Protein AF-0000000084649892 (afdb_homodimer)

Organism: NCBI:txid1178482

pLDDT: mean 85.66, std 22.8, range [24.48, 98.69]

Sequence (462 aa):
MSEQHIADNTGRANTWDACPDTGIALESPLAWSYHNVGAPAPGPNSRVTLRELSDRDHLILRGGAIVLDEAVRQVLDVGLPARPQQLTLCEDGISSVQWLSPDEWLVILPFGTAFRIENELRSALGDASVAISEVSGGQTLLELEGNAQALQELLMKSVIYDVHPQHFTPGKGVTTVFAKTNVILRRPDEARWELVVRRSFADYVYRWLLDAGDEFAIGVVKGGEQRGAAAMSEQHIADNTGRANTWDACPDTGIALESPLAWSYHNVGAPAPGPNSRVTLRELSDRDHLILRGGAIVLDEAVRQVLDVGLPARPQQLTLCEDGISSVQWLSPDEWLVILPFGTAFRIENELRSALGDASVAISEVSGGQTLLELEGNAQALQELLMKSVIYDVHPQHFTPGKGVTTVFAKTNVILRRPDEARWELVVRRSFADYVYRWLLDAGDEFAIGVVKGGEQRGAAA

Solvent-accessible surface area (backbone atoms only — not comparable to full-atom values): 25754 Å² total; per-residue (Å²): 137,83,83,76,79,76,77,80,76,72,76,73,74,80,76,73,72,76,64,70,74,87,79,67,69,78,72,54,67,46,52,62,37,46,70,73,76,48,59,52,61,67,52,96,72,35,33,31,38,38,31,58,48,72,64,44,23,36,36,40,40,35,37,58,62,69,63,47,29,55,22,38,31,70,68,66,70,40,64,64,44,92,47,83,39,18,37,34,73,34,93,83,71,62,31,31,37,29,31,73,49,96,40,31,32,41,34,37,34,53,54,89,42,53,66,62,50,51,52,49,34,49,63,60,43,61,87,56,81,60,50,78,42,81,45,36,89,54,37,41,34,38,37,36,38,64,39,67,68,56,50,44,56,45,46,57,76,34,32,80,66,74,62,50,63,90,74,43,38,63,26,30,28,43,79,44,52,42,76,92,41,70,29,37,42,30,19,79,38,92,64,39,37,34,35,40,30,45,35,87,44,34,47,60,53,51,53,48,49,53,61,66,25,45,91,38,39,46,8,37,49,63,77,83,67,65,79,72,73,82,126,138,82,81,76,78,76,79,77,75,72,75,74,74,78,76,73,71,76,63,70,76,88,77,67,69,78,71,55,66,46,52,63,36,45,70,74,76,49,57,53,62,66,52,95,73,36,33,31,37,38,31,59,48,71,65,44,24,34,35,40,40,36,37,58,63,68,63,47,30,54,22,39,29,71,69,66,69,39,65,62,46,93,47,85,40,19,35,33,73,32,93,83,72,62,32,32,37,28,31,72,50,94,41,31,32,41,34,38,34,53,55,88,41,53,66,61,51,52,51,50,35,48,62,60,42,61,86,58,82,60,49,78,43,82,45,36,88,54,37,40,34,37,36,37,38,64,39,66,67,55,50,42,55,45,46,56,76,34,30,82,65,75,63,49,63,90,74,44,38,61,25,29,28,44,78,45,54,43,76,92,39,70,31,36,43,31,18,79,39,92,64,39,37,35,37,42,30,45,34,89,44,35,46,58,54,50,52,47,49,52,62,68,24,45,91,38,38,45,6,38,51,62,80,81,67,66,80,73,73,83,125

Radius of gyration: 24.18 Å; Cα contacts (8 Å, |Δi|>4): 816; chains: 2; bounding box: 67×82×62 Å

Secondary structure (DSSP, 8-state):
---------------------TTS----TTHHHHHHT--PPP-TT-SEEEEE--SEEEEEEES-HHHHHHHHHHHHS-PPPSSTTBEEE-TTSS-EEEEEETTEEEEEEETT-HHHHHHHHHHHHTT---EEEE-GGGEEEEEEEE-HHHHHHHHHTTBSS---TTTS-TTEEEEEEETTEEEEEEE-SSS-EEEEEEGGGHHHHHHHHHHHTGGGT-EEE-TTS------/---------------------TTS----TTHHHHHHT--PPP-TT-SEEEEE--SEEEEEEES-HHHHHHHHHHHHS-PPPSSTTBEEE-TTSS-EEEEEETTEEEEEEETT-HHHHHHHHHHHHTT---EEEE-GGGEEEEEEEE-HHHHHHHHHTTBSS---TTTS-TTEEEEEEETTEEEEEEE-SSS-EEEEEEGGGHHHHHHHHHHHTGGGT-EEE-TTS------

Nearest PDB structures (foldseek):
  3ad8-assembly1_C  TM=8.435E-01  e=3.049E-17  Corynebacterium sp. U-96
  2gah-assembly1_C  TM=8.737E-01  e=1.021E-16  Stenotrophomonas maltophilia
  4pab-assembly2_B  TM=8.652E-01  e=4.845E-14  Rattus norvegicus
  4paa-assembly2_B  TM=8.435E-01  e=1.438E-13  Rattus norvegicus
  5l46-assembly2_B  TM=8.397E-01  e=1.199E-13  Homo sapiens

Foldseek 3Di:
DDPPPPPPPQVPPPLPCVVPDDPPPLPALCNVVCVPVHFFADDPLFQKEKEWPLQKWKKKKFADQVLQQQLCCVLQVDGADPDAQFKDAGPVRFWIWHHADPGMIMIIGGHPCCSVSVVSSCVSSRPGPMDMDTCSSFKIKMKMFGHPVLVLQLVVVFWPDHCPCVVQDAGGWYWTHGNHRIWIWHHPHDTMIMTIGTSVCVSVNVSSSCVSSVVNVYGYDYPPPPPPPPD/DDPPPPPPPQVPPPLPPVVPDDPPPLPALCNVVCPPVHFFADDPLFQKEKEWPLQKWKKKKFADQVLQQQLCCVLQVDGADPDAQFKDAGPVRFWIWHHADNGMIMIIGGHPCCSVSVVSSCVSSRPGPMDMDTCSSFKIKMKMFGHPVLVLQLVVVFWPDHCPCVVQDAGGWYWTHGNHRIWIWHHPHDTMIMTIGTSVCVSVNVSSSCVSSVVNVYGYDYPPPPPPPPD

InterPro domains:
  IPR007375 Sarcosine oxidase, gamma subunit [PF04268] (70-214)
  IPR027266 Aminomethyltransferase superfamily [G3DSA:3.30.1360.120] (47-216)

Structure (mmCIF, N/CA/C/O backbone):
data_AF-0000000084649892-model_v1
#
loop_
_entity.id
_entity.type
_entity.pdbx_description
1 polymer 'Sarcosine oxidase subunit gamma'
#
loop_
_atom_site.group_PDB
_atom_site.id
_atom_site.type_symbol
_atom_site.label_atom_id
_atom_site.label_alt_id
_atom_site.label_comp_id
_atom_site.label_asym_id
_atom_site.label_entity_id
_atom_site.label_seq_id
_atom_site.pdbx_PDB_ins_code
_atom_site.Cartn_x
_atom_site.Cartn_y
_atom_site.Cartn_z
_atom_site.occupancy
_atom_site.B_iso_or_equiv
_atom_site.auth_seq_id
_atom_site.auth_comp_id
_atom_site.auth_asym_id
_atom_site.auth_atom_id
_atom_site.pdbx_PDB_model_num
ATOM 1 N N . MET A 1 1 ? -48.656 -4.473 30.859 1 28.75 1 MET A N 1
ATOM 2 C CA . MET A 1 1 ? -47.188 -4.648 30.844 1 28.75 1 MET A CA 1
ATOM 3 C C . MET A 1 1 ? -46.688 -4.809 29.422 1 28.75 1 MET A C 1
ATOM 5 O O . MET A 1 1 ? -46.875 -5.855 28.797 1 28.75 1 MET A O 1
ATOM 9 N N . SER A 1 2 ? -46.594 -3.691 28.578 1 29.75 2 SER A N 1
ATOM 10 C CA . SER A 1 2 ? -46.469 -3.535 27.125 1 29.75 2 SER A CA 1
ATOM 11 C C . SER A 1 2 ? -45.094 -3.928 26.641 1 29.75 2 SER A C 1
ATOM 13 O O . SER A 1 2 ? -44.094 -3.482 27.188 1 29.75 2 SER A O 1
ATOM 15 N N . GLU A 1 3 ? -44.875 -5.172 26.078 1 28.03 3 GLU A N 1
ATOM 16 C CA . GLU A 1 3 ? -43.719 -5.828 25.5 1 28.03 3 GLU A CA 1
ATOM 17 C C . GLU A 1 3 ? -43.094 -4.977 24.406 1 28.03 3 GLU A C 1
ATOM 19 O O . GLU A 1 3 ? -43.75 -4.688 23.391 1 28.03 3 GLU A O 1
ATOM 24 N N . GLN A 1 4 ? -42.281 -3.938 24.797 1 27.8 4 GLN A N 1
ATOM 25 C CA . GLN A 1 4 ? -41.531 -3.055 23.891 1 27.8 4 GLN A CA 1
ATOM 26 C C . GLN A 1 4 ? -40.625 -3.854 22.953 1 27.8 4 GLN A C 1
ATOM 28 O O . GLN A 1 4 ? -39.781 -4.621 23.406 1 27.8 4 GLN A O 1
ATOM 33 N N . HIS A 1 5 ? -41.094 -4.199 21.75 1 27.05 5 HIS A N 1
ATOM 34 C CA . HIS A 1 5 ? -40.406 -4.84 20.641 1 27.05 5 HIS A CA 1
ATOM 35 C C . HIS A 1 5 ? -39.094 -4.098 20.297 1 27.05 5 HIS A C 1
ATOM 37 O O . HIS A 1 5 ? -39.156 -2.92 19.938 1 27.05 5 HIS A O 1
ATOM 43 N N . ILE A 1 6 ? -38.062 -4.312 21.047 1 24.7 6 ILE A N 1
ATOM 44 C CA . ILE A 1 6 ? -36.719 -3.797 20.719 1 24.7 6 ILE A CA 1
ATOM 45 C C . ILE A 1 6 ? -36.344 -4.211 19.297 1 24.7 6 ILE A C 1
ATOM 47 O O . ILE A 1 6 ? -36.25 -5.402 19 1 24.7 6 ILE A O 1
ATOM 51 N N . ALA A 1 7 ? -36.688 -3.379 18.297 1 27.53 7 ALA A N 1
ATOM 52 C CA . ALA A 1 7 ? -36.281 -3.539 16.906 1 27.53 7 ALA A CA 1
ATOM 53 C C . ALA A 1 7 ? -34.781 -3.691 16.797 1 27.53 7 ALA A C 1
ATOM 55 O O . ALA A 1 7 ? -34.031 -2.889 17.344 1 27.53 7 ALA A O 1
ATOM 56 N N . ASP A 1 8 ? -34.219 -4.984 16.703 1 25.88 8 ASP A N 1
ATOM 57 C CA . ASP A 1 8 ? -32.875 -5.477 16.391 1 25.88 8 ASP A CA 1
ATOM 58 C C . ASP A 1 8 ? -32.312 -4.77 15.156 1 25.88 8 ASP A C 1
ATOM 60 O O . ASP A 1 8 ? -32.812 -4.957 14.039 1 25.88 8 ASP A O 1
ATOM 64 N N . ASN A 1 9 ? -32.031 -3.48 15.273 1 24.91 9 ASN A N 1
ATOM 65 C CA . ASN A 1 9 ? -31.391 -2.709 14.203 1 24.91 9 ASN A CA 1
ATOM 66 C C . ASN A 1 9 ? -30.078 -3.334 13.766 1 24.91 9 ASN A C 1
ATOM 68 O O . ASN A 1 9 ? -29.016 -3.029 14.328 1 24.91 9 ASN A O 1
ATOM 72 N N . THR A 1 10 ? -30.094 -4.715 13.562 1 27.72 10 THR A N 1
ATOM 73 C CA . THR A 1 10 ? -28.953 -5.391 12.961 1 27.72 10 THR A CA 1
ATOM 74 C C . THR A 1 10 ? -28.438 -4.625 11.75 1 27.72 10 THR A C 1
ATOM 76 O O . THR A 1 10 ? -29.188 -4.43 10.781 1 27.72 10 THR A O 1
ATOM 79 N N . GLY A 1 11 ? -27.656 -3.559 12.016 1 26.88 11 GLY A N 1
ATOM 80 C CA . GLY A 1 11 ? -26.969 -2.779 10.992 1 26.88 11 GLY A CA 1
ATOM 81 C C . GLY A 1 11 ? -26.422 -3.627 9.859 1 26.88 11 GLY A C 1
ATOM 82 O O . GLY A 1 11 ? -25.609 -4.52 10.094 1 26.88 11 GLY A O 1
ATOM 83 N N . ARG A 1 12 ? -27.219 -3.996 8.945 1 24.48 12 ARG A N 1
ATOM 84 C CA . ARG A 1 12 ? -26.922 -4.762 7.738 1 24.48 12 ARG A CA 1
ATOM 85 C C . ARG A 1 12 ? -25.703 -4.18 7.012 1 24.48 12 ARG A C 1
ATOM 87 O O . ARG A 1 12 ? -25.75 -3.049 6.523 1 24.48 12 ARG A O 1
ATOM 94 N N . ALA A 1 13 ? -24.484 -4.57 7.367 1 28.69 13 ALA A N 1
ATOM 95 C CA . ALA A 1 13 ? -23.297 -4.305 6.562 1 28.69 13 ALA A CA 1
ATOM 96 C C . ALA A 1 13 ? -23.516 -4.699 5.105 1 28.69 13 ALA A C 1
ATOM 98 O O . ALA A 1 13 ? -23.875 -5.84 4.816 1 28.69 13 ALA A O 1
ATOM 99 N N . ASN A 1 14 ? -23.953 -3.846 4.246 1 27.39 14 ASN A N 1
ATOM 100 C CA . ASN A 1 14 ? -24.172 -4.125 2.832 1 27.39 14 ASN A CA 1
ATOM 101 C C . ASN A 1 14 ? -22.969 -4.82 2.201 1 27.39 14 ASN A C 1
ATOM 103 O O . ASN A 1 14 ? -21.859 -4.297 2.244 1 27.39 14 ASN A O 1
ATOM 107 N N . THR A 1 15 ? -22.891 -6.133 2.242 1 27.05 15 THR A N 1
ATOM 108 C CA . THR A 1 15 ? -21.938 -6.973 1.52 1 27.05 15 THR A CA 1
ATOM 109 C C . THR A 1 15 ? -22.016 -6.707 0.018 1 27.05 15 THR A C 1
ATOM 111 O O . THR A 1 15 ? -23.078 -6.875 -0.592 1 27.05 15 THR A O 1
ATOM 114 N N . TRP A 1 16 ? -21.547 -5.586 -0.425 1 29.55 16 TRP A N 1
ATOM 115 C CA . TRP A 1 16 ? -21.516 -5.418 -1.874 1 29.55 16 TRP A CA 1
ATOM 116 C C . TRP A 1 16 ? -20.781 -6.57 -2.543 1 29.55 16 TRP A C 1
ATOM 118 O O . TRP A 1 16 ? -19.719 -6.988 -2.07 1 29.55 16 TRP A O 1
ATOM 128 N N . ASP A 1 17 ? -21.484 -7.426 -3.066 1 27.97 17 ASP A N 1
ATOM 129 C CA . ASP A 1 17 ? -20.938 -8.477 -3.912 1 27.97 17 ASP A CA 1
ATOM 130 C C . ASP A 1 17 ? -20.203 -7.887 -5.113 1 27.97 17 ASP A C 1
ATOM 132 O O . ASP A 1 17 ? -20.828 -7.395 -6.051 1 27.97 17 ASP A O 1
ATOM 136 N N . ALA A 1 18 ? -19.141 -7.215 -4.918 1 34.03 18 ALA A N 1
ATOM 137 C CA . ALA A 1 18 ? -18.344 -6.758 -6.047 1 34.03 18 ALA A CA 1
ATOM 138 C C . ALA A 1 18 ? -18.047 -7.902 -7.012 1 34.03 18 ALA A C 1
ATOM 140 O O . ALA A 1 18 ? -17.094 -7.832 -7.797 1 34.03 18 ALA A O 1
ATOM 141 N N . CYS A 1 19 ? -18.625 -9.008 -6.754 1 30.88 19 CYS A N 1
ATOM 142 C CA . CYS A 1 19 ? -18.328 -10.062 -7.719 1 30.88 19 CYS A CA 1
ATOM 143 C C . CYS A 1 19 ? -18.875 -9.727 -9.094 1 30.88 19 CYS A C 1
ATOM 145 O O . CYS A 1 19 ? -20.094 -9.625 -9.266 1 30.88 19 CYS A O 1
ATOM 147 N N . PRO A 1 20 ? -18.094 -9.031 -9.93 1 32.59 20 PRO A N 1
ATOM 148 C CA . PRO A 1 20 ? -18.688 -8.875 -11.266 1 32.59 20 PRO A CA 1
ATOM 149 C C . PRO A 1 20 ? -19.484 -10.102 -11.711 1 32.59 20 PRO A C 1
ATOM 151 O O . PRO A 1 20 ? -19.25 -11.203 -11.211 1 32.59 20 PRO A O 1
ATOM 154 N N . ASP A 1 21 ? -20.562 -9.969 -12.336 1 31.81 21 ASP A N 1
ATOM 155 C CA . ASP A 1 21 ? -21.281 -11.023 -13.047 1 31.81 21 ASP A CA 1
ATOM 156 C C . ASP A 1 21 ? -20.312 -12.039 -13.641 1 31.81 21 ASP A C 1
ATOM 158 O O . ASP A 1 21 ? -19.156 -11.727 -13.906 1 31.81 21 ASP A O 1
ATOM 162 N N . THR A 1 22 ? -20.734 -13.391 -13.836 1 36.47 22 THR A N 1
ATOM 163 C CA . THR A 1 22 ? -20.203 -14.703 -14.203 1 36.47 22 THR A CA 1
ATOM 164 C C . THR A 1 22 ? -19.25 -14.586 -15.383 1 36.47 22 THR A C 1
ATOM 166 O O . THR A 1 22 ? -18.203 -15.242 -15.414 1 36.47 22 THR A O 1
ATOM 169 N N . GLY A 1 23 ? -19.688 -14.156 -16.594 1 33.88 23 GLY A N 1
ATOM 170 C CA . GLY A 1 23 ? -19.156 -14.539 -17.891 1 33.88 23 GLY A CA 1
ATOM 171 C C . GLY A 1 23 ? -17.938 -13.742 -18.297 1 33.88 23 GLY A C 1
ATOM 172 O O . GLY A 1 23 ? -17.453 -13.867 -19.438 1 33.88 23 GLY A O 1
ATOM 173 N N . ILE A 1 24 ? -17.781 -12.539 -17.906 1 39.69 24 ILE A N 1
ATOM 174 C CA . ILE A 1 24 ? -16.594 -11.922 -18.5 1 39.69 24 ILE A CA 1
ATOM 175 C C . ILE A 1 24 ? -15.328 -12.531 -17.906 1 39.69 24 ILE A C 1
ATOM 177 O O . ILE A 1 24 ? -15.102 -12.422 -16.688 1 39.69 24 ILE A O 1
ATOM 181 N N . ALA A 1 25 ? -14.883 -13.602 -18.312 1 43.25 25 ALA A N 1
ATOM 182 C CA . ALA A 1 25 ? -13.602 -14.242 -18 1 43.25 25 ALA A CA 1
ATOM 183 C C . ALA A 1 25 ? -12.57 -13.203 -17.562 1 43.25 25 ALA A C 1
ATOM 185 O O . ALA A 1 25 ? -12.258 -12.273 -18.312 1 43.25 25 ALA A O 1
ATOM 186 N N . LEU A 1 26 ? -12.492 -12.68 -16.406 1 56.88 26 LEU A N 1
ATOM 187 C CA . LEU A 1 26 ? -11.43 -11.781 -15.961 1 56.88 26 LEU A CA 1
ATOM 188 C C . LEU A 1 26 ? -10.117 -12.102 -16.672 1 56.88 26 LEU A C 1
ATOM 190 O O . LEU A 1 26 ? -9.625 -13.234 -16.594 1 56.88 26 LEU A O 1
ATOM 194 N N . GLU A 1 27 ? -9.906 -11.516 -17.875 1 69.75 27 GLU A N 1
ATOM 195 C CA . GLU A 1 27 ? -8.656 -11.703 -18.594 1 69.75 27 GLU A CA 1
ATOM 196 C C . GLU A 1 27 ? -7.453 -11.562 -17.672 1 69.75 27 GLU A C 1
ATOM 198 O O . GLU A 1 27 ? -7.418 -10.68 -16.812 1 69.75 27 GLU A O 1
ATOM 203 N N . SER A 1 28 ? -6.652 -12.641 -17.719 1 81.62 28 SER A N 1
ATOM 204 C CA . SER A 1 28 ? -5.402 -12.625 -16.969 1 81.62 28 SER A CA 1
ATOM 205 C C . SER A 1 28 ? -4.66 -11.305 -17.156 1 81.62 28 SER A C 1
ATOM 207 O O . SER A 1 28 ? -4.605 -10.766 -18.25 1 81.62 28 SER A O 1
ATOM 209 N N . PRO A 1 29 ? -4.203 -10.773 -16.094 1 85.06 29 PRO A N 1
ATOM 210 C CA . PRO A 1 29 ? -3.359 -9.586 -16.219 1 85.06 29 PRO A CA 1
ATOM 211 C C . PRO A 1 29 ? -2.156 -9.812 -17.125 1 85.06 29 PRO A C 1
ATOM 213 O O . PRO A 1 29 ? -1.554 -8.852 -17.609 1 85.06 29 PRO A O 1
ATOM 216 N N . LEU A 1 30 ? -1.854 -11.047 -17.344 1 89.06 30 LEU A N 1
ATOM 217 C CA . LEU A 1 30 ? -0.666 -11.328 -18.156 1 89.06 30 LEU A CA 1
ATOM 218 C C . LEU A 1 30 ? -1.048 -11.742 -19.562 1 89.06 30 LEU A C 1
ATOM 220 O O . LEU A 1 30 ? -0.187 -12.141 -20.359 1 89.06 30 LEU A O 1
ATOM 224 N N . ALA A 1 31 ? -2.291 -11.672 -19.859 1 85.06 31 ALA A N 1
ATOM 225 C CA . ALA A 1 31 ? -2.729 -12.086 -21.188 1 85.06 31 ALA A CA 1
ATOM 226 C C . ALA A 1 31 ? -1.975 -11.32 -22.266 1 85.06 31 ALA A C 1
ATOM 228 O O . ALA A 1 31 ? -1.485 -11.922 -23.234 1 85.06 31 ALA A O 1
ATOM 229 N N . TRP A 1 32 ? -1.87 -10.102 -22.125 1 83.25 32 TRP A N 1
ATOM 230 C CA . TRP A 1 32 ? -1.163 -9.266 -23.094 1 83.25 32 TRP A CA 1
ATOM 231 C C . TRP A 1 32 ? 0.31 -9.648 -23.172 1 83.25 32 TRP A C 1
ATOM 233 O O . TRP A 1 32 ? 0.869 -9.773 -24.266 1 83.25 32 TRP A O 1
ATOM 243 N N . SER A 1 33 ? 0.929 -9.859 -22.047 1 87.25 33 SER A N 1
ATOM 244 C CA . SER A 1 33 ? 2.352 -10.18 -21.969 1 87.25 33 SER A CA 1
ATOM 245 C C . SER A 1 33 ? 2.646 -11.523 -22.625 1 87.25 33 SER A C 1
ATOM 247 O O . SER A 1 33 ? 3.66 -11.68 -23.312 1 87.25 33 SER A O 1
ATOM 249 N N . TYR A 1 34 ? 1.773 -12.484 -22.344 1 86.75 34 TYR A N 1
ATOM 250 C CA . TYR A 1 34 ? 1.944 -13.789 -22.969 1 86.75 34 TYR A CA 1
ATOM 251 C C . TYR A 1 34 ? 1.993 -13.672 -24.484 1 86.75 34 TYR A C 1
ATOM 253 O O . TYR A 1 34 ? 2.773 -14.367 -25.141 1 86.75 34 TYR A O 1
ATOM 261 N N . HIS A 1 35 ? 1.244 -12.797 -24.953 1 85.56 35 HIS A N 1
ATOM 262 C CA . HIS A 1 35 ? 1.123 -12.641 -26.391 1 85.56 35 HIS A CA 1
ATOM 263 C C . HIS A 1 35 ? 2.256 -11.789 -26.953 1 85.56 35 HIS A C 1
ATOM 265 O O . HIS A 1 35 ? 2.83 -12.117 -28 1 85.56 35 HIS A O 1
ATOM 271 N N . ASN A 1 36 ? 2.646 -10.766 -26.281 1 87.5 36 ASN A N 1
ATOM 272 C CA . ASN A 1 36 ? 3.549 -9.766 -26.844 1 87.5 36 ASN A CA 1
ATOM 273 C C . ASN A 1 36 ? 5 -10.047 -26.469 1 87.5 36 ASN A C 1
ATOM 275 O O . ASN A 1 36 ? 5.918 -9.703 -27.219 1 87.5 36 ASN A O 1
ATOM 279 N N . VAL A 1 37 ? 5.199 -10.539 -25.328 1 87.81 37 VAL A N 1
ATOM 280 C CA . VAL A 1 37 ? 6.551 -10.812 -24.859 1 87.81 37 VAL A CA 1
ATOM 281 C C . VAL A 1 37 ? 6.891 -12.289 -25.094 1 87.81 37 VAL A C 1
ATOM 283 O O . VAL A 1 37 ? 8.031 -12.625 -25.406 1 87.81 37 VAL A O 1
ATOM 286 N N . GLY A 1 38 ? 5.852 -13.078 -25 1 90.31 38 GLY A N 1
ATOM 287 C CA . GLY A 1 38 ? 6.031 -14.508 -25.141 1 90.31 38 GLY A CA 1
ATOM 288 C C . GLY A 1 38 ? 6.023 -15.242 -23.812 1 90.31 38 GLY A C 1
ATOM 289 O O . GLY A 1 38 ? 6.051 -14.617 -22.75 1 90.31 38 GLY A O 1
ATOM 290 N N . ALA A 1 39 ? 5.93 -16.5 -23.906 1 93.75 39 ALA A N 1
ATOM 291 C CA . ALA A 1 39 ? 5.922 -17.422 -22.781 1 93.75 39 ALA A CA 1
ATOM 292 C C . ALA A 1 39 ? 6.723 -18.688 -23.094 1 93.75 39 ALA A C 1
ATOM 294 O O . ALA A 1 39 ? 6.16 -19.703 -23.5 1 93.75 39 ALA A O 1
ATOM 295 N N . PRO A 1 40 ? 8.023 -18.516 -22.906 1 94.75 40 PRO A N 1
ATOM 296 C CA . PRO A 1 40 ? 8.82 -19.703 -23.219 1 94.75 40 PRO A CA 1
ATOM 297 C C . PRO A 1 40 ? 8.359 -20.938 -22.422 1 94.75 40 PRO A C 1
ATOM 299 O O . PRO A 1 40 ? 8.273 -20.891 -21.203 1 94.75 40 PRO A O 1
ATOM 302 N N . ALA A 1 41 ? 8.156 -22 -23.078 1 94.44 41 ALA A N 1
ATOM 303 C CA . ALA A 1 41 ? 7.699 -23.219 -22.422 1 94.44 41 ALA A CA 1
ATOM 304 C C . ALA A 1 41 ? 8.82 -23.859 -21.609 1 94.44 41 ALA A C 1
ATOM 306 O O . ALA A 1 41 ? 9.984 -23.828 -22.016 1 94.44 41 ALA A O 1
ATOM 307 N N . PRO A 1 42 ? 8.398 -24.469 -20.5 1 96 42 PRO A N 1
ATOM 308 C CA . PRO A 1 42 ? 9.43 -25.188 -19.766 1 96 42 PRO A CA 1
ATOM 309 C C . PRO A 1 42 ? 10.039 -26.344 -20.562 1 96 42 PRO A C 1
ATOM 311 O O . PRO A 1 42 ? 9.328 -27.016 -21.312 1 96 42 PRO A O 1
ATOM 314 N N . GLY A 1 43 ? 11.352 -26.484 -20.453 1 94.44 43 GLY A N 1
ATOM 315 C CA . GLY A 1 43 ? 12.094 -27.562 -21.078 1 94.44 43 GLY A CA 1
ATOM 316 C C . GLY A 1 43 ? 13.008 -28.297 -20.109 1 94.44 43 GLY A C 1
ATOM 317 O O . GLY A 1 43 ? 13.008 -28.016 -18.906 1 94.44 43 GLY A O 1
ATOM 318 N N . PRO A 1 44 ? 13.672 -29.281 -20.609 1 95 44 PRO A N 1
ATOM 319 C CA . PRO A 1 44 ? 14.539 -30.109 -19.766 1 95 44 PRO A CA 1
ATOM 320 C C . PRO A 1 44 ? 15.641 -29.297 -19.078 1 95 44 PRO A C 1
ATOM 322 O O . PRO A 1 44 ? 16.141 -29.688 -18.031 1 95 44 PRO A O 1
ATOM 325 N N . ASN A 1 45 ? 15.953 -28.156 -19.641 1 96.06 45 ASN A N 1
ATOM 326 C CA . ASN A 1 45 ? 17.047 -27.359 -19.094 1 96.06 45 ASN A CA 1
ATOM 327 C C . ASN A 1 45 ? 16.531 -26.25 -18.188 1 96.06 45 ASN A C 1
ATOM 329 O O . ASN A 1 45 ? 17.312 -25.5 -17.594 1 96.06 45 ASN A O 1
ATOM 333 N N . SER A 1 46 ? 15.25 -26.188 -18.078 1 97.94 46 SER A N 1
ATOM 334 C CA . SER A 1 46 ? 14.68 -25.125 -17.266 1 97.94 46 SER A CA 1
ATOM 335 C C . SER A 1 46 ? 14.961 -25.359 -15.781 1 97.94 46 SER A C 1
ATOM 337 O O . SER A 1 46 ? 14.57 -26.391 -15.227 1 97.94 46 SER A O 1
ATOM 339 N N . ARG A 1 47 ? 15.539 -24.391 -15.172 1 98.38 47 ARG A N 1
ATOM 340 C CA . ARG A 1 47 ? 15.859 -24.5 -13.75 1 98.38 47 ARG A CA 1
ATOM 341 C C . ARG A 1 47 ? 14.875 -23.688 -12.914 1 98.38 47 ARG A C 1
ATOM 343 O O . ARG A 1 47 ? 14.812 -23.859 -11.695 1 98.38 47 ARG A O 1
ATOM 350 N N . VAL A 1 48 ? 14.133 -22.812 -13.539 1 98.19 48 VAL A N 1
ATOM 351 C CA . VAL A 1 48 ? 13.086 -22.031 -12.898 1 98.19 48 VAL A CA 1
ATOM 352 C C . VAL A 1 48 ? 11.82 -22.062 -13.758 1 98.19 48 VAL A C 1
ATOM 354 O O . VAL A 1 48 ? 11.898 -21.938 -14.984 1 98.19 48 VAL A O 1
ATOM 357 N N . THR A 1 49 ? 10.727 -22.266 -13.148 1 98.25 49 THR A N 1
ATOM 358 C CA . THR A 1 49 ? 9.453 -22.109 -13.844 1 98.25 49 THR A CA 1
ATOM 359 C C . THR A 1 49 ? 8.617 -21 -13.211 1 98.25 49 THR A C 1
ATOM 361 O O . THR A 1 49 ? 8.711 -20.766 -12.008 1 98.25 49 THR A O 1
ATOM 364 N N . LEU A 1 50 ? 7.887 -20.344 -14.031 1 97.94 50 LEU A N 1
ATOM 365 C CA . LEU A 1 50 ? 6.988 -19.25 -13.648 1 97.94 50 LEU A CA 1
ATOM 366 C C . LEU A 1 50 ? 5.547 -19.578 -14.023 1 97.94 50 LEU A C 1
ATOM 368 O O . LEU A 1 50 ? 5.273 -20.016 -15.141 1 97.94 50 LEU A O 1
ATOM 372 N N . ARG A 1 51 ? 4.707 -19.422 -13.062 1 96.44 51 ARG A N 1
ATOM 373 C CA . ARG A 1 51 ? 3.279 -19.625 -13.289 1 96.44 51 ARG A CA 1
ATOM 374 C C . ARG A 1 51 ? 2.459 -18.516 -12.648 1 96.44 51 ARG A C 1
ATOM 376 O O . ARG A 1 51 ? 2.719 -18.109 -11.516 1 96.44 51 ARG A O 1
ATOM 383 N N . GLU A 1 52 ? 1.464 -18.016 -13.414 1 96.25 52 GLU A N 1
ATOM 384 C CA . GLU A 1 52 ? 0.497 -17.094 -12.812 1 96.25 52 GLU A CA 1
ATOM 385 C C . GLU A 1 52 ? -0.658 -17.859 -12.172 1 96.25 52 GLU A C 1
ATOM 387 O O . GLU A 1 52 ? -1.223 -18.781 -12.781 1 96.25 52 GLU A O 1
ATOM 392 N N . LEU A 1 53 ? -0.93 -17.547 -10.977 1 94.75 53 LEU A N 1
ATOM 393 C CA . LEU A 1 53 ? -2.115 -18.062 -10.297 1 94.75 53 LEU A CA 1
ATOM 394 C C . LEU A 1 53 ? -3.217 -17 -10.266 1 94.75 53 LEU A C 1
ATOM 396 O O . LEU A 1 53 ? -3.518 -16.453 -9.203 1 94.75 53 LEU A O 1
ATOM 400 N N . SER A 1 54 ? -3.844 -16.844 -11.422 1 90.94 54 SER A N 1
ATOM 401 C CA . SER A 1 54 ? -4.855 -15.812 -11.594 1 90.94 54 SER A CA 1
ATOM 402 C C . SER A 1 54 ? -6.203 -16.25 -11.031 1 90.94 54 SER A C 1
ATOM 404 O O . SER A 1 54 ? -7.141 -15.461 -10.945 1 90.94 54 SER A O 1
ATOM 406 N N . ASP A 1 55 ? -6.277 -17.516 -10.609 1 91.19 55 ASP A N 1
ATOM 407 C CA . ASP A 1 55 ? -7.508 -18.078 -10.078 1 91.19 55 ASP A CA 1
ATOM 408 C C . ASP A 1 55 ? -7.508 -18.062 -8.547 1 91.19 55 ASP A C 1
ATOM 410 O O . ASP A 1 55 ? -7.816 -19.062 -7.906 1 91.19 55 ASP A O 1
ATOM 414 N N . ARG A 1 56 ? -7.043 -17.062 -7.988 1 95.94 56 ARG A N 1
ATOM 415 C CA . ARG A 1 56 ? -7.062 -16.844 -6.547 1 95.94 56 ARG A CA 1
ATOM 416 C C . ARG A 1 56 ? -7.859 -15.578 -6.207 1 95.94 56 ARG A C 1
ATOM 418 O O . ARG A 1 56 ? -7.852 -14.609 -6.969 1 95.94 56 ARG A O 1
ATOM 425 N N . ASP A 1 57 ? -8.562 -15.648 -5.148 1 96.62 57 ASP A N 1
ATOM 426 C CA . ASP A 1 57 ? -9.188 -14.453 -4.59 1 96.62 57 ASP A CA 1
ATOM 427 C C . ASP A 1 57 ? -8.328 -13.859 -3.475 1 96.62 57 ASP A C 1
ATOM 429 O O . ASP A 1 57 ? -7.691 -14.586 -2.717 1 96.62 57 ASP A O 1
ATOM 433 N N . HIS A 1 58 ? -8.32 -12.516 -3.408 1 97.88 58 HIS A N 1
ATOM 434 C CA . HIS A 1 58 ? -7.512 -11.781 -2.441 1 97.88 58 HIS A CA 1
ATOM 435 C C . HIS A 1 58 ? -8.375 -10.859 -1.586 1 97.88 58 HIS A C 1
ATOM 437 O O . HIS A 1 58 ? -9.141 -10.055 -2.115 1 97.88 58 HIS A O 1
ATOM 443 N N . LEU A 1 59 ? -8.25 -11 -0.234 1 98.06 59 LEU A N 1
ATOM 444 C CA . LEU A 1 59 ? -8.883 -10.094 0.716 1 98.06 59 LEU A CA 1
ATOM 445 C C . LEU A 1 59 ? -7.84 -9.398 1.58 1 98.06 59 LEU A C 1
ATOM 447 O O . LEU A 1 59 ? -6.836 -10 1.962 1 98.06 59 LEU A O 1
ATOM 451 N N . ILE A 1 60 ? -8.102 -8.156 1.892 1 97.38 60 ILE A N 1
ATOM 452 C CA . ILE A 1 60 ? -7.359 -7.438 2.92 1 97.38 60 ILE A CA 1
ATOM 453 C C . ILE A 1 60 ? -8.242 -7.23 4.148 1 97.38 60 ILE A C 1
ATOM 455 O O . ILE A 1 60 ? -9.383 -6.766 4.031 1 97.38 60 ILE A O 1
ATOM 459 N N . LEU A 1 61 ? -7.75 -7.648 5.262 1 97.62 61 LEU A N 1
ATOM 460 C CA . LEU A 1 61 ? -8.398 -7.414 6.547 1 97.62 61 LEU A CA 1
ATOM 461 C C . LEU A 1 61 ? -7.66 -6.336 7.336 1 97.62 61 LEU A C 1
ATOM 463 O O . LEU A 1 61 ? -6.434 -6.379 7.461 1 97.62 61 LEU A O 1
ATOM 467 N N . ARG A 1 62 ? -8.438 -5.395 7.879 1 95 62 ARG A N 1
ATOM 468 C CA . ARG A 1 62 ? -7.852 -4.367 8.734 1 95 62 ARG A CA 1
ATOM 469 C C . ARG A 1 62 ? -8.641 -4.227 10.031 1 95 62 ARG A C 1
ATOM 471 O O . ARG A 1 62 ? -9.859 -4.082 10.016 1 95 62 ARG A O 1
ATOM 478 N N . GLY A 1 63 ? -7.965 -4.332 11.102 1 94.5 63 GLY A N 1
ATOM 479 C CA . GLY A 1 63 ? -8.594 -4.223 12.406 1 94.5 63 GLY A CA 1
ATOM 480 C C . GLY A 1 63 ? -7.746 -4.785 13.531 1 94.5 63 GLY A C 1
ATOM 481 O O . GLY A 1 63 ? -6.559 -5.062 13.336 1 94.5 63 GLY A O 1
ATOM 482 N N . GLY A 1 64 ? -8.352 -4.891 14.703 1 94.06 64 GLY A N 1
ATOM 483 C CA . GLY A 1 64 ? -7.637 -5.426 15.859 1 94.06 64 GLY A CA 1
ATOM 484 C C . GLY A 1 64 ? -7.312 -6.898 15.719 1 94.06 64 GLY A C 1
ATOM 485 O O . GLY A 1 64 ? -8.133 -7.684 15.242 1 94.06 64 GLY A O 1
ATOM 486 N N . ALA A 1 65 ? -6.164 -7.281 16.219 1 95.62 65 ALA A N 1
ATOM 487 C CA . ALA A 1 65 ? -5.66 -8.641 16.031 1 95.62 65 ALA A CA 1
ATOM 488 C C . ALA A 1 65 ? -6.531 -9.648 16.781 1 95.62 65 ALA A C 1
ATOM 490 O O . ALA A 1 65 ? -6.832 -10.719 16.266 1 95.62 65 ALA A O 1
ATOM 491 N N . ILE A 1 66 ? -6.938 -9.305 17.922 1 95.88 66 ILE A N 1
ATOM 492 C CA . ILE A 1 66 ? -7.641 -10.25 18.766 1 95.88 66 ILE A CA 1
ATOM 493 C C . ILE A 1 66 ? -8.961 -10.648 18.125 1 95.88 66 ILE A C 1
ATOM 495 O O . ILE A 1 66 ? -9.242 -11.836 17.953 1 95.88 66 ILE A O 1
ATOM 499 N N . VAL A 1 67 ? -9.727 -9.68 17.734 1 96.81 67 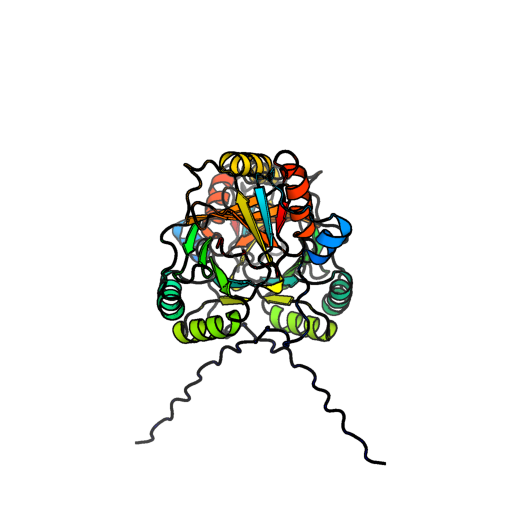VAL A N 1
ATOM 500 C CA . VAL A 1 67 ? -11.047 -9.961 17.188 1 96.81 67 VAL A CA 1
ATOM 501 C C . VAL A 1 67 ? -10.914 -10.625 15.828 1 96.81 67 VAL A C 1
ATOM 503 O O . VAL A 1 67 ? -11.688 -11.523 15.484 1 96.81 67 VAL A O 1
ATOM 506 N N . LEU A 1 68 ? -9.945 -10.219 15.055 1 97.62 68 LEU A N 1
ATOM 507 C CA . LEU A 1 68 ? -9.719 -10.805 13.734 1 97.62 68 LEU A CA 1
ATOM 508 C C . LEU A 1 68 ? -9.258 -12.258 13.859 1 97.62 68 LEU A C 1
ATOM 510 O O . LEU A 1 68 ? -9.664 -13.109 13.062 1 97.62 68 LEU A O 1
ATOM 514 N N . ASP A 1 69 ? -8.391 -12.531 14.836 1 98.06 69 ASP A N 1
ATOM 515 C CA . ASP A 1 69 ? -7.906 -13.891 15.031 1 98.06 69 ASP A CA 1
ATOM 516 C C . ASP A 1 69 ? -9.055 -14.844 15.336 1 98.06 69 ASP A C 1
ATOM 518 O O . ASP A 1 69 ? -9.117 -15.945 14.781 1 98.06 69 ASP A O 1
ATOM 522 N N . GLU A 1 70 ? -9.922 -14.391 16.141 1 97.88 70 GLU A N 1
ATOM 523 C CA . GLU A 1 70 ? -11.078 -15.219 16.5 1 97.88 70 GLU A CA 1
ATOM 524 C C . GLU A 1 70 ? -11.945 -15.508 15.273 1 97.88 70 GLU A C 1
ATOM 526 O O . GLU A 1 70 ? -12.328 -16.656 15.039 1 97.88 70 GLU A O 1
ATOM 531 N N . ALA A 1 71 ? -12.188 -14.484 14.5 1 98.38 71 ALA A N 1
ATOM 532 C CA . ALA A 1 71 ? -13.039 -14.641 13.32 1 98.38 71 ALA A CA 1
ATOM 533 C C . ALA A 1 71 ? -12.375 -15.531 12.281 1 98.38 71 ALA A C 1
ATOM 535 O O . ALA A 1 71 ? -13.016 -16.406 11.695 1 98.38 71 ALA A O 1
ATOM 536 N N . VAL A 1 72 ? -11.102 -15.367 12.047 1 98 72 VAL A N 1
ATOM 537 C CA . VAL A 1 72 ? -10.359 -16.109 11.039 1 98 72 VAL A CA 1
ATOM 538 C C . VAL A 1 72 ? -10.281 -17.578 11.445 1 98 72 VAL A C 1
ATOM 540 O O . VAL A 1 72 ? -10.43 -18.469 10.602 1 98 72 VAL A O 1
ATOM 543 N N . ARG A 1 73 ? -10.117 -17.875 12.695 1 97.5 73 ARG A N 1
ATOM 544 C CA . ARG A 1 73 ? -10.117 -19.25 13.188 1 97.5 73 ARG A CA 1
ATOM 545 C C . ARG A 1 73 ? -11.469 -19.922 12.945 1 97.5 73 ARG A C 1
ATOM 547 O O . ARG A 1 73 ? -11.531 -21.062 12.508 1 97.5 73 ARG A O 1
ATOM 554 N N . GLN A 1 74 ? -12.406 -19.141 13.203 1 97.56 74 GLN A N 1
ATOM 555 C CA . GLN A 1 74 ? -13.75 -19.688 13.047 1 97.56 74 GLN A CA 1
ATOM 556 C C . GLN A 1 74 ? -14.062 -20 11.586 1 97.56 74 GLN A C 1
ATOM 558 O O . GLN A 1 74 ? -14.703 -21 11.281 1 97.56 74 GLN A O 1
ATOM 563 N N . VAL A 1 75 ? -13.625 -19.141 10.711 1 97.75 75 VAL A N 1
ATOM 564 C CA . VAL A 1 75 ? -14.086 -19.188 9.328 1 97.75 75 VAL A CA 1
ATOM 565 C C . VAL A 1 75 ? -13.102 -20 8.484 1 97.75 75 VAL A C 1
ATOM 567 O O . VAL A 1 75 ? -13.508 -20.766 7.605 1 97.75 75 VAL A O 1
ATOM 570 N N . LEU A 1 76 ? -11.828 -19.875 8.758 1 97.06 76 LEU A N 1
ATOM 571 C CA . LEU A 1 76 ? -10.82 -20.484 7.895 1 97.06 76 LEU A CA 1
ATOM 572 C C . LEU A 1 76 ? -10.086 -21.609 8.617 1 97.06 76 LEU A C 1
ATOM 574 O O . LEU A 1 76 ? -9.242 -22.281 8.023 1 97.06 76 LEU A O 1
ATOM 578 N N . ASP A 1 77 ? -10.352 -21.75 9.867 1 96.12 77 ASP A N 1
ATOM 579 C CA . ASP A 1 77 ? -9.789 -22.812 10.688 1 96.12 77 ASP A CA 1
ATOM 580 C C . ASP A 1 77 ? -8.273 -22.688 10.797 1 96.12 77 ASP A C 1
ATOM 582 O O . ASP A 1 77 ? -7.551 -23.688 10.766 1 96.12 77 ASP A O 1
ATOM 586 N N . VAL A 1 78 ? -7.805 -21.5 10.703 1 95.81 78 VAL A N 1
ATOM 587 C CA . VAL A 1 78 ? -6.398 -21.188 10.922 1 95.81 78 VAL A CA 1
ATOM 588 C C . VAL A 1 78 ? -6.277 -19.906 11.75 1 95.81 78 VAL A C 1
ATOM 590 O O . VAL A 1 78 ? -7.172 -19.062 11.727 1 95.81 78 VAL A O 1
ATOM 593 N N . GLY A 1 79 ? -5.227 -19.812 12.539 1 94.69 79 GLY A N 1
ATOM 594 C CA . GLY A 1 79 ? -4.969 -18.578 13.266 1 94.69 79 GLY A CA 1
ATOM 595 C C . GLY A 1 79 ? -4.207 -17.547 12.445 1 94.69 79 GLY A C 1
ATOM 596 O O . GLY A 1 79 ? -3.604 -17.891 11.43 1 94.69 79 GLY A O 1
ATOM 597 N N . LEU A 1 80 ? -4.336 -16.312 12.906 1 97.06 80 LEU A N 1
ATOM 598 C CA . LEU A 1 80 ? -3.42 -15.312 12.359 1 97.06 80 LEU A CA 1
ATOM 599 C C . LEU A 1 80 ? -1.97 -15.688 12.648 1 97.06 80 LEU A C 1
ATOM 601 O O . LEU A 1 80 ? -1.684 -16.359 13.641 1 97.06 80 LEU A O 1
ATOM 605 N N . PRO A 1 81 ? -1.065 -15.289 11.727 1 97.38 81 PRO A N 1
ATOM 606 C CA . PRO A 1 81 ? 0.346 -15.531 12.039 1 97.38 81 PRO A CA 1
ATOM 607 C C . PRO A 1 81 ? 0.765 -14.93 13.383 1 97.38 81 PRO A C 1
ATOM 609 O O . PRO A 1 81 ? 0.3 -13.852 13.75 1 97.38 81 PRO A O 1
ATOM 612 N N . ALA A 1 82 ? 1.698 -15.547 14.055 1 92.06 82 ALA A N 1
ATOM 613 C CA . ALA A 1 82 ? 2.109 -15.172 15.406 1 92.06 82 ALA A CA 1
ATOM 614 C C . ALA A 1 82 ? 3.043 -13.961 15.375 1 92.06 82 ALA A C 1
ATOM 616 O O . ALA A 1 82 ? 3.162 -13.242 16.375 1 92.06 82 ALA A O 1
ATOM 617 N N . ARG A 1 83 ? 3.721 -13.812 14.328 1 94.38 83 ARG A N 1
ATOM 618 C CA . ARG A 1 83 ? 4.695 -12.734 14.211 1 94.38 83 ARG A CA 1
ATOM 619 C C . ARG A 1 83 ? 4.531 -11.984 12.891 1 94.38 83 ARG A C 1
ATOM 621 O O . ARG A 1 83 ? 4.043 -12.547 11.914 1 94.38 83 ARG A O 1
ATOM 628 N N . PRO A 1 84 ? 4.961 -10.703 12.898 1 93.5 84 PRO A N 1
ATOM 629 C CA . PRO A 1 84 ? 4.941 -9.961 11.641 1 93.5 84 PRO A CA 1
ATOM 630 C C . PRO A 1 84 ? 5.738 -10.641 10.531 1 93.5 84 PRO A C 1
ATOM 632 O O . PRO A 1 84 ? 6.703 -11.359 10.812 1 93.5 84 PRO A O 1
ATOM 635 N N . GLN A 1 85 ? 5.34 -10.477 9.289 1 94.25 85 GLN A N 1
ATOM 636 C CA . GLN A 1 85 ? 6.023 -10.961 8.094 1 94.25 85 GLN A CA 1
ATOM 637 C C . GLN A 1 85 ? 5.992 -12.484 8.016 1 94.25 85 GLN A C 1
ATOM 639 O O . GLN A 1 85 ? 6.957 -13.109 7.57 1 94.25 85 GLN A O 1
ATOM 644 N N . GLN A 1 86 ? 4.969 -13.039 8.57 1 97.25 86 GLN A N 1
ATOM 645 C CA . GLN A 1 86 ? 4.719 -14.469 8.445 1 97.25 86 GLN A CA 1
ATOM 646 C C . GLN A 1 86 ? 3.387 -14.742 7.754 1 97.25 86 GLN A C 1
ATOM 648 O O . GLN A 1 86 ? 2.52 -13.867 7.707 1 97.25 86 GLN A O 1
ATOM 653 N N . LEU A 1 87 ? 3.365 -15.891 7.16 1 97.25 87 LEU A N 1
ATOM 654 C CA . LEU A 1 87 ? 2.098 -16.359 6.602 1 97.25 87 LEU A CA 1
ATOM 655 C C . LEU A 1 87 ? 1.77 -17.766 7.082 1 97.25 87 LEU A C 1
ATOM 657 O O . LEU A 1 87 ? 2.672 -18.547 7.398 1 97.25 87 LEU A O 1
ATOM 661 N N . THR A 1 88 ? 0.519 -17.984 7.266 1 95.69 88 THR A N 1
ATOM 662 C CA . THR A 1 88 ? -0.014 -19.297 7.609 1 95.69 88 THR A CA 1
ATOM 663 C C . THR A 1 88 ? -0.783 -19.906 6.434 1 95.69 88 THR A C 1
ATOM 665 O O . THR A 1 88 ? -1.682 -19.266 5.883 1 95.69 88 THR A O 1
ATOM 668 N N . LEU A 1 89 ? -0.343 -21.078 6.062 1 94.06 89 LEU A N 1
ATOM 669 C CA . LEU A 1 89 ? -1.027 -21.812 5.004 1 94.06 89 LEU A CA 1
ATOM 670 C C . LEU A 1 89 ? -2.104 -22.734 5.582 1 94.06 89 LEU A C 1
ATOM 672 O O . LEU A 1 89 ? -1.86 -23.438 6.566 1 94.06 89 LEU A O 1
ATOM 676 N N . CYS A 1 90 ? -3.25 -22.656 4.98 1 93.5 90 CYS A N 1
ATOM 677 C CA . CYS A 1 90 ? -4.34 -23.516 5.426 1 93.5 90 CYS A CA 1
ATOM 678 C C . CYS A 1 90 ? -4.141 -24.953 4.934 1 93.5 90 CYS A C 1
ATOM 680 O O . CYS A 1 90 ? -3.287 -25.203 4.086 1 93.5 90 CYS A O 1
ATOM 682 N N . GLU A 1 91 ? -4.996 -25.828 5.492 1 91.75 91 GLU A N 1
ATOM 683 C CA . GLU A 1 91 ? -4.875 -27.266 5.199 1 91.75 91 GLU A CA 1
ATOM 684 C C . GLU A 1 91 ? -5.148 -27.547 3.727 1 91.75 91 GLU A C 1
ATOM 686 O O . GLU A 1 91 ? -4.605 -28.5 3.162 1 91.75 91 GLU A O 1
ATOM 691 N N . ASP A 1 92 ? -5.945 -26.719 3.092 1 91.38 92 ASP A N 1
ATOM 692 C CA . ASP A 1 92 ? -6.285 -26.953 1.692 1 91.38 92 ASP A CA 1
ATOM 693 C C . ASP A 1 92 ? -5.098 -26.656 0.779 1 91.38 92 ASP A C 1
ATOM 695 O O . ASP A 1 92 ? -5.145 -26.953 -0.419 1 91.38 92 ASP A O 1
ATOM 699 N N . GLY A 1 93 ? -4.059 -26.078 1.282 1 91 93 GLY A N 1
ATOM 700 C CA . GLY A 1 93 ? -2.84 -25.812 0.532 1 91 93 GLY A CA 1
ATOM 701 C C . GLY A 1 93 ? -2.949 -24.609 -0.384 1 91 93 GLY A C 1
ATOM 702 O O . GLY A 1 93 ? -1.985 -24.25 -1.061 1 91 93 GLY A O 1
ATOM 703 N N . ILE A 1 94 ? -4.07 -23.953 -0.436 1 93.44 94 ILE A N 1
ATOM 704 C CA . ILE A 1 94 ? -4.332 -22.828 -1.319 1 93.44 94 ILE A CA 1
ATOM 705 C C . ILE A 1 94 ? -4.562 -21.562 -0.49 1 93.44 94 ILE A C 1
ATOM 707 O O . ILE A 1 94 ? -3.889 -20.547 -0.689 1 93.44 94 ILE A O 1
ATOM 711 N N . SER A 1 95 ? -5.422 -21.688 0.518 1 97.12 95 SER A N 1
ATOM 712 C CA . SER A 1 95 ? -5.754 -20.531 1.345 1 97.12 95 SER A CA 1
ATOM 713 C C . SER A 1 95 ? -4.613 -20.188 2.293 1 97.12 95 SER A C 1
ATOM 715 O O . SER A 1 95 ? -3.949 -21.078 2.828 1 97.12 95 SER A O 1
ATOM 717 N N . SER A 1 96 ? -4.406 -18.906 2.469 1 97.94 96 SER A N 1
ATOM 718 C CA . SER A 1 96 ? -3.352 -18.453 3.373 1 97.94 96 SER A CA 1
ATOM 719 C C . SER A 1 96 ? -3.686 -17.094 3.99 1 97.94 96 SER A C 1
ATOM 721 O O . SER A 1 96 ? -4.496 -16.344 3.447 1 97.94 96 SER A O 1
ATOM 723 N N . VAL A 1 97 ? -3.18 -16.859 5.152 1 98.5 97 VAL A N 1
ATOM 724 C CA . VAL A 1 97 ? -3.254 -15.578 5.84 1 98.5 97 VAL A CA 1
ATOM 725 C C . VAL A 1 97 ? -1.846 -15.047 6.098 1 98.5 97 VAL A C 1
ATOM 727 O O . VAL A 1 97 ? -1.019 -15.734 6.707 1 98.5 97 VAL A O 1
ATOM 730 N N . GLN A 1 98 ? -1.621 -13.844 5.613 1 98.62 98 GLN A N 1
ATOM 731 C CA . GLN A 1 98 ? -0.311 -13.219 5.789 1 98.62 98 GLN A CA 1
ATOM 732 C C . GLN A 1 98 ? -0.423 -11.898 6.543 1 98.62 98 GLN A C 1
ATOM 734 O O . GLN A 1 98 ? -1.289 -11.078 6.242 1 98.62 98 GLN A O 1
ATOM 739 N N . TRP A 1 99 ? 0.436 -11.742 7.57 1 98.31 99 TRP A N 1
ATOM 740 C CA . TRP A 1 99 ? 0.512 -10.484 8.312 1 98.31 99 TRP A CA 1
ATOM 741 C C . TRP A 1 99 ? 1.302 -9.438 7.535 1 98.31 99 TRP A C 1
ATOM 743 O O . TRP A 1 99 ? 2.492 -9.617 7.27 1 98.31 99 TRP A O 1
ATOM 753 N N . LEU A 1 100 ? 0.623 -8.375 7.176 1 95.62 100 LEU A N 1
ATOM 754 C CA . LEU A 1 100 ? 1.242 -7.355 6.332 1 95.62 100 LEU A CA 1
ATOM 755 C C . LEU A 1 100 ? 1.75 -6.191 7.172 1 95.62 100 LEU A C 1
ATOM 757 O O . LEU A 1 100 ? 2.877 -5.727 6.984 1 95.62 100 LEU A O 1
ATOM 761 N N . SER A 1 101 ? 1.007 -5.664 8.078 1 93.38 101 SER A N 1
ATOM 762 C CA . SER A 1 101 ? 1.271 -4.496 8.922 1 93.38 101 SER A CA 1
ATOM 763 C C . SER A 1 101 ? 0.56 -4.613 10.266 1 93.38 101 SER A C 1
ATOM 765 O O . SER A 1 101 ? -0.224 -5.539 10.484 1 93.38 101 SER A O 1
ATOM 767 N N . PRO A 1 102 ? 0.778 -3.725 11.203 1 92.19 102 PRO A N 1
ATOM 768 C CA . PRO A 1 102 ? 0.309 -3.955 12.57 1 92.19 102 PRO A CA 1
ATOM 769 C C . PRO A 1 102 ? -1.169 -4.336 12.633 1 92.19 102 PRO A C 1
ATOM 771 O O . PRO A 1 102 ? -1.557 -5.195 13.43 1 92.19 102 PRO A O 1
ATOM 774 N N . ASP A 1 103 ? -2.002 -3.834 11.797 1 93.62 103 ASP A N 1
ATOM 775 C CA . ASP A 1 103 ? -3.434 -4.105 11.844 1 93.62 103 ASP A CA 1
ATOM 776 C C . ASP A 1 103 ? -3.959 -4.547 10.484 1 93.62 103 ASP A C 1
ATOM 778 O O . ASP A 1 103 ? -5.109 -4.27 10.133 1 93.62 103 ASP A O 1
ATOM 782 N N . GLU A 1 104 ? -3.113 -5.195 9.734 1 96.12 104 GLU A N 1
ATOM 783 C CA . GLU A 1 104 ? -3.479 -5.508 8.352 1 96.12 104 GLU A CA 1
ATOM 784 C C . GLU A 1 104 ? -3.002 -6.906 7.961 1 96.12 104 GLU A C 1
ATOM 786 O O . GLU A 1 104 ? -1.843 -7.258 8.188 1 96.12 104 GLU A O 1
ATOM 791 N N . TRP A 1 105 ? -3.904 -7.672 7.273 1 98.12 105 TRP A N 1
ATOM 792 C CA . TRP A 1 105 ? -3.594 -9.023 6.832 1 98.12 105 TRP A CA 1
ATOM 793 C C . TRP A 1 105 ? -4.074 -9.258 5.402 1 98.12 105 TRP A C 1
ATOM 795 O O . TRP A 1 105 ? -5.145 -8.773 5.016 1 98.12 105 TRP A O 1
ATOM 805 N N . LEU A 1 106 ? -3.322 -9.992 4.664 1 98.5 106 LEU A N 1
ATOM 806 C CA . LEU A 1 106 ? -3.721 -10.492 3.352 1 98.5 106 LEU A CA 1
ATOM 807 C C . LEU A 1 106 ? -4.246 -11.922 3.449 1 98.5 106 LEU A C 1
ATOM 809 O O . LEU A 1 106 ? -3.6 -12.781 4.047 1 98.5 106 LEU A O 1
ATOM 813 N N . VAL A 1 107 ? -5.402 -12.133 2.896 1 98.69 107 VAL A N 1
ATOM 814 C CA . VAL A 1 107 ? -5.973 -13.469 2.787 1 98.69 107 VAL A CA 1
ATOM 815 C C . VAL A 1 107 ? -6.07 -13.875 1.318 1 98.69 107 VAL A C 1
ATOM 817 O O . VAL A 1 107 ? -6.668 -13.156 0.511 1 98.69 107 VAL A O 1
ATOM 820 N N . ILE A 1 108 ? -5.449 -14.938 0.947 1 98.31 108 ILE A N 1
ATOM 821 C CA . ILE A 1 108 ? -5.574 -15.508 -0.391 1 98.31 108 ILE A CA 1
ATOM 822 C C . ILE A 1 108 ? -6.441 -16.766 -0.339 1 98.31 108 ILE A C 1
ATOM 824 O O . ILE A 1 108 ? -6.266 -17.609 0.542 1 98.31 108 ILE A O 1
ATOM 828 N N . LEU A 1 109 ? -7.332 -16.875 -1.271 1 98.06 109 LEU A N 1
ATOM 829 C CA . LEU A 1 109 ? -8.359 -17.906 -1.266 1 98.06 109 LEU A CA 1
ATOM 830 C C . LEU A 1 109 ? -8.5 -18.531 -2.648 1 98.06 109 LEU A C 1
ATOM 832 O O . LEU A 1 109 ? -8.078 -17.953 -3.646 1 98.06 109 LEU A O 1
ATOM 836 N N . PRO A 1 110 ? -9.117 -19.766 -2.65 1 96.38 110 PRO A N 1
ATOM 837 C CA . PRO A 1 110 ? -9.508 -20.281 -3.963 1 96.38 110 PRO A CA 1
ATOM 838 C C . PRO A 1 110 ? -10.461 -19.359 -4.703 1 96.38 110 PRO A C 1
ATOM 840 O O . PRO A 1 110 ? -11.289 -18.688 -4.078 1 96.38 110 PRO A O 1
ATOM 843 N N . PHE A 1 111 ? -10.383 -19.469 -5.969 1 94 111 PHE A N 1
ATOM 844 C CA . PHE A 1 111 ? -11.188 -18.609 -6.824 1 94 111 PHE A CA 1
ATOM 845 C C . PHE A 1 111 ? -12.672 -18.812 -6.547 1 94 111 PHE A C 1
ATOM 847 O O . PHE A 1 111 ? -13.133 -19.938 -6.383 1 94 111 PHE A O 1
ATOM 854 N N . GLY A 1 112 ? -13.375 -17.75 -6.461 1 93.88 112 GLY A N 1
ATOM 855 C CA . GLY A 1 112 ? -14.828 -17.797 -6.352 1 93.88 112 GLY A CA 1
ATOM 856 C C . GLY A 1 112 ? -15.312 -17.922 -4.922 1 93.88 112 GLY A C 1
ATOM 857 O O . GLY A 1 112 ? -16.516 -18.031 -4.676 1 93.88 112 GLY A O 1
ATOM 858 N N . THR A 1 113 ? -14.438 -17.844 -3.959 1 96.5 113 THR A N 1
ATOM 859 C CA . THR A 1 113 ? -14.867 -18.094 -2.588 1 96.5 113 THR A CA 1
ATOM 860 C C . THR A 1 113 ? -14.836 -16.812 -1.768 1 96.5 113 THR A C 1
ATOM 862 O O . THR A 1 113 ? -15.344 -16.766 -0.646 1 96.5 113 THR A O 1
ATOM 865 N N . ALA A 1 114 ? -14.367 -15.727 -2.311 1 95.81 114 ALA A N 1
ATOM 866 C CA . ALA A 1 114 ? -14.148 -14.5 -1.549 1 95.81 114 ALA A CA 1
ATOM 867 C C . ALA A 1 114 ? -15.453 -13.969 -0.961 1 95.81 114 ALA A C 1
ATOM 869 O O . ALA A 1 114 ? -15.5 -13.578 0.207 1 95.81 114 ALA A O 1
ATOM 870 N N . PHE A 1 115 ? -16.516 -13.977 -1.721 1 95.31 115 PHE A N 1
ATOM 871 C CA . PHE A 1 115 ? -17.797 -13.438 -1.285 1 95.31 115 PHE A CA 1
ATOM 872 C C . PHE A 1 115 ? -18.328 -14.211 -0.088 1 95.31 115 PHE A C 1
ATOM 874 O O . PHE A 1 115 ? -18.719 -13.617 0.919 1 95.31 115 PHE A O 1
ATOM 881 N N . ARG A 1 116 ? -18.344 -15.445 -0.272 1 97.38 116 ARG A N 1
ATOM 882 C CA . ARG A 1 116 ? -18.828 -16.297 0.813 1 97.38 116 ARG A CA 1
ATOM 883 C C . ARG A 1 116 ? -17.969 -16.109 2.068 1 97.38 116 ARG A C 1
ATOM 885 O O . ARG A 1 116 ? -18.516 -15.914 3.162 1 97.38 116 ARG A O 1
ATOM 892 N N . ILE A 1 117 ? -16.672 -16.156 1.948 1 97.94 117 ILE A N 1
ATOM 893 C CA . ILE A 1 117 ? -15.75 -16.078 3.08 1 97.94 117 ILE A CA 1
ATOM 894 C C . ILE A 1 117 ? -15.867 -14.711 3.746 1 97.94 117 ILE A C 1
ATOM 896 O O . ILE A 1 117 ? -15.891 -14.609 4.977 1 97.94 117 ILE A O 1
ATOM 900 N N . GLU A 1 118 ? -15.914 -13.664 2.93 1 97.69 118 GLU A N 1
ATOM 901 C CA . GLU A 1 118 ? -16.094 -12.328 3.488 1 97.69 118 GLU A CA 1
ATOM 902 C C . GLU A 1 118 ? -17.359 -12.25 4.34 1 97.69 118 GLU A C 1
ATOM 904 O O . GLU A 1 118 ? -17.344 -11.703 5.441 1 97.69 118 GLU A O 1
ATOM 909 N N . ASN A 1 119 ? -18.484 -12.797 3.861 1 97.69 119 ASN A N 1
ATOM 910 C CA . ASN A 1 119 ? -19.734 -12.773 4.598 1 97.69 119 ASN A CA 1
ATOM 911 C C . ASN A 1 119 ? -19.641 -13.562 5.898 1 97.69 119 ASN A C 1
ATOM 913 O O . ASN A 1 119 ? -20.172 -13.133 6.93 1 97.69 119 ASN A O 1
ATOM 917 N N . GLU A 1 120 ? -18.984 -14.656 5.801 1 98.44 120 GLU A N 1
ATOM 918 C CA . GLU A 1 120 ? -18.781 -15.453 7.008 1 98.44 120 GLU A CA 1
ATOM 919 C C . GLU A 1 120 ? -17.922 -14.703 8.023 1 98.44 120 GLU A C 1
ATOM 921 O O . GLU A 1 120 ? -18.203 -14.742 9.227 1 98.44 120 GLU A O 1
ATOM 926 N N . LEU A 1 121 ? -16.938 -14.047 7.559 1 98.25 121 LEU A N 1
ATOM 927 C CA . LEU A 1 121 ? -16.094 -13.258 8.445 1 98.25 121 LEU A CA 1
ATOM 928 C C . LEU A 1 121 ? -16.891 -12.133 9.094 1 98.25 121 LEU A C 1
ATOM 930 O O . LEU A 1 121 ? -16.781 -11.906 10.305 1 98.25 121 LEU A O 1
ATOM 934 N N . ARG A 1 122 ? -17.656 -11.477 8.32 1 97.06 122 ARG A N 1
ATOM 935 C CA . ARG A 1 122 ? -18.453 -10.383 8.852 1 97.06 122 ARG A CA 1
ATOM 936 C C . ARG A 1 122 ? -19.438 -10.883 9.906 1 97.06 122 ARG A C 1
ATOM 938 O O . ARG A 1 122 ? -19.656 -10.211 10.922 1 97.06 122 ARG A O 1
ATOM 945 N N . SER A 1 123 ? -20.047 -11.969 9.625 1 97.88 123 SER A N 1
ATOM 946 C CA . SER A 1 123 ? -20.953 -12.562 10.602 1 97.88 123 SER A CA 1
ATOM 947 C C . SER A 1 123 ? -20.219 -12.883 11.906 1 97.88 123 SER A C 1
ATOM 949 O O . SER A 1 123 ? -20.734 -12.609 12.992 1 97.88 123 SER A O 1
ATOM 951 N N . ALA A 1 124 ? -19.062 -13.406 11.797 1 98.12 124 ALA A N 1
ATOM 952 C CA . ALA A 1 124 ? -18.266 -13.773 12.961 1 98.12 124 ALA A CA 1
ATOM 953 C C . ALA A 1 124 ? -17.812 -12.539 13.727 1 98.12 124 ALA A C 1
ATOM 955 O O . ALA A 1 124 ? -17.688 -12.562 14.953 1 98.12 124 ALA A O 1
ATOM 956 N N . LEU A 1 125 ? -17.562 -11.477 13.062 1 97.25 125 LEU A N 1
ATOM 957 C CA . LEU A 1 125 ? -17.016 -10.25 13.641 1 97.25 125 LEU A CA 1
ATOM 958 C C . LEU A 1 125 ? -18.109 -9.461 14.359 1 97.25 125 LEU A C 1
ATOM 960 O O . LEU A 1 125 ? -17.812 -8.688 15.281 1 97.25 125 LEU A O 1
ATOM 964 N N . GLY A 1 126 ? -19.328 -9.641 13.93 1 94.94 126 GLY A N 1
ATOM 965 C CA . GLY A 1 126 ? -20.422 -8.898 14.547 1 94.94 126 GLY A CA 1
ATOM 966 C C . GLY A 1 126 ? -20.25 -7.398 14.453 1 94.94 126 GLY A C 1
ATOM 967 O O . GLY A 1 126 ? -20.062 -6.855 13.359 1 94.94 126 GLY A O 1
ATOM 968 N N . ASP A 1 127 ? -20.125 -6.703 15.633 1 92.75 127 ASP A N 1
ATOM 969 C CA . ASP A 1 127 ? -20.094 -5.246 15.672 1 92.75 127 ASP A CA 1
ATOM 970 C C . ASP A 1 127 ? -18.656 -4.727 15.766 1 92.75 127 ASP A C 1
ATOM 972 O O . ASP A 1 127 ? -18.438 -3.527 15.938 1 92.75 127 ASP A O 1
ATOM 976 N N . ALA A 1 128 ? -17.766 -5.66 15.586 1 92.75 128 ALA A N 1
ATOM 977 C CA . ALA A 1 128 ? -16.375 -5.227 15.688 1 92.75 128 ALA A CA 1
ATOM 978 C C . ALA A 1 128 ? -16.031 -4.25 14.57 1 92.75 128 ALA A C 1
ATOM 980 O O . ALA A 1 128 ? -16.531 -4.375 13.445 1 92.75 128 ALA A O 1
ATOM 981 N N . SER A 1 129 ? -15.227 -3.271 14.812 1 90.12 129 SER A N 1
ATOM 982 C CA . SER A 1 129 ? -14.766 -2.293 13.828 1 90.12 129 SER A CA 1
ATOM 983 C C . SER A 1 129 ? -13.641 -2.855 12.969 1 90.12 129 SER A C 1
ATOM 985 O O . SER A 1 129 ? -12.461 -2.672 13.281 1 90.12 129 SER A O 1
ATOM 987 N N . VAL A 1 130 ? -13.984 -3.58 11.93 1 93.62 130 VAL A N 1
ATOM 988 C CA . VAL A 1 130 ? -13.047 -4.211 11.016 1 93.62 130 VAL A CA 1
ATOM 989 C C . VAL A 1 130 ? -13.43 -3.879 9.57 1 93.62 130 VAL A C 1
ATOM 991 O O . VAL A 1 130 ? -14.609 -3.854 9.227 1 93.62 130 VAL A O 1
ATOM 994 N N . ALA A 1 131 ? -12.422 -3.559 8.844 1 93 131 ALA A N 1
ATOM 995 C CA . ALA A 1 131 ? -12.625 -3.352 7.414 1 93 131 ALA A CA 1
ATOM 996 C C . ALA A 1 131 ? -12.172 -4.57 6.617 1 93 131 ALA A C 1
ATOM 998 O O . ALA A 1 131 ? -11.094 -5.113 6.859 1 93 131 ALA A O 1
ATOM 999 N N . ILE A 1 132 ? -13 -5.047 5.703 1 95.62 132 ILE A N 1
ATOM 1000 C CA . ILE A 1 132 ? -12.664 -6.117 4.77 1 95.62 132 ILE A CA 1
ATOM 1001 C C . ILE A 1 132 ? -12.789 -5.605 3.334 1 95.62 132 ILE A C 1
ATOM 1003 O O . ILE A 1 132 ? -13.82 -5.051 2.953 1 95.62 132 ILE A O 1
ATOM 1007 N N . SER A 1 133 ? -11.75 -5.766 2.568 1 94 133 SER A N 1
ATOM 1008 C CA . SER A 1 133 ? -11.758 -5.332 1.174 1 94 133 SER A CA 1
ATOM 1009 C C . SER A 1 133 ? -11.383 -6.477 0.238 1 94 133 SER A C 1
ATOM 1011 O O . SER A 1 133 ? -10.375 -7.156 0.449 1 94 133 SER A O 1
ATOM 1013 N N . GLU A 1 134 ? -12.219 -6.68 -0.73 1 93.25 134 GLU A N 1
ATOM 1014 C CA . GLU A 1 134 ? -11.875 -7.598 -1.811 1 93.25 134 GLU A CA 1
ATOM 1015 C C . GLU A 1 134 ? -10.992 -6.918 -2.852 1 93.25 134 GLU A C 1
ATOM 1017 O O . GLU A 1 134 ? -11.391 -5.922 -3.457 1 93.25 134 GLU A O 1
ATOM 1022 N N . VAL A 1 135 ? -9.758 -7.477 -3.084 1 93.88 135 VAL A N 1
ATOM 1023 C CA . VAL A 1 135 ? -8.812 -6.746 -3.916 1 93.88 135 VAL A CA 1
ATOM 1024 C C . VAL A 1 135 ? -8.336 -7.637 -5.062 1 93.88 135 VAL A C 1
ATOM 1026 O O . VAL A 1 135 ? -7.336 -7.332 -5.719 1 93.88 135 VAL A O 1
ATOM 1029 N N . SER A 1 136 ? -9.023 -8.633 -5.379 1 93.25 136 SER A N 1
ATOM 1030 C CA . SER A 1 136 ? -8.633 -9.609 -6.391 1 93.25 136 SER A CA 1
ATOM 1031 C C . SER A 1 136 ? -8.398 -8.945 -7.742 1 93.25 136 SER A C 1
ATOM 1033 O O . SER A 1 136 ? -7.473 -9.32 -8.469 1 93.25 136 SER A O 1
ATOM 1035 N N . GLY A 1 137 ? -9.227 -8.086 -8.07 1 89.06 137 GLY A N 1
ATOM 1036 C CA . GLY A 1 137 ? -9.125 -7.441 -9.375 1 89.06 137 GLY A CA 1
ATOM 1037 C C . GLY A 1 137 ? -7.898 -6.562 -9.508 1 89.06 137 GLY A C 1
ATOM 1038 O O . GLY A 1 137 ? -7.48 -6.23 -10.617 1 89.06 137 GLY A O 1
ATOM 1039 N N . GLY A 1 138 ? -7.309 -6.184 -8.352 1 91.25 138 GLY A N 1
ATOM 1040 C CA . GLY A 1 138 ? -6.207 -5.234 -8.375 1 91.25 138 GLY A CA 1
ATOM 1041 C C . GLY A 1 138 ? -4.844 -5.898 -8.273 1 91.25 138 GLY A C 1
ATOM 1042 O O . GLY A 1 138 ? -3.812 -5.23 -8.375 1 91.25 138 GLY A O 1
ATOM 1043 N N . GLN A 1 139 ? -4.844 -7.188 -8.109 1 94.12 139 GLN A N 1
ATOM 1044 C CA . GLN A 1 139 ? -3.576 -7.887 -7.93 1 94.12 139 GLN A CA 1
ATOM 1045 C C . GLN A 1 139 ? -3.605 -9.258 -8.586 1 94.12 139 GLN A C 1
ATOM 1047 O O . GLN A 1 139 ? -4.676 -9.773 -8.922 1 94.12 139 GLN A O 1
ATOM 1052 N N . THR A 1 140 ? -2.436 -9.812 -8.844 1 94.94 140 THR A N 1
ATOM 1053 C CA . THR A 1 140 ? -2.27 -11.188 -9.305 1 94.94 140 THR A CA 1
ATOM 1054 C C . THR A 1 140 ? -1.139 -11.875 -8.547 1 94.94 140 THR A C 1
ATOM 1056 O O . THR A 1 140 ? -0.403 -11.234 -7.797 1 94.94 140 THR A O 1
ATOM 1059 N N . LEU A 1 141 ? -1.106 -13.195 -8.648 1 97.56 141 LEU A N 1
ATOM 1060 C CA . LEU A 1 141 ? -0.131 -14.023 -7.957 1 97.56 141 LEU A CA 1
ATOM 1061 C C . LEU A 1 141 ? 0.754 -14.773 -8.953 1 97.56 141 LEU A C 1
ATOM 1063 O O . LEU A 1 141 ? 0.251 -15.469 -9.836 1 97.56 141 LEU A O 1
ATOM 1067 N N . LEU A 1 142 ? 2.062 -14.555 -8.859 1 97.81 142 LEU A N 1
ATOM 1068 C CA . LEU A 1 142 ? 3.049 -15.297 -9.633 1 97.81 142 LEU A CA 1
ATOM 1069 C C . LEU A 1 142 ? 3.785 -16.297 -8.758 1 97.81 142 LEU A C 1
ATOM 1071 O O . LEU A 1 142 ? 4.227 -15.961 -7.656 1 97.81 142 LEU A O 1
ATOM 1075 N N . GLU A 1 143 ? 3.9 -17.469 -9.211 1 98.06 143 GLU A N 1
ATOM 1076 C CA . GLU A 1 143 ? 4.602 -18.531 -8.492 1 98.06 143 GLU A CA 1
ATOM 1077 C C . GLU A 1 143 ? 5.879 -18.938 -9.219 1 98.06 143 GLU A C 1
ATOM 1079 O O . GLU A 1 143 ? 5.887 -19.078 -10.445 1 98.06 143 GLU A O 1
ATOM 1084 N N . LEU A 1 144 ? 6.922 -19.047 -8.5 1 98.25 144 LEU A N 1
ATOM 1085 C CA . LEU A 1 144 ? 8.203 -19.547 -8.984 1 98.25 144 LEU A CA 1
ATOM 1086 C C . LEU A 1 144 ? 8.57 -20.859 -8.312 1 98.25 144 LEU A C 1
ATOM 1088 O O . LEU A 1 144 ? 8.422 -21.016 -7.102 1 98.25 144 LEU A O 1
ATOM 1092 N N . GLU A 1 145 ? 9 -21.766 -9.094 1 97.69 145 GLU A N 1
ATOM 1093 C CA . GLU A 1 145 ? 9.484 -23.047 -8.609 1 97.69 145 GLU A CA 1
ATOM 1094 C C . GLU A 1 145 ? 10.711 -23.516 -9.391 1 97.69 145 GLU A C 1
ATOM 1096 O O . GLU A 1 145 ? 10.969 -23.016 -10.5 1 97.69 145 GLU A O 1
ATOM 1101 N N . GLY A 1 146 ? 11.484 -24.453 -8.812 1 97.38 146 GLY A N 1
ATOM 1102 C CA . GLY A 1 146 ? 12.625 -25.031 -9.508 1 97.38 146 GLY A CA 1
ATOM 1103 C C . GLY A 1 146 ? 13.836 -25.219 -8.617 1 97.38 146 GLY A C 1
ATOM 1104 O O . GLY A 1 146 ? 13.703 -25.547 -7.438 1 97.38 146 GLY A O 1
ATOM 1105 N N . ASN A 1 147 ? 14.992 -25.078 -9.281 1 97.12 147 ASN A N 1
ATOM 1106 C CA . ASN A 1 147 ? 16.25 -25.25 -8.578 1 97.12 147 ASN A CA 1
ATOM 1107 C C . ASN A 1 147 ? 16.453 -24.188 -7.5 1 97.12 147 ASN A C 1
ATOM 1109 O O . ASN A 1 147 ? 16.344 -23 -7.773 1 97.12 147 ASN A O 1
ATOM 1113 N N . ALA A 1 148 ? 16.812 -24.672 -6.324 1 95.88 148 ALA A N 1
ATOM 1114 C CA . ALA A 1 148 ? 16.906 -23.781 -5.168 1 95.88 148 ALA A CA 1
ATOM 1115 C C . ALA A 1 148 ? 17.953 -22.703 -5.383 1 95.88 148 ALA A C 1
ATOM 1117 O O . ALA A 1 148 ? 17.719 -21.531 -5.066 1 95.88 148 ALA A O 1
ATOM 1118 N N . GLN A 1 149 ? 19.031 -23.094 -5.883 1 96.25 149 GLN A N 1
ATOM 1119 C CA . GLN A 1 149 ? 20.109 -22.141 -6.105 1 96.25 149 GLN A CA 1
ATOM 1120 C C . GLN A 1 149 ? 19.734 -21.125 -7.184 1 96.25 149 GLN A C 1
ATOM 1122 O O . GLN A 1 149 ? 20.016 -19.938 -7.043 1 96.25 149 GLN A O 1
ATOM 1127 N N . ALA A 1 150 ? 19.141 -21.578 -8.219 1 97.75 150 ALA A N 1
ATOM 1128 C CA . ALA A 1 150 ? 18.734 -20.703 -9.305 1 97.75 150 ALA A CA 1
ATOM 1129 C C . ALA A 1 150 ? 17.688 -19.703 -8.82 1 97.75 150 ALA A C 1
ATOM 1131 O O . ALA A 1 150 ? 17.75 -18.516 -9.164 1 97.75 150 ALA A O 1
ATOM 1132 N N . LEU A 1 151 ? 16.75 -20.219 -8.047 1 97.81 151 LEU A N 1
ATOM 1133 C CA . LEU A 1 151 ? 15.711 -19.344 -7.5 1 97.81 151 LEU A CA 1
ATOM 1134 C C . LEU A 1 151 ? 16.312 -18.281 -6.598 1 97.81 151 LEU A C 1
ATOM 1136 O O . LEU A 1 151 ? 15.945 -17.109 -6.684 1 97.81 151 LEU A O 1
ATOM 1140 N N . GLN A 1 152 ? 17.219 -18.672 -5.785 1 96.69 152 GLN A N 1
ATOM 1141 C CA . GLN A 1 152 ? 17.875 -17.719 -4.902 1 96.69 152 GLN A CA 1
ATOM 1142 C C . GLN A 1 152 ? 18.609 -16.641 -5.703 1 96.69 152 GLN A C 1
ATOM 1144 O O . GLN A 1 152 ? 18.5 -15.453 -5.398 1 96.69 152 GLN A O 1
ATOM 1149 N N . GLU A 1 153 ? 19.344 -17.047 -6.691 1 97.31 153 GLU A N 1
ATOM 1150 C CA . GLU A 1 153 ? 20.094 -16.109 -7.512 1 97.31 153 GLU A CA 1
ATOM 1151 C C . GLU A 1 153 ? 19.172 -15.156 -8.258 1 97.31 153 GLU A C 1
ATOM 1153 O O . GLU A 1 153 ? 19.438 -13.953 -8.336 1 97.31 153 GLU A O 1
ATOM 1158 N N . LEU A 1 154 ? 18.078 -15.727 -8.797 1 98.12 154 LEU A N 1
ATOM 1159 C CA . LEU A 1 154 ? 17.094 -14.906 -9.484 1 98.12 154 LEU A CA 1
ATOM 1160 C C . LEU A 1 154 ? 16.531 -13.836 -8.555 1 98.12 154 LEU A C 1
ATOM 1162 O O . LEU A 1 154 ? 16.469 -12.664 -8.93 1 98.12 154 LEU A O 1
ATOM 1166 N N . LEU A 1 155 ? 16.219 -14.188 -7.352 1 98.06 155 LEU A N 1
ATOM 1167 C CA . LEU A 1 155 ? 15.594 -13.273 -6.395 1 98.06 155 LEU A CA 1
ATOM 1168 C C . LEU A 1 155 ? 16.609 -12.266 -5.871 1 98.06 155 LEU A C 1
ATOM 1170 O O . LEU A 1 155 ? 16.281 -11.102 -5.633 1 98.06 155 LEU A O 1
ATOM 1174 N N . MET A 1 156 ? 17.844 -12.625 -5.727 1 96.88 156 MET A N 1
ATOM 1175 C CA . MET A 1 156 ? 18.906 -11.742 -5.234 1 96.88 156 MET A CA 1
ATOM 1176 C C . MET A 1 156 ? 19.125 -10.57 -6.188 1 96.88 156 MET A C 1
ATOM 1178 O O . MET A 1 156 ? 19.438 -9.461 -5.754 1 96.88 156 MET A O 1
ATOM 1182 N N . LYS A 1 157 ? 18.938 -10.766 -7.34 1 95.69 157 LYS A N 1
ATOM 1183 C CA . LYS A 1 157 ? 19.141 -9.68 -8.289 1 95.69 157 LYS A CA 1
ATOM 1184 C C . LYS A 1 157 ? 17.859 -8.859 -8.469 1 95.69 157 LYS A C 1
ATOM 1186 O O . LYS A 1 157 ? 17.875 -7.82 -9.141 1 95.69 157 LYS A O 1
ATOM 1191 N N . SER A 1 158 ? 16.828 -9.375 -7.906 1 97.69 158 SER A N 1
ATOM 1192 C CA . SER A 1 158 ? 15.531 -8.773 -8.188 1 97.69 158 SER A CA 1
ATOM 1193 C C . SER A 1 158 ? 15.016 -7.977 -6.992 1 97.69 158 SER A C 1
ATOM 1195 O O . SER A 1 158 ? 14.188 -7.078 -7.148 1 97.69 158 SER A O 1
ATOM 1197 N N . VAL A 1 159 ? 15.461 -8.367 -5.766 1 96.44 159 VAL A N 1
ATOM 1198 C CA . VAL A 1 159 ? 14.93 -7.723 -4.566 1 96.44 159 VAL A CA 1
ATOM 1199 C C . VAL A 1 159 ? 16.078 -7.273 -3.668 1 96.44 159 VAL A C 1
ATOM 1201 O O . VAL A 1 159 ? 17.172 -7.852 -3.701 1 96.44 159 VAL A O 1
ATOM 1204 N N . ILE A 1 160 ? 15.805 -6.23 -2.873 1 89.69 160 ILE A N 1
ATOM 1205 C CA . ILE A 1 160 ? 16.797 -5.715 -1.938 1 89.69 160 ILE A CA 1
ATOM 1206 C C . ILE A 1 160 ? 16.734 -6.504 -0.634 1 89.69 160 ILE A C 1
ATOM 1208 O O . ILE A 1 160 ? 17.719 -6.555 0.114 1 89.69 160 ILE A O 1
ATOM 1212 N N . TYR A 1 161 ? 15.641 -7.098 -0.366 1 93.56 161 TYR A N 1
ATOM 1213 C CA . TYR A 1 161 ? 15.453 -7.875 0.853 1 93.56 161 TYR A CA 1
ATOM 1214 C C . TYR A 1 161 ? 16.312 -9.133 0.832 1 93.56 161 TYR A C 1
ATOM 1216 O O . TYR A 1 161 ? 16.516 -9.742 -0.224 1 93.56 161 TYR A O 1
ATOM 1224 N N . ASP A 1 162 ? 16.766 -9.57 1.958 1 95.69 162 ASP A N 1
ATOM 1225 C CA . ASP A 1 162 ? 17.594 -10.766 2.078 1 95.69 162 ASP A CA 1
ATOM 1226 C C . ASP A 1 162 ? 16.781 -12.031 1.823 1 95.69 162 ASP A C 1
ATOM 1228 O O . ASP A 1 162 ? 15.953 -12.422 2.648 1 95.69 162 ASP A O 1
ATOM 1232 N N . VAL A 1 163 ? 17.141 -12.828 0.752 1 96.56 163 VAL A N 1
ATOM 1233 C CA . VAL A 1 163 ? 16.344 -13.984 0.366 1 96.56 163 VAL A CA 1
ATOM 1234 C C . VAL A 1 163 ? 17.125 -15.266 0.63 1 96.56 163 VAL A C 1
ATOM 1236 O O . VAL A 1 163 ? 16.781 -16.328 0.122 1 96.56 163 VAL A O 1
ATOM 1239 N N . HIS A 1 164 ? 18.156 -15.086 1.338 1 95.31 164 HIS A N 1
ATOM 1240 C CA . HIS A 1 164 ? 18.859 -16.312 1.733 1 95.31 164 HIS A CA 1
ATOM 1241 C C . HIS A 1 164 ? 17.938 -17.25 2.496 1 95.31 164 HIS A C 1
ATOM 1243 O O . HIS A 1 164 ? 17.188 -16.812 3.369 1 95.31 164 HIS A O 1
ATOM 1249 N N . PRO A 1 165 ? 18.016 -18.531 2.225 1 91.25 165 PRO A N 1
ATOM 1250 C CA . PRO A 1 165 ? 17.078 -19.484 2.822 1 91.25 165 PRO A CA 1
ATOM 1251 C C . PRO A 1 165 ? 17.109 -19.484 4.348 1 91.25 165 PRO A C 1
ATOM 1253 O O . PRO A 1 165 ? 16.109 -19.812 4.996 1 91.25 165 PRO A O 1
ATOM 1256 N N . GLN A 1 166 ? 18.172 -19.094 4.93 1 93.19 166 GLN A N 1
ATOM 1257 C CA . GLN A 1 166 ? 18.281 -19.031 6.383 1 93.19 166 GLN A CA 1
ATOM 1258 C C . GLN A 1 166 ? 17.5 -17.859 6.949 1 93.19 166 GLN A C 1
ATOM 1260 O O . GLN A 1 166 ? 17.062 -17.891 8.102 1 93.19 166 GLN A O 1
ATOM 1265 N N . HIS A 1 167 ? 17.312 -16.875 6.18 1 94.94 167 HIS A N 1
ATOM 1266 C CA . HIS A 1 167 ? 16.641 -15.656 6.645 1 94.94 167 HIS A CA 1
ATOM 1267 C C . HIS A 1 167 ? 15.227 -15.555 6.09 1 94.94 167 HIS A C 1
ATOM 1269 O O . HIS A 1 167 ? 14.359 -14.93 6.707 1 94.94 167 HIS A O 1
ATOM 1275 N N . PHE A 1 168 ? 15.078 -16.188 4.957 1 97.44 168 PHE A N 1
ATOM 1276 C CA . PHE A 1 168 ? 13.758 -16.203 4.34 1 97.44 168 PHE A CA 1
ATOM 1277 C C . PHE A 1 168 ? 13.203 -17.625 4.301 1 97.44 168 PHE A C 1
ATOM 1279 O O . PHE A 1 168 ? 13.164 -18.25 3.242 1 97.44 168 PHE A O 1
ATOM 1286 N N . THR A 1 169 ? 12.688 -18.047 5.422 1 96.62 169 THR A N 1
ATOM 1287 C CA . THR A 1 169 ? 12.266 -19.422 5.617 1 96.62 169 THR A CA 1
ATOM 1288 C C . THR A 1 169 ? 10.844 -19.625 5.117 1 96.62 169 THR A C 1
ATOM 1290 O O . THR A 1 169 ? 10.102 -18.672 4.93 1 96.62 169 THR A O 1
ATOM 1293 N N . PRO A 1 170 ? 10.477 -20.953 4.801 1 96.56 170 PRO A N 1
ATOM 1294 C CA . PRO A 1 170 ? 9.07 -21.219 4.5 1 96.56 170 PRO A CA 1
ATOM 1295 C C . PRO A 1 170 ? 8.125 -20.625 5.543 1 96.56 170 PRO A C 1
ATOM 1297 O O . PRO A 1 170 ? 8.383 -20.719 6.746 1 96.56 170 PRO A O 1
ATOM 1300 N N . GLY A 1 171 ? 7.109 -19.953 5.098 1 96.94 171 GLY A N 1
ATOM 1301 C CA . GLY A 1 171 ? 6.18 -19.281 5.996 1 96.94 171 GLY A CA 1
ATOM 1302 C C . GLY A 1 171 ? 6.445 -17.797 6.145 1 96.94 171 GLY A C 1
ATOM 1303 O O . GLY A 1 171 ? 5.691 -17.094 6.82 1 96.94 171 GLY A O 1
ATOM 1304 N N . LYS A 1 172 ? 7.41 -17.344 5.504 1 97.88 172 LYS A N 1
ATOM 1305 C CA . LYS A 1 172 ? 7.727 -15.914 5.543 1 97.88 172 LYS A CA 1
ATOM 1306 C C . LYS A 1 172 ? 7.109 -15.18 4.355 1 97.88 172 LYS A C 1
ATOM 1308 O O . LYS A 1 172 ? 6.961 -15.758 3.275 1 97.88 172 LYS A O 1
ATOM 1313 N N . GLY A 1 173 ? 6.672 -13.961 4.535 1 97.94 173 GLY A N 1
ATOM 1314 C CA . GLY A 1 173 ? 6.195 -13.039 3.514 1 97.94 173 GLY A CA 1
ATOM 1315 C C . GLY A 1 173 ? 6.461 -11.586 3.85 1 97.94 173 GLY A C 1
ATOM 1316 O O . GLY A 1 173 ? 6.227 -11.148 4.98 1 97.94 173 GLY A O 1
ATOM 1317 N N . VAL A 1 174 ? 6.988 -10.859 2.906 1 96.44 174 VAL A N 1
ATOM 1318 C CA . VAL A 1 174 ? 7.355 -9.469 3.168 1 96.44 174 VAL A CA 1
ATOM 1319 C C . VAL A 1 174 ? 6.941 -8.594 1.986 1 96.44 174 VAL A C 1
ATOM 1321 O O . VAL A 1 174 ? 6.969 -9.039 0.836 1 96.44 174 VAL A O 1
ATOM 1324 N N . THR A 1 175 ? 6.504 -7.434 2.35 1 94.69 175 THR A N 1
ATOM 1325 C CA . THR A 1 175 ? 6.406 -6.41 1.313 1 94.69 175 THR A CA 1
ATOM 1326 C C . THR A 1 175 ? 7.773 -5.797 1.031 1 94.69 175 THR A C 1
ATOM 1328 O O . THR A 1 175 ? 8.469 -5.367 1.954 1 94.69 175 THR A O 1
ATOM 1331 N N . THR A 1 176 ? 8.219 -5.746 -0.244 1 93.56 176 THR A N 1
ATOM 1332 C CA . THR A 1 176 ? 9.547 -5.262 -0.587 1 93.56 176 THR A CA 1
ATOM 1333 C C . THR A 1 176 ? 9.57 -4.684 -2 1 93.56 176 THR A C 1
ATOM 1335 O O . THR A 1 176 ? 8.57 -4.758 -2.719 1 93.56 176 THR A O 1
ATOM 1338 N N . VAL A 1 177 ? 10.641 -4.07 -2.25 1 91.69 177 VAL A N 1
ATOM 1339 C CA . VAL A 1 177 ? 10.836 -3.541 -3.596 1 91.69 177 VAL A CA 1
ATOM 1340 C C . VAL A 1 177 ? 11.406 -4.633 -4.5 1 91.69 177 VAL A C 1
ATOM 1342 O O . VAL A 1 177 ? 12.391 -5.289 -4.148 1 91.69 177 VAL A O 1
ATOM 1345 N N . PHE A 1 178 ? 10.758 -4.895 -5.566 1 95.94 178 PHE A N 1
ATOM 1346 C CA . PHE A 1 178 ? 11.172 -5.785 -6.648 1 95.94 178 PHE A CA 1
ATOM 1347 C C . PHE A 1 178 ? 11.453 -4.996 -7.922 1 95.94 178 PHE A C 1
ATOM 1349 O O . PHE A 1 178 ? 10.531 -4.465 -8.547 1 95.94 178 PHE A O 1
ATOM 1356 N N . ALA A 1 179 ? 12.727 -4.953 -8.289 1 93.31 179 ALA A N 1
ATOM 1357 C CA . ALA A 1 179 ? 13.148 -4.078 -9.383 1 93.31 179 ALA A CA 1
ATOM 1358 C C . ALA A 1 179 ? 12.672 -2.645 -9.141 1 93.31 179 ALA A C 1
ATOM 1360 O O . ALA A 1 179 ? 13.172 -1.96 -8.25 1 93.31 179 ALA A O 1
ATOM 1361 N N . LYS A 1 180 ? 11.641 -2.186 -9.766 1 87.38 180 LYS A N 1
ATOM 1362 C CA . LYS A 1 180 ? 11.242 -0.789 -9.617 1 87.38 180 LYS A CA 1
ATOM 1363 C C . LYS A 1 180 ? 9.82 -0.682 -9.078 1 87.38 180 LYS A C 1
ATOM 1365 O O . LYS A 1 180 ? 9.188 0.374 -9.172 1 87.38 180 LYS A O 1
ATOM 1370 N N . THR A 1 181 ? 9.375 -1.815 -8.594 1 91 181 THR A N 1
ATOM 1371 C CA . THR A 1 181 ? 8.016 -1.793 -8.047 1 91 181 THR A CA 1
ATOM 1372 C C . THR A 1 181 ? 7.953 -2.559 -6.727 1 91 181 THR A C 1
ATOM 1374 O O . THR A 1 181 ? 8.891 -3.27 -6.371 1 91 181 THR A O 1
ATOM 1377 N N . ASN A 1 182 ? 6.871 -2.309 -5.996 1 92.12 182 ASN A N 1
ATOM 1378 C CA . ASN A 1 182 ? 6.645 -3.053 -4.762 1 92.12 182 ASN A CA 1
ATOM 1379 C C . ASN A 1 182 ? 5.902 -4.359 -5.027 1 92.12 182 ASN A C 1
ATOM 1381 O O . ASN A 1 182 ? 4.996 -4.41 -5.863 1 92.12 182 ASN A O 1
ATOM 1385 N N . VAL A 1 183 ? 6.258 -5.422 -4.352 1 97.19 183 VAL A N 1
ATOM 1386 C CA . VAL A 1 183 ? 5.531 -6.688 -4.348 1 97.19 183 VAL A CA 1
ATOM 1387 C C . VAL A 1 183 ? 5.461 -7.238 -2.926 1 97.19 183 VAL A C 1
ATOM 1389 O O . VAL A 1 183 ? 6.168 -6.766 -2.033 1 97.19 183 VAL A O 1
ATOM 1392 N N . ILE A 1 184 ? 4.527 -8.141 -2.705 1 98.06 184 ILE A N 1
ATOM 1393 C CA . ILE A 1 184 ? 4.621 -9.023 -1.548 1 98.06 184 ILE A CA 1
ATOM 1394 C C . ILE A 1 184 ? 5.328 -10.32 -1.941 1 98.06 184 ILE A C 1
ATOM 1396 O O . ILE A 1 184 ? 4.805 -11.102 -2.738 1 98.06 184 ILE A O 1
ATOM 1400 N N . LEU A 1 185 ? 6.539 -10.477 -1.476 1 98.44 185 LEU A N 1
ATOM 1401 C CA . LEU A 1 185 ? 7.309 -11.703 -1.684 1 98.44 185 LEU A CA 1
ATOM 1402 C C . LEU A 1 185 ? 7.035 -12.711 -0.574 1 98.44 185 LEU A C 1
ATOM 1404 O O . LEU A 1 185 ? 7.148 -12.383 0.61 1 98.44 185 LEU A O 1
ATOM 1408 N N . ARG A 1 186 ? 6.641 -13.898 -0.975 1 98.31 186 ARG A N 1
ATOM 1409 C CA . ARG A 1 186 ? 6.285 -14.875 0.051 1 98.31 186 ARG A CA 1
ATOM 1410 C C . ARG A 1 186 ? 6.82 -16.266 -0.298 1 98.31 186 ARG A C 1
ATOM 1412 O O . ARG A 1 186 ? 7.051 -16.562 -1.471 1 98.31 186 ARG A O 1
ATOM 1419 N N . ARG A 1 187 ? 7.07 -17.031 0.71 1 97.88 187 ARG A N 1
ATOM 1420 C CA . ARG A 1 187 ? 7.527 -18.422 0.596 1 97.88 187 ARG A CA 1
ATOM 1421 C C . ARG A 1 187 ? 6.602 -19.359 1.354 1 97.88 187 ARG A C 1
ATOM 1423 O O . ARG A 1 187 ? 6.906 -19.766 2.475 1 97.88 187 ARG A O 1
ATOM 1430 N N . PRO A 1 188 ? 5.512 -19.812 0.697 1 96.31 188 PRO A N 1
ATOM 1431 C CA . PRO A 1 188 ? 4.516 -20.609 1.405 1 96.31 188 PRO A CA 1
ATOM 1432 C C . PRO A 1 188 ? 5.066 -21.953 1.881 1 96.31 188 PRO A C 1
ATOM 1434 O O . PRO A 1 188 ? 4.617 -22.484 2.9 1 96.31 188 PRO A O 1
ATOM 1437 N N . ASP A 1 189 ? 5.957 -22.5 1.145 1 94.44 189 ASP A N 1
ATOM 1438 C CA . ASP A 1 189 ? 6.57 -23.75 1.54 1 94.44 189 ASP A CA 1
ATOM 1439 C C . ASP A 1 189 ? 7.988 -23.875 0.981 1 94.44 189 ASP A C 1
ATOM 1441 O O . ASP A 1 189 ? 8.555 -22.906 0.494 1 94.44 189 ASP A O 1
ATOM 1445 N N . GLU A 1 190 ? 8.625 -25.031 1.11 1 93.31 190 GLU A N 1
ATOM 1446 C CA . GLU A 1 190 ? 10.031 -25.234 0.787 1 93.31 190 GLU A CA 1
ATOM 1447 C C . GLU A 1 190 ? 10.281 -25.094 -0.713 1 93.31 190 GLU A C 1
ATOM 1449 O O . GLU A 1 190 ? 11.359 -24.672 -1.133 1 93.31 190 GLU A O 1
ATOM 1454 N N . ALA A 1 191 ? 9.305 -25.359 -1.476 1 90.75 191 ALA A N 1
ATOM 1455 C CA . ALA A 1 191 ? 9.508 -25.484 -2.916 1 90.75 191 ALA A CA 1
ATOM 1456 C C . ALA A 1 191 ? 9.094 -24.203 -3.646 1 90.75 191 ALA A C 1
ATOM 1458 O O . ALA A 1 191 ? 9.594 -23.922 -4.734 1 90.75 191 ALA A O 1
ATOM 1459 N N . ARG A 1 192 ? 8.273 -23.391 -3.078 1 93.75 192 ARG A N 1
ATOM 1460 C CA . ARG A 1 192 ? 7.602 -22.344 -3.854 1 93.75 192 ARG A CA 1
ATOM 1461 C C . ARG A 1 192 ? 7.969 -20.969 -3.338 1 93.75 192 ARG A C 1
ATOM 1463 O O . ARG A 1 192 ? 8.086 -20.75 -2.129 1 93.75 192 ARG A O 1
ATOM 1470 N N . TRP A 1 193 ? 8.188 -20.109 -4.285 1 98 193 TRP A N 1
ATOM 1471 C CA . TRP A 1 193 ? 8.188 -18.672 -4.062 1 98 193 TRP A CA 1
ATOM 1472 C C . TRP A 1 193 ? 7.004 -18 -4.77 1 98 193 TRP A C 1
ATOM 1474 O O . TRP A 1 193 ? 6.602 -18.438 -5.852 1 98 193 TRP A O 1
ATOM 1484 N N . GLU A 1 194 ? 6.496 -17 -4.109 1 98.44 194 GLU A N 1
ATOM 1485 C CA . GLU A 1 194 ? 5.363 -16.297 -4.711 1 98.44 194 GLU A CA 1
ATOM 1486 C C . GLU A 1 194 ? 5.562 -14.781 -4.66 1 98.44 194 GLU A C 1
ATOM 1488 O O . GLU A 1 194 ? 6.156 -14.258 -3.715 1 98.44 194 GLU A O 1
ATOM 1493 N N . LEU A 1 195 ? 5.066 -14.141 -5.684 1 98.69 195 LEU A N 1
ATOM 1494 C CA . LEU A 1 195 ? 4.973 -12.688 -5.75 1 98.69 195 LEU A CA 1
ATOM 1495 C C . LEU A 1 195 ? 3.521 -12.242 -5.902 1 98.69 195 LEU A C 1
ATOM 1497 O O . LEU A 1 195 ? 2.865 -12.578 -6.891 1 98.69 195 LEU A O 1
ATOM 1501 N N . VAL A 1 196 ? 3.012 -11.555 -4.902 1 98.44 196 VAL A N 1
ATOM 1502 C CA . VAL A 1 196 ? 1.769 -10.82 -5.113 1 98.44 196 VAL A CA 1
ATOM 1503 C C . VAL A 1 196 ? 2.068 -9.477 -5.773 1 98.44 196 VAL A C 1
ATOM 1505 O O . VAL A 1 196 ? 2.795 -8.648 -5.215 1 98.44 196 VAL A O 1
ATOM 1508 N N . VAL A 1 197 ? 1.491 -9.297 -6.934 1 97.06 197 VAL A N 1
ATOM 1509 C CA . VAL A 1 197 ? 1.833 -8.156 -7.773 1 97.06 197 VAL A CA 1
ATOM 1510 C C . VAL A 1 197 ? 0.57 -7.367 -8.117 1 97.06 197 VAL A C 1
ATOM 1512 O O . VAL A 1 197 ? -0.46 -7.953 -8.461 1 97.06 197 VAL A O 1
ATOM 1515 N N . ARG A 1 198 ? 0.694 -6.035 -7.961 1 95.38 198 ARG A N 1
ATOM 1516 C CA . ARG A 1 198 ? -0.392 -5.223 -8.5 1 95.38 198 ARG A CA 1
ATOM 1517 C C . ARG A 1 198 ? -0.594 -5.496 -9.984 1 95.38 198 ARG A C 1
ATOM 1519 O O . ARG A 1 198 ? 0.375 -5.609 -10.742 1 95.38 198 ARG A O 1
ATOM 1526 N N . ARG A 1 199 ? -1.841 -5.559 -10.375 1 92.56 199 ARG A N 1
ATOM 1527 C CA . ARG A 1 199 ? -2.215 -5.887 -11.742 1 92.56 199 ARG A CA 1
ATOM 1528 C C . ARG A 1 199 ? -1.56 -4.93 -12.734 1 92.56 199 ARG A C 1
ATOM 1530 O O . ARG A 1 199 ? -1.107 -5.344 -13.805 1 92.56 199 ARG A O 1
ATOM 1537 N N . SER A 1 200 ? -1.501 -3.689 -12.461 1 90.62 200 SER A N 1
ATOM 1538 C CA . SER A 1 200 ? -0.981 -2.641 -13.328 1 90.62 200 SER A CA 1
ATOM 1539 C C . SER A 1 200 ? 0.517 -2.809 -13.562 1 90.62 200 SER A C 1
ATOM 1541 O O . SER A 1 200 ? 1.072 -2.234 -14.5 1 90.62 200 SER A O 1
ATOM 1543 N N . PHE A 1 201 ? 1.147 -3.619 -12.742 1 93.56 201 PHE A N 1
ATOM 1544 C CA . PHE A 1 201 ? 2.586 -3.822 -12.867 1 93.56 201 PHE A CA 1
ATOM 1545 C C . PHE A 1 201 ? 2.898 -5.25 -13.289 1 93.56 201 PHE A C 1
ATOM 1547 O O . PHE A 1 201 ? 4.066 -5.621 -13.43 1 93.56 201 PHE A O 1
ATOM 1554 N N . ALA A 1 202 ? 1.854 -6.023 -13.516 1 95.06 202 ALA A N 1
ATOM 1555 C CA . ALA A 1 202 ? 2.043 -7.441 -13.812 1 95.06 202 ALA A CA 1
ATOM 1556 C C . ALA A 1 202 ? 2.9 -7.629 -15.055 1 95.06 202 ALA A C 1
ATOM 1558 O O . ALA A 1 202 ? 3.809 -8.461 -15.07 1 95.06 202 ALA A O 1
ATOM 1559 N N . ASP A 1 203 ? 2.646 -6.895 -16.094 1 94.06 203 ASP A N 1
ATOM 1560 C CA . ASP A 1 203 ? 3.428 -6.992 -17.328 1 94.06 203 ASP A CA 1
ATOM 1561 C C . ASP A 1 203 ? 4.895 -6.652 -17.078 1 94.06 203 ASP A C 1
ATOM 1563 O O . ASP A 1 203 ? 5.789 -7.352 -17.547 1 94.06 203 ASP A O 1
ATOM 1567 N N . TYR A 1 204 ? 5.113 -5.629 -16.328 1 95.06 204 TYR A N 1
ATOM 1568 C CA . TYR A 1 204 ? 6.473 -5.207 -16.016 1 95.06 204 TYR A CA 1
ATOM 1569 C C . TYR A 1 204 ? 7.219 -6.305 -15.258 1 95.06 204 TYR A C 1
ATOM 1571 O O . TYR A 1 204 ? 8.352 -6.652 -15.617 1 95.06 204 TYR A O 1
ATOM 1579 N N . VAL A 1 205 ? 6.617 -6.844 -14.211 1 97.19 205 VAL A N 1
ATOM 1580 C CA . VAL A 1 205 ? 7.242 -7.871 -13.383 1 97.19 205 VAL A CA 1
ATOM 1581 C C . VAL A 1 205 ? 7.488 -9.125 -14.219 1 97.19 205 VAL A C 1
ATOM 1583 O O . VAL A 1 205 ? 8.539 -9.758 -14.102 1 97.19 205 VAL A O 1
ATOM 1586 N N . TYR A 1 206 ? 6.543 -9.445 -15.062 1 97.31 206 TYR A N 1
ATOM 1587 C CA . TYR A 1 206 ? 6.668 -10.609 -15.945 1 97.31 206 TYR A CA 1
ATOM 1588 C C . TYR A 1 206 ? 7.879 -10.477 -16.859 1 97.31 206 TYR A C 1
ATOM 1590 O O . TYR A 1 206 ? 8.719 -11.375 -16.922 1 97.31 206 TYR A O 1
ATOM 1598 N N . ARG A 1 207 ? 8.008 -9.352 -17.5 1 96.88 207 ARG A N 1
ATOM 1599 C CA . ARG A 1 207 ? 9.125 -9.109 -18.406 1 96.88 207 ARG A CA 1
ATOM 1600 C C . ARG A 1 207 ? 10.453 -9.125 -17.672 1 96.88 207 ARG A C 1
ATOM 1602 O O . ARG A 1 207 ? 11.445 -9.664 -18.172 1 96.88 207 ARG A O 1
ATOM 1609 N N . TRP A 1 208 ? 10.438 -8.555 -16.484 1 97.75 208 TRP A N 1
ATOM 1610 C CA . TRP A 1 208 ? 11.648 -8.547 -15.672 1 97.75 208 TRP A CA 1
ATOM 1611 C C . TRP A 1 208 ? 12.086 -9.969 -15.336 1 97.75 208 TRP A C 1
ATOM 1613 O O . TRP A 1 208 ? 13.266 -10.312 -15.477 1 97.75 208 TRP A O 1
ATOM 1623 N N . LEU A 1 209 ? 11.172 -10.805 -14.93 1 98.06 209 LEU A N 1
ATOM 1624 C CA . LEU A 1 209 ? 11.477 -12.172 -14.531 1 98.06 209 LEU A CA 1
ATOM 1625 C C . LEU A 1 209 ? 12.016 -12.977 -15.711 1 98.06 209 LEU A C 1
ATOM 1627 O O . LEU A 1 209 ? 12.945 -13.766 -15.562 1 98.06 209 LEU A O 1
ATOM 1631 N N . LEU A 1 210 ? 11.367 -12.781 -16.859 1 97.44 210 LEU A N 1
ATOM 1632 C CA . LEU A 1 210 ? 11.844 -13.5 -18.047 1 97.44 210 LEU A CA 1
ATOM 1633 C C . LEU A 1 210 ? 13.273 -13.078 -18.391 1 97.44 210 LEU A C 1
ATOM 1635 O O . LEU A 1 210 ? 14.117 -13.93 -18.688 1 97.44 210 LEU A O 1
ATOM 1639 N N . ASP A 1 211 ? 13.508 -11.797 -18.328 1 97.31 211 ASP A N 1
ATOM 1640 C CA . ASP A 1 211 ? 14.844 -11.305 -18.625 1 97.31 211 ASP A CA 1
ATOM 1641 C C . ASP A 1 211 ? 15.852 -11.789 -17.578 1 97.31 211 ASP A C 1
ATOM 1643 O O . ASP A 1 211 ? 16.891 -12.367 -17.938 1 97.31 211 ASP A O 1
ATOM 1647 N N . ALA A 1 212 ? 15.602 -11.625 -16.328 1 97.69 212 ALA A N 1
ATOM 1648 C CA . ALA A 1 212 ? 16.5 -11.984 -15.234 1 97.69 212 ALA A CA 1
ATOM 1649 C C . ALA A 1 212 ? 16.641 -13.5 -15.125 1 97.69 212 ALA A C 1
ATOM 1651 O O . ALA A 1 212 ? 17.656 -14 -14.641 1 97.69 212 ALA A O 1
ATOM 1652 N N . GLY A 1 213 ? 15.641 -14.25 -15.562 1 97.81 213 GLY A N 1
ATOM 1653 C CA . GLY A 1 213 ? 15.625 -15.695 -15.438 1 97.81 213 GLY A CA 1
ATOM 1654 C C . GLY A 1 213 ? 16.141 -16.406 -16.672 1 97.81 213 GLY A C 1
ATOM 1655 O O . GLY A 1 213 ? 16.219 -17.641 -16.703 1 97.81 213 GLY A O 1
ATOM 1656 N N . ASP A 1 214 ? 16.516 -15.609 -17.672 1 97.44 214 ASP A N 1
ATOM 1657 C CA . ASP A 1 214 ? 16.953 -16.188 -18.938 1 97.44 214 ASP A CA 1
ATOM 1658 C C . ASP A 1 214 ? 18.109 -17.156 -18.734 1 97.44 214 ASP A C 1
ATOM 1660 O O . ASP A 1 214 ? 18.125 -18.25 -19.297 1 97.44 214 ASP A O 1
ATOM 1664 N N . GLU A 1 215 ? 19.062 -16.812 -17.953 1 97.56 215 GLU A N 1
ATOM 1665 C CA . GLU A 1 215 ? 20.25 -17.625 -17.719 1 97.56 215 GLU A CA 1
ATOM 1666 C C . GLU A 1 215 ? 19.891 -18.953 -17.047 1 97.56 215 GLU A C 1
ATOM 1668 O O . GLU A 1 215 ? 20.703 -19.891 -17.047 1 97.56 215 GLU A O 1
ATOM 1673 N N . PHE A 1 216 ? 18.688 -19.078 -16.516 1 98.31 216 PHE A N 1
ATOM 1674 C CA . PHE A 1 216 ? 18.234 -20.297 -15.867 1 98.31 216 PHE A CA 1
ATOM 1675 C C . PHE A 1 216 ? 17.234 -21.031 -16.734 1 98.31 216 PHE A C 1
ATOM 1677 O O . PHE A 1 216 ? 16.5 -21.906 -16.266 1 98.31 216 PHE A O 1
ATOM 1684 N N . ALA A 1 217 ? 17.141 -20.547 -17.969 1 98 217 ALA A N 1
ATOM 1685 C CA . ALA A 1 217 ? 16.172 -21.125 -18.891 1 98 217 ALA A CA 1
ATOM 1686 C C . ALA A 1 217 ? 14.766 -21.125 -18.297 1 98 217 ALA A C 1
ATOM 1688 O O . ALA A 1 217 ? 14.094 -22.156 -18.266 1 98 217 ALA A O 1
ATOM 1689 N N . ILE A 1 218 ? 14.336 -19.984 -17.844 1 98.12 218 ILE A N 1
ATOM 1690 C CA . ILE A 1 218 ? 13.039 -19.844 -17.188 1 98.12 218 ILE A CA 1
ATOM 1691 C C . ILE A 1 218 ? 11.93 -20.266 -18.141 1 98.12 218 ILE A C 1
ATOM 1693 O O . ILE A 1 218 ? 11.93 -19.875 -19.312 1 98.12 218 ILE A O 1
ATOM 1697 N N . GLY A 1 219 ? 11.078 -21.156 -17.656 1 97.94 219 GLY A N 1
ATOM 1698 C CA . GLY A 1 219 ? 9.914 -21.578 -18.406 1 97.94 219 GLY A CA 1
ATOM 1699 C C . GLY A 1 219 ? 8.602 -21.078 -17.828 1 97.94 219 GLY A C 1
ATOM 1700 O O . GLY A 1 219 ? 8.445 -21.016 -16.609 1 97.94 219 GLY A O 1
ATOM 1701 N N . VAL A 1 220 ? 7.664 -20.734 -18.688 1 96.94 220 VAL A N 1
ATOM 1702 C CA . VAL A 1 220 ? 6.363 -20.234 -18.266 1 96.94 220 VAL A CA 1
ATOM 1703 C C . VAL A 1 220 ? 5.316 -21.344 -18.391 1 96.94 220 VAL A C 1
ATOM 1705 O O . VAL A 1 220 ? 5.156 -21.922 -19.469 1 96.94 220 VAL A O 1
ATOM 1708 N N . VAL A 1 221 ? 4.668 -21.625 -17.25 1 93.75 221 VAL A N 1
ATOM 1709 C CA . VAL A 1 221 ? 3.576 -22.594 -17.234 1 93.75 221 VAL A CA 1
ATOM 1710 C C . VAL A 1 221 ? 2.238 -21.859 -17.328 1 93.75 221 VAL A C 1
ATOM 1712 O O . VAL A 1 221 ? 1.857 -21.125 -16.422 1 93.75 221 VAL A O 1
ATOM 1715 N N . LYS A 1 222 ? 1.585 -21.812 -18.406 1 79.06 222 LYS A N 1
ATOM 1716 C CA . LYS A 1 222 ? 0.331 -21.094 -18.594 1 79.06 222 LYS A CA 1
ATOM 1717 C C . LYS A 1 222 ? -0.836 -21.828 -17.953 1 79.06 222 LYS A C 1
ATOM 1719 O O . LYS A 1 222 ? -0.85 -23.062 -17.906 1 79.06 222 LYS A O 1
ATOM 1724 N N . GLY A 1 223 ? -1.591 -21.266 -17.156 1 60.81 223 GLY A N 1
ATOM 1725 C CA . GLY A 1 223 ? -2.795 -21.703 -16.469 1 60.81 223 GLY A CA 1
ATOM 1726 C C . GLY A 1 223 ? -3.799 -22.359 -17.406 1 60.81 223 GLY A C 1
ATOM 1727 O O . GLY A 1 223 ? -3.803 -22.109 -18.609 1 60.81 223 GLY A O 1
ATOM 1728 N N . GLY A 1 224 ? -4.316 -23.5 -17.297 1 51.44 224 GLY A N 1
ATOM 1729 C CA . GLY A 1 224 ? -5.102 -24.578 -17.875 1 51.44 224 GLY A CA 1
ATOM 1730 C C . GLY A 1 224 ? -4.328 -25.875 -18 1 51.44 224 GLY A C 1
ATOM 1731 O O . GLY A 1 224 ? -4.906 -26.922 -18.281 1 51.44 224 GLY A O 1
ATOM 1732 N N . GLU A 1 225 ? -3.064 -25.797 -18.234 1 40.5 225 GLU A N 1
ATOM 1733 C CA . GLU A 1 225 ? -2.348 -27.062 -18.328 1 40.5 225 GLU A CA 1
ATOM 1734 C C . GLU A 1 225 ? -2.09 -27.656 -16.938 1 40.5 225 GLU A C 1
ATOM 1736 O O . GLU A 1 225 ? -1.515 -26.984 -16.078 1 40.5 225 GLU A O 1
ATOM 1741 N N . GLN A 1 226 ? -3.059 -28.25 -16.297 1 37.53 226 GLN A N 1
ATOM 1742 C CA . GLN A 1 226 ? -2.996 -28.984 -15.039 1 37.53 226 GLN A CA 1
ATOM 1743 C C . GLN A 1 226 ? -1.638 -29.656 -14.859 1 37.53 226 GLN A C 1
ATOM 1745 O O . GLN A 1 226 ? -0.985 -30.016 -15.844 1 37.53 226 GLN A O 1
ATOM 1750 N N . ARG A 1 227 ? -0.84 -29.484 -13.758 1 39.53 227 ARG A N 1
ATOM 1751 C CA . ARG A 1 227 ? 0.28 -30.359 -13.422 1 39.53 227 ARG A CA 1
ATOM 1752 C C . ARG A 1 227 ? -0.004 -31.797 -13.852 1 39.53 227 ARG A C 1
ATOM 1754 O O . ARG A 1 227 ? -1.019 -32.375 -13.461 1 39.53 227 ARG A O 1
ATOM 1761 N N . GLY A 1 228 ? 0.222 -32.25 -15.016 1 29.77 228 GLY A N 1
ATOM 1762 C CA . GLY A 1 228 ? 0.204 -33.719 -15.188 1 29.77 228 GLY A CA 1
ATOM 1763 C C . GLY A 1 228 ? 0.731 -34.469 -13.977 1 29.77 228 GLY A C 1
ATOM 1764 O O . GLY A 1 228 ? 1.774 -34.094 -13.422 1 29.77 228 GLY A O 1
ATOM 1765 N N . ALA A 1 229 ? -0.233 -34.938 -13.008 1 33.5 229 ALA A N 1
ATOM 1766 C CA . ALA A 1 229 ? 0.16 -36 -12.078 1 33.5 229 ALA A CA 1
ATOM 1767 C C . ALA A 1 229 ? 1.232 -36.875 -12.68 1 33.5 229 ALA A C 1
ATOM 1769 O O . ALA A 1 229 ? 1.043 -37.438 -13.766 1 33.5 229 ALA A O 1
ATOM 1770 N N . ALA A 1 230 ? 2.506 -36.719 -12.477 1 32.03 230 ALA A N 1
ATOM 1771 C CA . ALA A 1 230 ? 3.402 -37.844 -12.695 1 32.03 230 ALA A CA 1
ATOM 1772 C C . ALA A 1 230 ? 2.689 -39.156 -12.43 1 32.03 230 ALA A C 1
ATOM 1774 O O . ALA A 1 230 ? 2.174 -39.406 -11.328 1 32.03 230 ALA A O 1
ATOM 1775 N N . ALA A 1 231 ? 2.209 -39.969 -13.484 1 26.47 231 ALA A N 1
ATOM 1776 C CA . ALA A 1 231 ? 1.97 -41.406 -13.383 1 26.47 231 ALA A CA 1
ATOM 1777 C C . ALA A 1 231 ? 3.162 -42.125 -12.758 1 26.47 231 ALA A C 1
ATOM 1779 O O . ALA A 1 231 ? 4.316 -41.781 -13.039 1 26.47 231 ALA A O 1
ATOM 1780 N N . MET B 1 1 ? -48.062 -3.508 -31.766 1 27.86 1 MET B N 1
ATOM 1781 C CA . MET B 1 1 ? -46.75 -2.863 -31.703 1 27.86 1 MET B CA 1
ATOM 1782 C C . MET B 1 1 ? -46.281 -2.686 -30.25 1 27.86 1 MET B C 1
ATOM 1784 O O . MET B 1 1 ? -46.781 -1.797 -29.547 1 27.86 1 MET B O 1
ATOM 1788 N N . SER B 1 2 ? -46.062 -3.785 -29.469 1 29.53 2 SER B N 1
ATOM 1789 C CA . SER B 1 2 ? -45.906 -3.977 -28.031 1 29.53 2 SER B CA 1
ATOM 1790 C C . SER B 1 2 ? -44.594 -3.365 -27.516 1 29.53 2 SER B C 1
ATOM 1792 O O . SER B 1 2 ? -43.531 -3.629 -28.062 1 29.53 2 SER B O 1
ATOM 1794 N N . GLU B 1 3 ? -44.625 -2.104 -26.969 1 28.36 3 GLU B N 1
ATOM 1795 C CA . GLU B 1 3 ? -43.594 -1.284 -26.359 1 28.36 3 GLU B CA 1
ATOM 1796 C C . GLU B 1 3 ? -42.844 -2.045 -25.25 1 28.36 3 GLU B C 1
ATOM 1798 O O . GLU B 1 3 ? -43.469 -2.441 -24.266 1 28.36 3 GLU B O 1
ATOM 1803 N N . GLN B 1 4 ? -41.844 -2.91 -25.609 1 26.11 4 GLN B N 1
ATOM 1804 C CA . GLN B 1 4 ? -40.969 -3.66 -24.703 1 26.11 4 GLN B CA 1
ATOM 1805 C C . GLN B 1 4 ? -40.25 -2.729 -23.734 1 26.11 4 GLN B C 1
ATOM 1807 O O . GLN B 1 4 ? -39.531 -1.823 -24.172 1 26.11 4 GLN B O 1
ATOM 1812 N N . HIS B 1 5 ? -40.781 -2.486 -22.547 1 26.33 5 HIS B N 1
ATOM 1813 C CA . HIS B 1 5 ? -40.219 -1.746 -21.422 1 26.33 5 HIS B CA 1
ATOM 1814 C C . HIS B 1 5 ? -38.844 -2.273 -21.078 1 26.33 5 HIS B C 1
ATOM 1816 O O . HIS B 1 5 ? -38.656 -3.459 -20.781 1 26.33 5 HIS B O 1
ATOM 1822 N N . ILE B 1 6 ? -37.812 -1.769 -21.75 1 28.28 6 ILE B N 1
ATOM 1823 C CA . ILE B 1 6 ? -36.406 -2.035 -21.453 1 28.28 6 ILE B CA 1
ATOM 1824 C C . ILE B 1 6 ? -36.125 -1.761 -19.984 1 28.28 6 ILE B C 1
ATOM 1826 O O . ILE B 1 6 ? -36.312 -0.639 -19.5 1 28.28 6 ILE B O 1
ATOM 1830 N N . ALA B 1 7 ? -36.281 -2.785 -19.141 1 27.11 7 ALA B N 1
ATOM 1831 C CA . ALA B 1 7 ? -35.938 -2.736 -17.719 1 27.11 7 ALA B CA 1
ATOM 1832 C C . ALA B 1 7 ? -34.531 -2.199 -17.531 1 27.11 7 ALA B C 1
ATOM 1834 O O . ALA B 1 7 ? -33.562 -2.701 -18.125 1 27.11 7 ALA B O 1
ATOM 1835 N N . ASP B 1 8 ? -34.344 -0.843 -17.328 1 24.98 8 ASP B N 1
ATOM 1836 C CA . ASP B 1 8 ? -33.156 -0.057 -16.922 1 24.98 8 ASP B CA 1
ATOM 1837 C C . ASP B 1 8 ? -32.5 -0.658 -15.695 1 24.98 8 ASP B C 1
ATOM 1839 O O . ASP B 1 8 ? -33.031 -0.573 -14.586 1 24.98 8 ASP B O 1
ATOM 1843 N N . ASN B 1 9 ? -31.969 -1.87 -15.773 1 24.58 9 ASN B N 1
ATOM 1844 C CA . ASN B 1 9 ? -31.234 -2.492 -14.68 1 24.58 9 ASN B CA 1
ATOM 1845 C C . ASN B 1 9 ? -30.047 -1.633 -14.25 1 24.58 9 ASN B C 1
ATOM 1847 O O . ASN B 1 9 ? -28.953 -1.767 -14.789 1 24.58 9 ASN B O 1
ATOM 1851 N N . THR B 1 10 ? -30.312 -0.283 -14.047 1 27.64 10 THR B N 1
ATOM 1852 C CA . THR B 1 10 ? -29.312 0.579 -13.43 1 27.64 10 THR B CA 1
ATOM 1853 C C . THR B 1 10 ? -28.703 -0.092 -12.195 1 27.64 10 THR B C 1
ATOM 1855 O O . THR B 1 10 ? -29.422 -0.374 -11.227 1 27.64 10 THR B O 1
ATOM 1858 N N . GLY B 1 11 ? -27.797 -1.05 -12.438 1 26.75 11 GLY B N 1
ATOM 1859 C CA . GLY B 1 11 ? -27.016 -1.7 -11.383 1 26.75 11 GLY B CA 1
ATOM 1860 C C . GLY B 1 11 ? -26.578 -0.748 -10.289 1 26.75 11 GLY B C 1
ATOM 1861 O O . GLY B 1 11 ? -25.875 0.227 -10.555 1 26.75 11 GLY B O 1
ATOM 1862 N N . ARG B 1 12 ? -27.406 -0.429 -9.383 1 24.55 12 ARG B N 1
ATOM 1863 C CA . ARG B 1 12 ? -27.219 0.4 -8.203 1 24.55 12 ARG B CA 1
ATOM 1864 C C . ARG B 1 12 ? -25.938 0.006 -7.469 1 24.55 12 ARG B C 1
ATOM 1866 O O . ARG B 1 12 ? -25.812 -1.119 -6.977 1 24.55 12 ARG B O 1
ATOM 1873 N N . ALA B 1 13 ? -24.797 0.558 -7.812 1 28.69 13 ALA B N 1
ATOM 1874 C CA . ALA B 1 13 ? -23.578 0.488 -7.02 1 28.69 13 ALA B CA 1
ATOM 1875 C C . ALA B 1 13 ? -23.844 0.856 -5.562 1 28.69 13 ALA B C 1
ATOM 1877 O O . ALA B 1 13 ? -24.375 1.929 -5.277 1 28.69 13 ALA B O 1
ATOM 1878 N N . ASN B 1 14 ? -24.141 -0.051 -4.688 1 27.61 14 ASN B N 1
ATOM 1879 C CA . ASN B 1 14 ? -24.391 0.199 -3.273 1 27.61 14 ASN B CA 1
ATOM 1880 C C . ASN B 1 14 ? -23.312 1.079 -2.658 1 27.61 14 ASN B C 1
ATOM 1882 O O . ASN B 1 14 ? -22.125 0.744 -2.713 1 27.61 14 ASN B O 1
ATOM 1886 N N . THR B 1 15 ? -23.422 2.389 -2.703 1 27.39 15 THR B N 1
ATOM 1887 C CA . THR B 1 15 ? -22.609 3.371 -1.989 1 27.39 15 THR B CA 1
ATOM 1888 C C . THR B 1 15 ? -22.641 3.105 -0.486 1 27.39 15 THR B C 1
ATOM 1890 O O . THR B 1 15 ? -23.703 3.088 0.125 1 27.39 15 THR B O 1
ATOM 1893 N N . TRP B 1 16 ? -22 2.072 -0.032 1 29.72 16 TRP B N 1
ATOM 1894 C CA . TRP B 1 16 ? -21.953 1.924 1.418 1 29.72 16 TRP B CA 1
ATOM 1895 C C . TRP B 1 16 ? -21.359 3.17 2.072 1 29.72 16 TRP B C 1
ATOM 1897 O O . TRP B 1 16 ? -20.375 3.727 1.589 1 29.72 16 TRP B O 1
ATOM 1907 N N . ASP B 1 17 ? -22.203 3.906 2.605 1 28.02 17 ASP B N 1
ATOM 1908 C CA . ASP B 1 17 ? -21.781 5.031 3.436 1 28.02 17 ASP B CA 1
ATOM 1909 C C . ASP B 1 17 ? -20.938 4.559 4.617 1 28.02 17 ASP B C 1
ATOM 191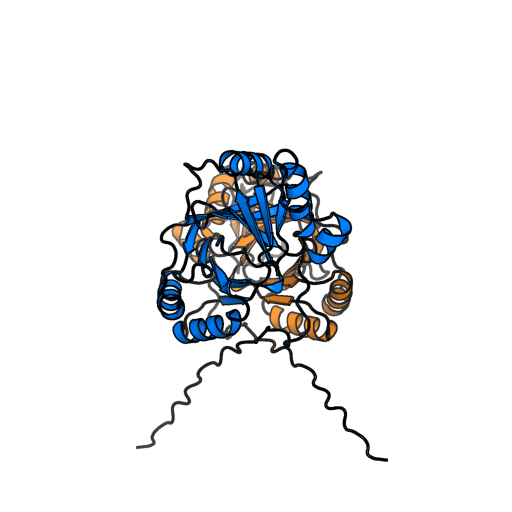1 O O . ASP B 1 17 ? -21.469 3.971 5.566 1 28.02 17 ASP B O 1
ATOM 1915 N N . ALA B 1 18 ? -19.812 4.055 4.418 1 34.09 18 ALA B N 1
ATOM 1916 C CA . ALA B 1 18 ? -18.922 3.715 5.527 1 34.09 18 ALA B CA 1
ATOM 1917 C C . ALA B 1 18 ? -18.781 4.887 6.492 1 34.09 18 ALA B C 1
ATOM 1919 O O . ALA B 1 18 ? -17.828 4.945 7.27 1 34.09 18 ALA B O 1
ATOM 1920 N N . CYS B 1 19 ? -19.5 5.91 6.23 1 30.98 19 CYS B N 1
ATOM 1921 C CA . CYS B 1 19 ? -19.328 6.988 7.199 1 30.98 19 CYS B CA 1
ATOM 1922 C C . CYS B 1 19 ? -19.875 6.582 8.562 1 30.98 19 CYS B C 1
ATOM 1924 O O . CYS B 1 19 ? -21.078 6.348 8.711 1 30.98 19 CYS B O 1
ATOM 1926 N N . PRO B 1 20 ? -19.047 5.992 9.406 1 32.5 20 PRO B N 1
ATOM 1927 C CA . PRO B 1 20 ? -19.625 5.758 10.734 1 32.5 20 PRO B CA 1
ATOM 1928 C C . PRO B 1 20 ? -20.562 6.883 11.172 1 32.5 20 PRO B C 1
ATOM 1930 O O . PRO B 1 20 ? -20.453 8.008 10.68 1 32.5 20 PRO B O 1
ATOM 1933 N N . ASP B 1 21 ? -21.625 6.621 11.805 1 31.92 21 ASP B N 1
ATOM 1934 C CA . ASP B 1 21 ? -22.484 7.57 12.508 1 31.92 21 ASP B CA 1
ATOM 1935 C C . ASP B 1 21 ? -21.656 8.711 13.1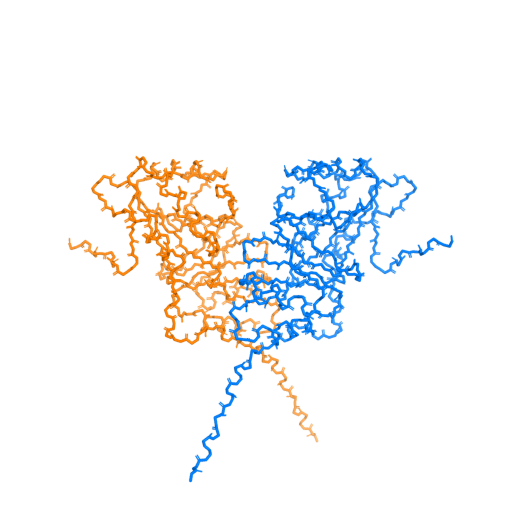09 1 31.92 21 ASP B C 1
ATOM 1937 O O . ASP B 1 21 ? -20.469 8.547 13.383 1 31.92 21 ASP B O 1
ATOM 1941 N N . THR B 1 22 ? -22.266 9.984 13.32 1 36.56 22 THR B N 1
ATOM 1942 C CA . THR B 1 22 ? -21.938 11.359 13.688 1 36.56 22 THR B CA 1
ATOM 1943 C C . THR B 1 22 ? -20.969 11.383 14.867 1 36.56 22 THR B C 1
ATOM 1945 O O . THR B 1 22 ? -20.031 12.195 14.891 1 36.56 22 THR B O 1
ATOM 1948 N N . GLY B 1 23 ? -21.312 10.891 16.078 1 33.56 23 GLY B N 1
ATOM 1949 C CA . GLY B 1 23 ? -20.859 11.336 17.375 1 33.56 23 GLY B CA 1
ATOM 1950 C C . GLY B 1 23 ? -19.531 10.727 17.781 1 33.56 23 GLY B C 1
ATOM 1951 O O . GLY B 1 23 ? -19.078 10.922 18.922 1 33.56 23 GLY B O 1
ATOM 1952 N N . ILE B 1 24 ? -19.188 9.578 17.391 1 39.44 24 ILE B N 1
ATOM 1953 C CA . ILE B 1 24 ? -17.938 9.141 17.984 1 39.44 24 ILE B CA 1
ATOM 1954 C C . ILE B 1 24 ? -16.781 9.914 17.375 1 39.44 24 ILE B C 1
ATOM 1956 O O . ILE B 1 24 ? -16.531 9.836 16.172 1 39.44 24 ILE B O 1
ATOM 1960 N N . ALA B 1 25 ? -16.5 11.047 17.781 1 43.25 25 ALA B N 1
ATOM 1961 C CA . ALA B 1 25 ? -15.312 11.844 17.469 1 43.25 25 ALA B CA 1
ATOM 1962 C C . ALA B 1 25 ? -14.141 10.945 17.062 1 43.25 25 ALA B C 1
ATOM 1964 O O . ALA B 1 25 ? -13.719 10.086 17.828 1 43.25 25 ALA B O 1
ATOM 1965 N N . LEU B 1 26 ? -13.977 10.438 15.898 1 56.56 26 LEU B N 1
ATOM 1966 C CA . LEU B 1 26 ? -12.805 9.68 15.484 1 56.56 26 LEU B CA 1
ATOM 1967 C C . LEU B 1 26 ? -11.547 10.188 16.188 1 56.56 26 LEU B C 1
ATOM 1969 O O . LEU B 1 26 ? -11.211 11.367 16.078 1 56.56 26 LEU B O 1
ATOM 1973 N N . GLU B 1 27 ? -11.273 9.664 17.406 1 69.38 27 GLU B N 1
ATOM 1974 C CA . GLU B 1 27 ? -10.055 10.016 18.125 1 69.38 27 GLU B CA 1
ATOM 1975 C C . GLU B 1 27 ? -8.844 10.039 17.203 1 69.38 27 GLU B C 1
ATOM 1977 O O . GLU B 1 27 ? -8.695 9.156 16.344 1 69.38 27 GLU B O 1
ATOM 1982 N N . SER B 1 28 ? -8.188 11.211 17.25 1 81.38 28 SER B N 1
ATOM 1983 C CA . SER B 1 28 ? -6.949 11.359 16.5 1 81.38 28 SER B CA 1
ATOM 1984 C C . SER B 1 28 ? -6.043 10.148 16.688 1 81.38 28 SER B C 1
ATOM 1986 O O . SER B 1 28 ? -5.914 9.625 17.797 1 81.38 28 SER B O 1
ATOM 1988 N N . PRO B 1 29 ? -5.523 9.672 15.625 1 84.69 29 PRO B N 1
ATOM 1989 C CA . PRO B 1 29 ? -4.527 8.602 15.758 1 84.69 29 PRO B CA 1
ATOM 1990 C C . PRO B 1 29 ? -3.363 8.992 16.672 1 84.69 29 PRO B C 1
ATOM 1992 O O . PRO B 1 29 ? -2.643 8.117 17.156 1 84.69 29 PRO B O 1
ATOM 1995 N N . LEU B 1 30 ? -3.225 10.266 16.875 1 89 30 LEU B N 1
ATOM 1996 C CA . LEU B 1 30 ? -2.08 10.703 17.672 1 89 30 LEU B CA 1
ATOM 1997 C C . LEU B 1 30 ? -2.508 11.07 19.094 1 89 30 LEU B C 1
ATOM 1999 O O . LEU B 1 30 ? -1.705 11.586 19.875 1 89 30 LEU B O 1
ATOM 2003 N N . ALA B 1 31 ? -3.73 10.82 19.375 1 84.94 31 ALA B N 1
ATOM 2004 C CA . ALA B 1 31 ? -4.215 11.172 20.703 1 84.94 31 ALA B CA 1
ATOM 2005 C C . ALA B 1 31 ? -3.357 10.516 21.797 1 84.94 31 ALA B C 1
ATOM 2007 O O . ALA B 1 31 ? -2.957 11.18 22.75 1 84.94 31 ALA B O 1
ATOM 2008 N N . TRP B 1 32 ? -3.082 9.32 21.641 1 82.88 32 TRP B N 1
ATOM 2009 C CA . TRP B 1 32 ? -2.262 8.594 22.609 1 82.88 32 TRP B CA 1
ATOM 2010 C C . TRP B 1 32 ? -0.857 9.18 22.688 1 82.88 32 TRP B C 1
ATOM 2012 O O . TRP B 1 32 ? -0.326 9.391 23.781 1 82.88 32 TRP B O 1
ATOM 2022 N N . SER B 1 33 ? -0.277 9.469 21.547 1 87.12 33 SER B N 1
ATOM 2023 C CA . SER B 1 33 ? 1.086 9.992 21.484 1 87.12 33 SER B CA 1
ATOM 2024 C C . SER B 1 33 ? 1.185 11.367 22.125 1 87.12 33 SER B C 1
ATOM 2026 O O . SER B 1 33 ? 2.166 11.672 22.812 1 87.12 33 SER B O 1
ATOM 2028 N N . TYR B 1 34 ? 0.19 12.195 21.859 1 86.69 34 TYR B N 1
ATOM 2029 C CA . TYR B 1 34 ? 0.172 13.516 22.469 1 86.69 34 TYR B CA 1
ATOM 2030 C C . TYR B 1 34 ? 0.241 13.406 23.984 1 86.69 34 TYR B C 1
ATOM 2032 O O . TYR B 1 34 ? 0.912 14.211 24.641 1 86.69 34 TYR B O 1
ATOM 2040 N N . HIS B 1 35 ? -0.375 12.422 24.453 1 85.5 35 HIS B N 1
ATOM 2041 C CA . HIS B 1 35 ? -0.469 12.25 25.906 1 85.5 35 HIS B CA 1
ATOM 2042 C C . HIS B 1 35 ? 0.773 11.562 26.453 1 85.5 35 HIS B C 1
ATOM 2044 O O . HIS B 1 35 ? 1.298 11.969 27.5 1 85.5 35 HIS B O 1
ATOM 2050 N N . ASN B 1 36 ? 1.3 10.609 25.781 1 87.31 36 ASN B N 1
ATOM 2051 C CA . ASN B 1 36 ? 2.33 9.742 26.359 1 87.31 36 ASN B CA 1
ATOM 2052 C C . ASN B 1 36 ? 3.73 10.211 25.969 1 87.31 36 ASN B C 1
ATOM 2054 O O . ASN B 1 36 ? 4.691 9.992 26.703 1 87.31 36 ASN B O 1
ATOM 2058 N N . VAL B 1 37 ? 3.859 10.719 24.828 1 87.56 37 VAL B N 1
ATOM 2059 C CA . VAL B 1 37 ? 5.156 11.18 24.344 1 87.56 37 VAL B CA 1
ATOM 2060 C C . VAL B 1 37 ? 5.293 12.68 24.578 1 87.56 37 VAL B C 1
ATOM 2062 O O . VAL B 1 37 ? 6.379 13.164 24.891 1 87.56 37 VAL B O 1
ATOM 2065 N N . GLY B 1 38 ? 4.16 13.328 24.453 1 90.19 38 GLY B N 1
ATOM 2066 C CA . GLY B 1 38 ? 4.141 14.773 24.594 1 90.19 38 GLY B CA 1
ATOM 2067 C C . GLY B 1 38 ? 4.02 15.5 23.266 1 90.19 38 GLY B C 1
ATOM 2068 O O . GLY B 1 38 ? 4.133 14.883 22.203 1 90.19 38 GLY B O 1
ATOM 2069 N N . ALA B 1 39 ? 3.742 16.719 23.375 1 93.81 39 ALA B N 1
ATOM 2070 C CA . ALA B 1 39 ? 3.598 17.641 22.25 1 93.81 39 ALA B CA 1
ATOM 2071 C C . ALA B 1 39 ? 4.219 19 22.562 1 93.81 39 ALA B C 1
ATOM 2073 O O . ALA B 1 39 ? 3.521 19.922 22.969 1 93.81 39 ALA B O 1
ATOM 2074 N N . PRO B 1 40 ? 5.535 19.016 22.375 1 94.69 40 PRO B N 1
ATOM 2075 C CA . PRO B 1 40 ? 6.16 20.312 22.672 1 94.69 40 PRO B CA 1
ATOM 2076 C C . PRO B 1 40 ? 5.535 21.469 21.891 1 94.69 40 PRO B C 1
ATOM 2078 O O . PRO B 1 40 ? 5.441 21.406 20.656 1 94.69 40 PRO B O 1
ATOM 2081 N N . ALA B 1 41 ? 5.188 22.484 22.531 1 94.38 41 ALA B N 1
ATOM 2082 C CA . ALA B 1 41 ? 4.562 23.641 21.891 1 94.38 41 ALA B CA 1
ATOM 2083 C C . ALA B 1 41 ? 5.582 24.422 21.062 1 94.38 41 ALA B C 1
ATOM 2085 O O . ALA B 1 41 ? 6.742 24.547 21.469 1 94.38 41 ALA B O 1
ATOM 2086 N N . PRO B 1 42 ? 5.07 24.953 19.969 1 96 42 PRO B N 1
ATOM 2087 C CA . PRO B 1 42 ? 5.984 25.828 19.219 1 96 42 PRO B CA 1
ATOM 2088 C C . PRO B 1 42 ? 6.43 27.047 20.016 1 96 42 PRO B C 1
ATOM 2090 O O . PRO B 1 42 ? 5.645 27.609 20.781 1 96 42 PRO B O 1
ATOM 2093 N N . GLY B 1 43 ? 7.707 27.359 19.891 1 94.44 43 GLY B N 1
ATOM 2094 C CA . GLY B 1 43 ? 8.297 28.531 20.516 1 94.44 43 GLY B CA 1
ATOM 2095 C C . GLY B 1 43 ? 9.094 29.391 19.562 1 94.44 43 GLY B C 1
ATOM 2096 O O . GLY B 1 43 ? 9.125 29.125 18.359 1 94.44 43 GLY B O 1
ATOM 2097 N N . PRO B 1 44 ? 9.641 30.453 20.047 1 95 44 PRO B N 1
ATOM 2098 C CA . PRO B 1 44 ? 10.383 31.391 19.203 1 95 44 PRO B CA 1
ATOM 2099 C C . PRO B 1 44 ? 11.578 30.734 18.516 1 95 44 PRO B C 1
ATOM 2101 O O . PRO B 1 44 ? 12.016 31.188 17.453 1 95 44 PRO B O 1
ATOM 2104 N N . ASN B 1 45 ? 12.047 29.656 19.078 1 96.06 45 ASN B N 1
ATOM 2105 C CA . ASN B 1 45 ? 13.234 29.016 18.516 1 96.06 45 ASN B CA 1
ATOM 2106 C C . ASN B 1 45 ? 12.867 27.859 17.609 1 96.06 45 ASN B C 1
ATOM 2108 O O . ASN B 1 45 ? 13.742 27.219 17.016 1 96.06 45 ASN B O 1
ATOM 2112 N N . SER B 1 46 ? 11.617 27.625 17.5 1 97.94 46 SER B N 1
ATOM 2113 C CA . SER B 1 46 ? 11.195 26.484 16.688 1 97.94 46 SER B CA 1
ATOM 2114 C C . SER B 1 46 ? 11.422 26.75 15.203 1 97.94 46 SER B C 1
ATOM 2116 O O . SER B 1 46 ? 10.891 27.719 14.656 1 97.94 46 SER B O 1
ATOM 2118 N N . ARG B 1 47 ? 12.125 25.875 14.602 1 98.38 47 ARG B N 1
ATOM 2119 C CA . ARG B 1 47 ? 12.406 26.031 13.18 1 98.38 47 ARG B CA 1
ATOM 2120 C C . ARG B 1 47 ? 11.539 25.094 12.344 1 98.38 47 ARG B C 1
ATOM 2122 O O . ARG B 1 47 ? 11.445 25.25 11.117 1 98.38 47 ARG B O 1
ATOM 2129 N N . VAL B 1 48 ? 10.945 24.125 12.969 1 98.12 48 VAL B N 1
ATOM 2130 C CA . VAL B 1 48 ? 10.008 23.203 12.336 1 98.12 48 VAL B CA 1
ATOM 2131 C C . VAL B 1 48 ? 8.758 23.062 13.203 1 98.12 48 VAL B C 1
ATOM 2133 O O . VAL B 1 48 ? 8.859 22.953 14.43 1 98.12 48 VAL B O 1
ATOM 2136 N N . THR B 1 49 ? 7.641 23.109 12.594 1 98.25 49 THR B N 1
ATOM 2137 C CA . THR B 1 49 ? 6.402 22.797 13.289 1 98.25 49 THR B CA 1
ATOM 2138 C C . THR B 1 49 ? 5.73 21.578 12.664 1 98.25 49 THR B C 1
ATOM 2140 O O . THR B 1 49 ? 5.848 21.344 11.461 1 98.25 49 THR B O 1
ATOM 2143 N N . LEU B 1 50 ? 5.109 20.797 13.492 1 97.88 50 LEU B N 1
ATOM 2144 C CA . LEU B 1 50 ? 4.367 19.609 13.117 1 97.88 50 LEU B CA 1
ATOM 2145 C C . LEU B 1 50 ? 2.895 19.734 13.5 1 97.88 50 LEU B C 1
ATOM 2147 O O . LEU B 1 50 ? 2.57 20.125 14.617 1 97.88 50 LEU B O 1
ATOM 2151 N N . ARG B 1 51 ? 2.09 19.469 12.547 1 96.38 51 ARG B N 1
ATOM 2152 C CA . ARG B 1 51 ? 0.649 19.469 12.781 1 96.38 51 ARG B CA 1
ATOM 2153 C C . ARG B 1 51 ? -0.015 18.25 12.148 1 96.38 51 ARG B C 1
ATOM 2155 O O . ARG B 1 51 ? 0.286 17.891 11.008 1 96.38 51 ARG B O 1
ATOM 2162 N N . GLU B 1 52 ? -0.927 17.609 12.914 1 96.19 52 GLU B N 1
ATOM 2163 C CA . GLU B 1 52 ? -1.766 16.562 12.32 1 96.19 52 GLU B CA 1
ATOM 2164 C C . GLU B 1 52 ? -3.018 17.172 11.688 1 96.19 52 GLU B C 1
ATOM 2166 O O . GLU B 1 52 ? -3.697 18 12.297 1 96.19 52 GLU B O 1
ATOM 2171 N N . LEU B 1 53 ? -3.238 16.828 10.492 1 94.69 53 LEU B N 1
ATOM 2172 C CA . LEU B 1 53 ? -4.488 17.172 9.82 1 94.69 53 LEU B CA 1
ATOM 2173 C C . LEU B 1 53 ? -5.434 15.969 9.797 1 94.69 53 LEU B C 1
ATOM 2175 O O . LEU B 1 53 ? -5.656 15.367 8.742 1 94.69 53 LEU B O 1
ATOM 2179 N N . SER B 1 54 ? -6.035 15.727 10.961 1 90.75 54 SER B N 1
ATOM 2180 C CA . SER B 1 54 ? -6.895 14.562 11.141 1 90.75 54 SER B CA 1
ATOM 2181 C C . SER B 1 54 ? -8.297 14.82 10.586 1 90.75 54 SER B C 1
ATOM 2183 O O . SER B 1 54 ? -9.117 13.898 10.508 1 90.75 54 SER B O 1
ATOM 2185 N N . ASP B 1 55 ? -8.531 16.062 10.156 1 91.25 55 ASP B N 1
ATOM 2186 C CA . ASP B 1 55 ? -9.836 16.453 9.625 1 91.25 55 ASP B CA 1
ATOM 2187 C C . ASP B 1 55 ? -9.836 16.422 8.094 1 91.25 55 ASP B C 1
ATOM 2189 O O . ASP B 1 55 ? -10.273 17.391 7.453 1 91.25 55 ASP B O 1
ATOM 2193 N N . ARG B 1 56 ? -9.258 15.516 7.531 1 95.81 56 ARG B N 1
ATOM 2194 C CA . ARG B 1 56 ? -9.25 15.281 6.094 1 95.81 56 ARG B CA 1
ATOM 2195 C C . ARG B 1 56 ? -9.867 13.93 5.754 1 95.81 56 ARG B C 1
ATOM 2197 O O . ARG B 1 56 ? -9.727 12.969 6.516 1 95.81 56 ARG B O 1
ATOM 2204 N N . ASP B 1 57 ? -10.578 13.906 4.707 1 96.62 57 ASP B N 1
ATOM 2205 C CA . ASP B 1 57 ? -11.039 12.641 4.152 1 96.62 57 ASP B CA 1
ATOM 2206 C C . ASP B 1 57 ? -10.117 12.164 3.033 1 96.62 57 ASP B C 1
ATOM 2208 O O . ASP B 1 57 ? -9.586 12.977 2.271 1 96.62 57 ASP B O 1
ATOM 2212 N N . HIS B 1 58 ? -9.914 10.828 2.961 1 97.88 58 HIS B N 1
ATOM 2213 C CA . HIS B 1 58 ? -9.016 10.211 1.991 1 97.88 58 HIS B CA 1
ATOM 2214 C C . HIS B 1 58 ? -9.758 9.188 1.14 1 97.88 58 HIS B C 1
ATOM 2216 O O . HIS B 1 58 ? -10.398 8.281 1.673 1 97.88 58 HIS B O 1
ATOM 2222 N N . LEU B 1 59 ? -9.656 9.344 -0.213 1 98.06 59 LEU B N 1
ATOM 2223 C CA . LEU B 1 59 ? -10.172 8.359 -1.159 1 98.06 59 LEU B CA 1
ATOM 2224 C C . LEU B 1 59 ? -9.047 7.805 -2.031 1 98.06 59 LEU B C 1
ATOM 2226 O O . LEU B 1 59 ? -8.133 8.547 -2.42 1 98.06 59 LEU B O 1
ATOM 2230 N N . ILE B 1 60 ? -9.141 6.527 -2.342 1 97.38 60 ILE B N 1
ATOM 2231 C CA . ILE B 1 60 ? -8.305 5.914 -3.373 1 97.38 60 ILE B CA 1
ATOM 2232 C C . ILE B 1 60 ? -9.164 5.59 -4.598 1 97.38 60 ILE B C 1
ATOM 2234 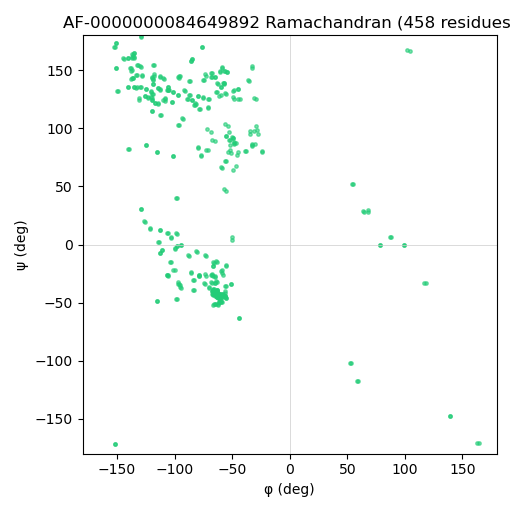O O . ILE B 1 60 ? -10.227 4.973 -4.473 1 97.38 60 ILE B O 1
ATOM 2238 N N . LEU B 1 61 ? -8.734 6.082 -5.707 1 97.62 61 LEU B N 1
ATOM 2239 C CA . LEU B 1 61 ? -9.344 5.758 -6.992 1 97.62 61 LEU B CA 1
ATOM 2240 C C . LEU B 1 61 ? -8.477 4.789 -7.781 1 97.62 61 LEU B C 1
ATOM 2242 O O . LEU B 1 61 ? -7.266 4.996 -7.91 1 97.62 61 LEU B O 1
ATOM 2246 N N . ARG B 1 62 ? -9.117 3.738 -8.328 1 94.94 62 ARG B N 1
ATOM 2247 C CA . ARG B 1 62 ? -8.398 2.799 -9.188 1 94.94 62 ARG B CA 1
ATOM 2248 C C . ARG B 1 62 ? -9.164 2.547 -10.484 1 94.94 62 ARG B C 1
ATOM 2250 O O . ARG B 1 62 ? -10.359 2.227 -10.453 1 94.94 62 ARG B O 1
ATOM 2257 N N . GLY B 1 63 ? -8.523 2.768 -11.555 1 94.5 63 GLY B N 1
ATOM 2258 C CA . GLY B 1 63 ? -9.148 2.58 -12.852 1 94.5 63 GLY B CA 1
ATOM 2259 C C . GLY B 1 63 ? -8.383 3.248 -13.984 1 94.5 63 GLY B C 1
ATOM 2260 O O . GLY B 1 63 ? -7.238 3.68 -13.797 1 94.5 63 GLY B O 1
ATOM 2261 N N . GLY B 1 64 ? -9.016 3.273 -15.156 1 94 64 GLY B N 1
ATOM 2262 C CA . GLY B 1 64 ? -8.383 3.896 -16.297 1 94 64 GLY B CA 1
ATOM 2263 C C . GLY B 1 64 ? -8.258 5.402 -16.172 1 94 64 GLY B C 1
ATOM 2264 O O . GLY B 1 64 ? -9.18 6.066 -15.695 1 94 64 GLY B O 1
ATOM 2265 N N . ALA B 1 65 ? -7.168 5.938 -16.672 1 95.56 65 ALA B N 1
ATOM 2266 C CA . ALA B 1 65 ? -6.852 7.355 -16.516 1 95.56 65 ALA B CA 1
ATOM 2267 C C . ALA B 1 65 ? -7.859 8.227 -17.25 1 95.56 65 ALA B C 1
ATOM 2269 O O . ALA B 1 65 ? -8.305 9.258 -16.734 1 95.56 65 ALA B O 1
ATOM 2270 N N . ILE B 1 66 ? -8.227 7.828 -18.375 1 95.88 66 ILE B N 1
ATOM 2271 C CA . ILE B 1 66 ? -9.055 8.672 -19.234 1 95.88 66 ILE B CA 1
ATOM 2272 C C . ILE B 1 66 ? -10.422 8.883 -18.578 1 95.88 66 ILE B C 1
ATOM 2274 O O . ILE B 1 66 ? -10.859 10.016 -18.406 1 95.88 66 ILE B O 1
ATOM 2278 N N . VAL B 1 67 ? -11.039 7.824 -18.188 1 96.81 67 VAL B N 1
ATOM 2279 C CA . VAL B 1 67 ? -12.383 7.926 -17.641 1 96.81 67 VAL B CA 1
ATOM 2280 C C . VAL B 1 67 ? -12.328 8.609 -16.266 1 96.81 67 VAL B C 1
ATOM 2282 O O . VAL B 1 67 ? -13.219 9.383 -15.922 1 96.81 67 VAL B O 1
ATOM 2285 N N . LEU B 1 68 ? -11.312 8.32 -15.5 1 97.56 68 LEU B N 1
ATOM 2286 C CA . LEU B 1 68 ? -11.172 8.938 -14.188 1 97.56 68 LEU B CA 1
ATOM 2287 C C . LEU B 1 68 ? -10.914 10.438 -14.312 1 97.56 68 LEU B C 1
ATOM 2289 O O 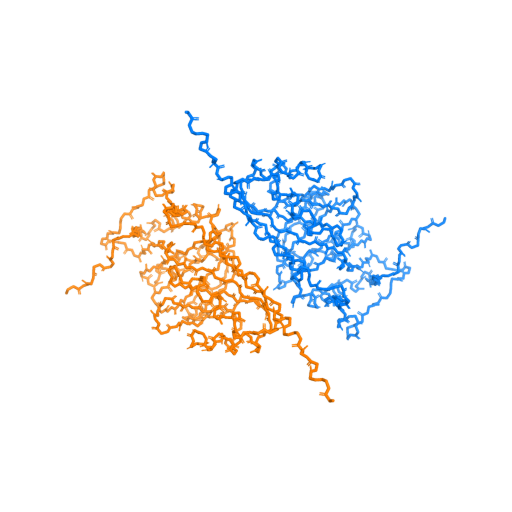. LEU B 1 68 ? -11.422 11.227 -13.516 1 97.56 68 LEU B O 1
ATOM 2293 N N . ASP B 1 69 ? -10.094 10.82 -15.297 1 98 69 ASP B N 1
ATOM 2294 C CA . ASP B 1 69 ? -9.797 12.234 -15.5 1 98 69 ASP B CA 1
ATOM 2295 C C . ASP B 1 69 ? -11.07 13.031 -15.797 1 98 69 ASP B C 1
ATOM 2297 O O . ASP B 1 69 ? -11.273 14.109 -15.242 1 98 69 ASP B O 1
ATOM 2301 N N . GLU B 1 70 ? -11.875 12.469 -16.594 1 97.88 70 GLU B N 1
ATOM 2302 C CA . GLU B 1 70 ? -13.133 13.125 -16.938 1 97.88 70 GLU B CA 1
ATOM 2303 C C . GLU B 1 70 ? -14.023 13.297 -15.703 1 97.88 70 GLU B C 1
ATOM 2305 O O . GLU B 1 70 ? -14.562 14.383 -15.469 1 97.88 70 GLU B O 1
ATOM 2310 N N . ALA B 1 71 ? -14.117 12.258 -14.93 1 98.38 71 ALA B N 1
ATOM 2311 C CA . ALA B 1 71 ? -14.969 12.289 -13.75 1 98.38 71 ALA B CA 1
ATOM 2312 C C . ALA B 1 71 ? -14.422 13.266 -12.711 1 98.38 71 ALA B C 1
ATOM 2314 O O . ALA B 1 71 ? -15.18 14.047 -12.117 1 98.38 71 ALA B O 1
ATOM 2315 N N . VAL B 1 72 ? -13.148 13.258 -12.484 1 98.06 72 VAL B N 1
ATOM 2316 C CA . VAL B 1 72 ? -12.5 14.102 -11.484 1 98.06 72 VAL B CA 1
ATOM 2317 C C . VAL B 1 72 ? -12.625 15.57 -11.891 1 98.06 72 VAL B C 1
ATOM 2319 O O . VAL B 1 72 ? -12.883 16.438 -11.047 1 98.06 72 VAL B O 1
ATOM 2322 N N . ARG B 1 73 ? -12.508 15.883 -13.141 1 97.5 73 ARG B N 1
ATOM 2323 C CA . ARG B 1 73 ? -12.695 17.25 -13.625 1 97.5 73 ARG B CA 1
ATOM 2324 C C . ARG B 1 73 ? -14.117 17.719 -13.383 1 97.5 73 ARG B C 1
ATOM 2326 O O . ARG B 1 73 ? -14.336 18.859 -12.945 1 97.5 73 ARG B O 1
ATOM 2333 N N . GLN B 1 74 ? -14.953 16.828 -13.625 1 97.62 74 GLN B N 1
ATOM 2334 C CA . GLN B 1 74 ? -16.359 17.188 -13.461 1 97.62 74 GLN B CA 1
ATOM 2335 C C . GLN B 1 74 ? -16.703 17.453 -12 1 97.62 74 GLN B C 1
ATOM 2337 O O . GLN B 1 74 ? -17.469 18.359 -11.688 1 97.62 74 GLN B O 1
ATOM 2342 N N . VAL B 1 75 ? -16.141 16.656 -11.125 1 97.81 75 VAL B N 1
ATOM 2343 C CA . VAL B 1 75 ? -16.594 16.656 -9.742 1 97.81 75 VAL B CA 1
ATOM 2344 C C . VAL B 1 75 ? -15.727 17.578 -8.898 1 97.81 75 VAL B C 1
ATOM 2346 O O . VAL B 1 75 ? -16.234 18.281 -8.016 1 97.81 75 VAL B O 1
ATOM 2349 N N . LEU B 1 76 ? -14.453 17.625 -9.188 1 97.12 76 LEU B N 1
ATOM 2350 C CA . LEU B 1 76 ? -13.531 18.359 -8.328 1 97.12 76 LEU B CA 1
ATOM 2351 C C . LEU B 1 76 ? -12.961 19.578 -9.047 1 97.12 76 LEU B C 1
ATOM 2353 O O . LEU B 1 76 ? -12.211 20.359 -8.461 1 97.12 76 LEU B O 1
ATOM 2357 N N . ASP B 1 77 ? -13.258 19.688 -10.305 1 96.12 77 ASP B N 1
ATOM 2358 C CA . ASP B 1 77 ? -12.852 20.828 -11.125 1 96.12 77 ASP B CA 1
ATOM 2359 C C . ASP B 1 77 ? -11.328 20.891 -11.25 1 96.12 77 ASP B C 1
ATOM 2361 O O . ASP B 1 77 ? -10.75 21.984 -11.227 1 96.12 77 ASP B O 1
ATOM 2365 N N . VAL B 1 78 ? -10.703 19.797 -11.156 1 95.81 78 VAL B N 1
ATOM 2366 C CA . VAL B 1 78 ? -9.266 19.672 -11.391 1 95.81 78 VAL B CA 1
ATOM 2367 C C . VAL B 1 78 ? -8.977 18.422 -12.219 1 95.81 78 VAL B C 1
ATOM 2369 O O . VAL B 1 78 ? -9.758 17.453 -12.188 1 95.81 78 VAL B O 1
ATOM 2372 N N . GLY B 1 79 ? -7.922 18.469 -13.008 1 94.69 79 GLY B N 1
ATOM 2373 C CA . GLY B 1 79 ? -7.504 17.281 -13.742 1 94.69 79 GLY B CA 1
ATOM 2374 C C . GLY B 1 79 ? -6.613 16.359 -12.922 1 94.69 79 GLY B C 1
ATOM 2375 O O . GLY B 1 79 ? -6.059 16.766 -11.898 1 94.69 79 GLY B O 1
ATOM 2376 N N . LEU B 1 80 ? -6.57 15.117 -13.391 1 97 80 LEU B N 1
ATOM 2377 C CA . LEU B 1 80 ? -5.527 14.25 -12.852 1 97 80 LEU B CA 1
ATOM 2378 C C . LEU B 1 80 ? -4.141 14.82 -13.141 1 97 80 LEU B C 1
ATOM 2380 O O . LEU B 1 80 ? -3.953 15.523 -14.141 1 97 80 LEU B O 1
ATOM 2384 N N . PRO B 1 81 ? -3.191 14.555 -12.227 1 97.38 81 PRO B N 1
ATOM 2385 C CA . PRO B 1 81 ? -1.826 14.977 -12.547 1 97.38 81 PRO B CA 1
ATOM 2386 C C . PRO B 1 81 ? -1.339 14.438 -13.891 1 97.38 81 PRO B C 1
ATOM 2388 O O . PRO B 1 81 ? -1.654 13.305 -14.258 1 97.38 81 PRO B O 1
ATOM 2391 N N . ALA B 1 82 ? -0.499 15.188 -14.57 1 91.94 82 ALA B N 1
ATOM 2392 C CA . ALA B 1 82 ? -0.049 14.867 -15.922 1 91.94 82 ALA B CA 1
ATOM 2393 C C . ALA B 1 82 ? 1.041 13.797 -15.898 1 91.94 82 ALA B C 1
ATOM 2395 O O . ALA B 1 82 ? 1.253 13.094 -16.891 1 91.94 82 ALA B O 1
ATOM 2396 N N . ARG B 1 83 ? 1.731 13.742 -14.844 1 94.31 83 ARG B N 1
ATOM 2397 C CA . ARG B 1 83 ? 2.848 12.805 -14.734 1 94.31 83 ARG B CA 1
ATOM 2398 C C . ARG B 1 83 ? 2.793 12.047 -13.414 1 94.31 83 ARG B C 1
ATOM 2400 O O . ARG B 1 83 ? 2.236 12.539 -12.43 1 94.31 83 ARG B O 1
ATOM 2407 N N . PRO B 1 84 ? 3.398 10.828 -13.414 1 93.5 84 PRO B N 1
ATOM 2408 C CA . PRO B 1 84 ? 3.484 10.086 -12.156 1 93.5 84 PRO B CA 1
ATOM 2409 C C . PRO B 1 84 ? 4.191 10.875 -11.055 1 93.5 84 PRO B C 1
ATOM 2411 O O . PRO B 1 84 ? 5.047 11.719 -11.344 1 93.5 84 PRO B O 1
ATOM 2414 N N . GLN B 1 85 ? 3.822 10.664 -9.805 1 94.25 85 GLN B N 1
ATOM 2415 C CA . GLN B 1 85 ? 4.441 11.242 -8.617 1 94.25 85 GLN B CA 1
ATOM 2416 C C . GLN B 1 85 ? 4.199 12.742 -8.539 1 94.25 85 GLN B C 1
ATOM 2418 O O . GLN B 1 85 ? 5.07 13.5 -8.094 1 94.25 85 GLN B O 1
ATOM 2423 N N . GLN B 1 86 ? 3.111 13.156 -9.102 1 97.25 86 GLN B N 1
ATOM 2424 C CA . GLN B 1 86 ? 2.664 14.539 -8.977 1 97.25 86 GLN B CA 1
ATOM 2425 C C . GLN B 1 86 ? 1.309 14.625 -8.273 1 97.25 86 GLN B C 1
ATOM 2427 O O . GLN B 1 86 ? 0.575 13.633 -8.219 1 97.25 86 GLN B O 1
ATOM 2432 N N . LEU B 1 87 ? 1.128 15.766 -7.684 1 97.19 87 LEU B N 1
ATOM 2433 C CA . LEU B 1 87 ? -0.189 16.047 -7.121 1 97.19 87 LEU B CA 1
ATOM 2434 C C . LEU B 1 87 ? -0.713 17.391 -7.602 1 97.19 87 LEU B C 1
ATOM 2436 O O . LEU B 1 87 ? 0.071 18.281 -7.922 1 97.19 87 LEU B O 1
ATOM 2440 N N . THR B 1 88 ? -1.976 17.438 -7.766 1 95.56 88 THR B N 1
ATOM 2441 C CA . THR B 1 88 ? -2.688 18.672 -8.109 1 95.56 88 THR B CA 1
ATOM 2442 C C . THR B 1 88 ? -3.525 19.156 -6.934 1 95.56 88 THR B C 1
ATOM 2444 O O . THR B 1 88 ? -4.328 18.406 -6.379 1 95.56 88 THR B O 1
ATOM 2447 N N . LEU B 1 89 ? -3.256 20.391 -6.57 1 94 89 LEU B N 1
ATOM 2448 C CA . LEU B 1 89 ? -4.023 21.016 -5.508 1 94 89 LEU B CA 1
ATOM 2449 C C . LEU B 1 89 ? -5.219 21.781 -6.078 1 94 89 LEU B C 1
ATOM 2451 O O . LEU B 1 89 ? -5.078 22.516 -7.062 1 94 89 LEU B O 1
ATOM 2455 N N . CYS B 1 90 ? -6.336 21.562 -5.473 1 93.5 90 CYS B N 1
ATOM 2456 C CA . CYS B 1 90 ? -7.539 22.266 -5.906 1 93.5 90 CYS B CA 1
ATOM 2457 C C . CYS B 1 90 ? -7.527 23.703 -5.414 1 93.5 90 CYS B C 1
ATOM 2459 O O . CYS B 1 90 ? -6.707 24.078 -4.57 1 93.5 90 CYS B O 1
ATOM 2461 N N . GLU B 1 91 ? -8.508 24.453 -5.957 1 91.69 91 GLU B N 1
ATOM 2462 C CA . GLU B 1 91 ? -8.578 25.891 -5.664 1 91.69 91 GLU B CA 1
ATOM 2463 C C . GLU B 1 91 ? -8.875 26.141 -4.191 1 91.69 91 GLU B C 1
ATOM 2465 O O . GLU B 1 91 ? -8.461 27.156 -3.629 1 91.69 91 GLU B O 1
ATOM 2470 N N . ASP B 1 92 ? -9.547 25.203 -3.549 1 91.31 92 ASP B N 1
ATOM 2471 C CA . ASP B 1 92 ? -9.906 25.406 -2.148 1 91.31 92 ASP B CA 1
ATOM 2472 C C . ASP B 1 92 ? -8.688 25.266 -1.243 1 91.31 92 ASP B C 1
ATOM 2474 O O . ASP B 1 92 ? -8.758 25.547 -0.045 1 91.31 92 ASP B O 1
ATOM 2478 N N . GLY B 1 93 ? -7.578 24.828 -1.756 1 91 93 GLY B N 1
ATOM 2479 C CA . GLY B 1 93 ? -6.332 24.734 -1.015 1 91 93 GLY B CA 1
ATOM 2480 C C . GLY B 1 93 ? -6.277 23.531 -0.099 1 91 93 GLY B C 1
ATOM 2481 O O . GLY B 1 93 ? -5.266 23.297 0.572 1 91 93 GLY B O 1
ATOM 2482 N N . ILE B 1 94 ? -7.297 22.734 -0.045 1 93.31 94 ILE B N 1
ATOM 2483 C CA . ILE B 1 94 ? -7.398 21.578 0.841 1 93.31 94 ILE B CA 1
ATOM 2484 C C . ILE B 1 94 ? -7.461 20.297 0.015 1 93.31 94 ILE B C 1
ATOM 2486 O O . ILE B 1 94 ? -6.652 19.375 0.209 1 93.31 94 ILE B O 1
ATOM 2490 N N . SER B 1 95 ? -8.328 20.312 -0.987 1 97.12 95 SER B N 1
ATOM 2491 C CA . SER B 1 95 ? -8.508 19.109 -1.811 1 97.12 95 SER B CA 1
ATOM 2492 C C . SER B 1 95 ? -7.332 18.922 -2.766 1 97.12 95 SER B C 1
ATOM 2494 O O . SER B 1 95 ? -6.801 19.891 -3.309 1 97.12 95 SER B O 1
ATOM 2496 N N . SER B 1 96 ? -6.953 17.688 -2.939 1 97.94 96 SER B N 1
ATOM 2497 C CA . SER B 1 96 ? -5.852 17.375 -3.852 1 97.94 96 SER B CA 1
ATOM 2498 C C . SER B 1 96 ? -6.004 15.992 -4.465 1 97.94 96 SER B C 1
ATOM 2500 O O . SER B 1 96 ? -6.707 15.141 -3.918 1 97.94 96 SER B O 1
ATOM 2502 N N . VAL B 1 97 ? -5.473 15.828 -5.629 1 98.44 97 VAL B N 1
ATOM 2503 C CA . VAL B 1 97 ? -5.375 14.547 -6.32 1 98.44 97 VAL B CA 1
ATOM 2504 C C . VAL B 1 97 ? -3.91 14.211 -6.586 1 98.44 97 VAL B C 1
ATOM 2506 O O . VAL B 1 97 ? -3.189 15 -7.199 1 98.44 97 VAL B O 1
ATOM 2509 N N . GLN B 1 98 ? -3.52 13.055 -6.105 1 98.62 98 GLN B N 1
ATOM 2510 C CA . GLN B 1 98 ? -2.139 12.617 -6.285 1 98.62 98 GLN B CA 1
ATOM 2511 C C . GLN B 1 98 ? -2.076 11.297 -7.043 1 98.62 98 GLN B C 1
ATOM 2513 O O . GLN B 1 98 ? -2.83 10.367 -6.746 1 98.62 98 GLN B O 1
ATOM 2518 N N . TRP B 1 99 ? -1.191 11.25 -8.07 1 98.25 99 TRP B N 1
ATOM 2519 C CA . TRP B 1 99 ? -0.949 10.016 -8.812 1 98.25 99 TRP B CA 1
ATOM 2520 C C . TRP B 1 99 ? -0.019 9.086 -8.039 1 98.25 99 TRP B C 1
ATOM 2522 O O . TRP B 1 99 ? 1.14 9.422 -7.789 1 98.25 99 TRP B O 1
ATOM 2532 N N . LEU B 1 100 ? -0.55 7.938 -7.676 1 95.62 100 LEU B N 1
ATOM 2533 C CA . LEU B 1 100 ? 0.206 7.016 -6.836 1 95.62 100 LEU B CA 1
ATOM 2534 C C . LEU B 1 100 ? 0.86 5.926 -7.68 1 95.62 100 LEU B C 1
ATOM 2536 O O . LEU B 1 100 ? 2.039 5.617 -7.5 1 95.62 100 LEU B O 1
ATOM 2540 N N . SER B 1 101 ? 0.202 5.305 -8.57 1 93.31 101 SER B N 1
ATOM 2541 C CA . SER B 1 101 ? 0.616 4.188 -9.406 1 93.31 101 SER B CA 1
ATOM 2542 C C . SER B 1 101 ? -0.108 4.203 -10.75 1 93.31 101 SER B C 1
ATOM 2544 O O . SER B 1 101 ? -1.009 5.016 -10.969 1 93.31 101 SER B O 1
ATOM 2546 N N . PRO B 1 102 ? 0.223 3.348 -11.703 1 92 102 PRO B N 1
ATOM 2547 C CA . PRO B 1 102 ? -0.281 3.512 -13.07 1 92 102 PRO B CA 1
ATOM 2548 C C . PRO B 1 102 ? -1.797 3.688 -13.125 1 92 102 PRO B C 1
ATOM 2550 O O . PRO B 1 102 ? -2.303 4.48 -13.922 1 92 102 PRO B O 1
ATOM 2553 N N . ASP B 1 103 ? -2.559 3.076 -12.281 1 93.5 103 ASP B N 1
ATOM 2554 C CA . ASP B 1 103 ? -4.016 3.152 -12.32 1 93.5 103 ASP B CA 1
ATOM 2555 C C . ASP B 1 103 ? -4.586 3.518 -10.953 1 93.5 103 ASP B C 1
ATOM 2557 O O . ASP B 1 103 ? -5.691 3.092 -10.602 1 93.5 103 ASP B O 1
ATOM 2561 N N . GLU B 1 104 ? -3.826 4.27 -10.211 1 96 104 GLU B N 1
ATOM 2562 C CA . GLU B 1 104 ? -4.223 4.531 -8.836 1 96 104 GLU B CA 1
ATOM 2563 C C . GLU B 1 104 ? -3.943 5.98 -8.445 1 96 104 GLU B C 1
ATOM 2565 O O . GLU B 1 104 ? -2.842 6.488 -8.672 1 96 104 GLU B O 1
ATOM 2570 N N . TRP B 1 105 ? -4.941 6.621 -7.75 1 98.12 105 TRP B N 1
ATOM 2571 C CA . TRP B 1 105 ? -4.82 8.008 -7.309 1 98.12 105 TRP B CA 1
ATOM 2572 C C . TRP B 1 105 ? -5.316 8.172 -5.879 1 98.12 105 TRP B C 1
ATOM 2574 O O . TRP B 1 105 ? -6.305 7.543 -5.484 1 98.12 105 TRP B O 1
ATOM 2584 N N . LEU B 1 106 ? -4.672 9 -5.141 1 98.5 106 LEU B N 1
ATOM 2585 C CA . LEU B 1 106 ? -5.121 9.438 -3.826 1 98.5 106 LEU B CA 1
ATOM 2586 C C . LEU B 1 106 ? -5.836 10.781 -3.918 1 98.5 106 LEU B C 1
ATOM 2588 O O . LEU B 1 106 ? -5.312 11.727 -4.516 1 98.5 106 LEU B O 1
ATOM 2592 N N . VAL B 1 107 ? -7.012 10.836 -3.357 1 98.69 107 VAL B N 1
ATOM 2593 C CA . VAL B 1 107 ? -7.758 12.086 -3.246 1 98.69 107 VAL B CA 1
ATOM 2594 C C . VAL B 1 107 ? -7.902 12.469 -1.775 1 98.69 107 VAL B C 1
ATOM 2596 O O . VAL B 1 107 ? -8.383 11.68 -0.962 1 98.69 107 VAL B O 1
ATOM 2599 N N . ILE B 1 108 ? -7.438 13.617 -1.41 1 98.25 108 ILE B N 1
ATOM 2600 C CA . ILE B 1 108 ? -7.633 14.164 -0.072 1 98.25 108 ILE B CA 1
ATOM 2601 C C . ILE B 1 108 ? -8.664 15.289 -0.12 1 98.25 108 ILE B C 1
ATOM 2603 O O . ILE B 1 108 ? -8.609 16.156 -1.001 1 98.25 108 ILE B O 1
ATOM 2607 N N . LEU B 1 109 ? -9.555 15.273 0.82 1 98.06 109 LEU B N 1
ATOM 2608 C CA . LEU B 1 109 ? -10.711 16.156 0.82 1 98.06 109 LEU B CA 1
ATOM 2609 C C . LEU B 1 109 ? -10.93 16.766 2.203 1 98.06 109 LEU B C 1
ATOM 2611 O O . LEU B 1 109 ? -10.422 16.25 3.199 1 98.06 109 LEU B O 1
ATOM 2615 N N . PRO B 1 110 ? -11.711 17.891 2.205 1 96.38 110 PRO B N 1
ATOM 2616 C CA . PRO B 1 110 ? -12.164 18.359 3.518 1 96.38 110 PRO B CA 1
ATOM 2617 C C . PRO B 1 110 ? -12.984 17.312 4.266 1 96.38 110 PRO B C 1
ATOM 2619 O O . PRO B 1 110 ? -13.719 16.547 3.643 1 96.38 110 PRO B O 1
ATOM 2622 N N . PHE B 1 111 ? -12.906 17.438 5.531 1 93.88 111 PHE B N 1
ATOM 2623 C CA . PHE B 1 111 ? -13.586 16.484 6.395 1 93.88 111 PHE B CA 1
ATOM 2624 C C . PHE B 1 111 ? -15.086 16.484 6.129 1 93.88 111 PHE B C 1
ATOM 2626 O O . PHE B 1 111 ? -15.695 17.547 5.969 1 93.88 111 PHE B O 1
ATOM 2633 N N . GLY B 1 112 ? -15.641 15.336 6.043 1 93.81 112 GLY B N 1
ATOM 2634 C CA . GLY B 1 112 ? -17.078 15.188 5.938 1 93.81 112 GLY B CA 1
ATOM 2635 C C . GLY B 1 112 ? -17.594 15.242 4.508 1 93.81 112 GLY B C 1
ATOM 2636 O O . GLY B 1 112 ? -18.797 15.18 4.27 1 93.81 112 GLY B O 1
ATOM 2637 N N . THR B 1 113 ? -16.703 15.281 3.539 1 96.5 113 THR B N 1
ATOM 2638 C CA . THR B 1 113 ? -17.172 15.469 2.168 1 96.5 113 THR B CA 1
ATOM 2639 C C . THR B 1 113 ? -16.969 14.195 1.35 1 96.5 113 THR B C 1
ATOM 2641 O O . THR B 1 113 ? -17.469 14.086 0.231 1 96.5 113 THR B O 1
ATOM 2644 N N . ALA B 1 114 ? -16.359 13.188 1.881 1 95.81 114 ALA B N 1
ATOM 2645 C CA . ALA B 1 114 ? -15.969 12 1.119 1 95.81 114 ALA B CA 1
ATOM 2646 C C . ALA B 1 114 ? -17.203 11.305 0.539 1 95.81 114 ALA B C 1
ATOM 2648 O O . ALA B 1 114 ? -17.203 10.906 -0.629 1 95.81 114 ALA B O 1
ATOM 2649 N N . PHE B 1 115 ? -18.234 11.164 1.306 1 95.38 115 PHE B N 1
ATOM 2650 C CA . PHE B 1 115 ? -19.438 10.453 0.879 1 95.38 115 PHE B CA 1
ATOM 2651 C C . PHE B 1 115 ? -20.078 11.141 -0.315 1 95.38 115 PHE B C 1
ATOM 2653 O O . PHE B 1 115 ? -20.391 10.5 -1.319 1 95.38 115 PHE B O 1
ATOM 2660 N N . ARG B 1 116 ? -20.266 12.375 -0.124 1 97.38 116 ARG B N 1
ATOM 2661 C CA . ARG B 1 116 ? -20.859 13.156 -1.207 1 97.38 116 ARG B CA 1
ATOM 2662 C C . ARG B 1 116 ? -20 13.078 -2.469 1 97.38 116 ARG B C 1
ATOM 2664 O O . ARG B 1 116 ? -20.516 12.82 -3.559 1 97.38 116 ARG B O 1
ATOM 2671 N N . ILE B 1 117 ? -18.703 13.305 -2.355 1 98 117 ILE B N 1
ATOM 2672 C CA . ILE B 1 117 ? -17.797 13.344 -3.494 1 98 117 ILE B CA 1
ATOM 2673 C C . ILE B 1 117 ? -17.734 11.969 -4.156 1 98 117 ILE B C 1
ATOM 2675 O O . ILE B 1 117 ? -17.75 11.867 -5.383 1 98 117 ILE B O 1
ATOM 2679 N N . GLU B 1 118 ? -17.641 10.922 -3.344 1 97.69 118 GLU B N 1
ATOM 2680 C CA . GLU B 1 118 ? -17.641 9.578 -3.898 1 97.69 118 GLU B CA 1
ATOM 2681 C C . GLU B 1 118 ? -18.891 9.328 -4.742 1 97.69 118 GLU B C 1
ATOM 2683 O O . GLU B 1 118 ? -18.797 8.773 -5.84 1 97.69 118 GLU B O 1
ATOM 2688 N N . ASN B 1 119 ? -20.062 9.734 -4.25 1 97.69 119 ASN B N 1
ATOM 2689 C CA . ASN B 1 119 ? -21.312 9.539 -4.977 1 97.69 119 ASN B CA 1
ATOM 2690 C C . ASN B 1 119 ? -21.328 10.328 -6.285 1 97.69 119 ASN B C 1
ATOM 2692 O O . ASN B 1 119 ? -21.797 9.836 -7.309 1 97.69 119 ASN B O 1
ATOM 2696 N N . GLU B 1 120 ? -20.828 11.492 -6.195 1 98.5 120 GLU B N 1
ATOM 2697 C CA . GLU B 1 120 ? -20.75 12.312 -7.402 1 98.5 120 GLU B CA 1
ATOM 2698 C C . GLU B 1 120 ? -19.812 11.688 -8.43 1 98.5 120 GLU B C 1
ATOM 2700 O O . GLU B 1 120 ? -20.094 11.688 -9.625 1 98.5 120 GLU B O 1
ATOM 2705 N N . LEU B 1 121 ? -18.734 11.172 -7.965 1 98.25 121 LEU B N 1
ATOM 2706 C CA . LEU B 1 121 ? -17.797 10.5 -8.859 1 98.25 121 LEU B CA 1
ATOM 2707 C C . LEU B 1 121 ? -18.438 9.273 -9.5 1 98.25 121 LEU B C 1
ATOM 2709 O O . LEU B 1 121 ? -18.312 9.07 -10.711 1 98.25 121 LEU B O 1
ATOM 2713 N N . ARG B 1 122 ? -19.094 8.516 -8.727 1 97.06 122 ARG B N 1
ATOM 2714 C CA . ARG B 1 122 ? -19.75 7.324 -9.25 1 97.06 122 ARG B CA 1
ATOM 2715 C C . ARG B 1 122 ? -20.781 7.684 -10.305 1 97.06 122 ARG B C 1
ATOM 2717 O O . ARG B 1 122 ? -20.906 6.996 -11.32 1 97.06 122 ARG B O 1
ATOM 2724 N N . SER B 1 123 ? -21.531 8.688 -10.008 1 97.88 123 SER B N 1
ATOM 2725 C CA . SER B 1 123 ? -22.516 9.156 -10.984 1 97.88 123 SER B CA 1
ATOM 2726 C C . SER B 1 123 ? -21.844 9.562 -12.289 1 97.88 123 SER B C 1
ATOM 2728 O O . SER B 1 123 ? -22.328 9.227 -13.375 1 97.88 123 SER B O 1
ATOM 2730 N N . ALA B 1 124 ? -20.766 10.242 -12.195 1 98.12 124 ALA B N 1
ATOM 2731 C CA . ALA B 1 124 ? -20.031 10.711 -13.375 1 98.12 124 ALA B CA 1
ATOM 2732 C C . ALA B 1 124 ? -19.406 9.547 -14.133 1 98.12 124 ALA B C 1
ATOM 2734 O O . ALA B 1 124 ? -19.297 9.586 -15.359 1 98.12 124 ALA B O 1
ATOM 2735 N N . LEU B 1 125 ? -19.016 8.523 -13.469 1 97.25 125 LEU B N 1
ATOM 2736 C CA . LEU B 1 125 ? -18.328 7.383 -14.047 1 97.25 125 LEU B CA 1
ATOM 2737 C C . LEU B 1 125 ? -19.297 6.453 -14.758 1 97.25 125 LEU B C 1
ATOM 2739 O O . LEU B 1 125 ? -18.922 5.73 -15.68 1 97.25 125 LEU B O 1
ATOM 2743 N N . GLY B 1 126 ? -20.531 6.465 -14.305 1 94.94 126 GLY B N 1
ATOM 2744 C CA . GLY B 1 126 ? -21.5 5.578 -14.914 1 94.94 126 GLY B CA 1
ATOM 2745 C C . GLY B 1 126 ? -21.125 4.113 -14.82 1 94.94 126 GLY B C 1
ATOM 2746 O O . GLY B 1 126 ? -20.844 3.607 -13.727 1 94.94 126 GLY B O 1
ATOM 2747 N N . ASP B 1 127 ? -20.922 3.445 -16 1 92.56 127 ASP B N 1
ATOM 2748 C CA . ASP B 1 127 ? -20.688 2.004 -16.047 1 92.56 127 ASP B CA 1
ATOM 2749 C C . ASP B 1 127 ? -19.203 1.689 -16.141 1 92.56 127 ASP B C 1
ATOM 2751 O O . ASP B 1 127 ? -18.812 0.532 -16.328 1 92.56 127 ASP B O 1
ATOM 2755 N N . ALA B 1 128 ? -18.453 2.734 -15.969 1 92.69 128 ALA B N 1
ATOM 2756 C CA . ALA B 1 128 ? -17.016 2.498 -16.078 1 92.69 128 ALA B CA 1
ATOM 2757 C C . ALA B 1 128 ? -16.531 1.573 -14.961 1 92.69 128 ALA B C 1
ATOM 2759 O O . ALA B 1 128 ? -17.031 1.634 -13.828 1 92.69 128 ALA B O 1
ATOM 2760 N N . SER B 1 129 ? -15.594 0.711 -15.211 1 90.31 129 SER B N 1
ATOM 2761 C CA . SER B 1 129 ? -15 -0.197 -14.227 1 90.31 129 SER B CA 1
ATOM 2762 C C . SER B 1 129 ? -13.953 0.513 -13.375 1 90.31 129 SER B C 1
ATOM 2764 O O . SER B 1 129 ? -12.766 0.489 -13.703 1 90.31 129 SER B O 1
ATOM 2766 N N . VAL B 1 130 ? -14.383 1.198 -12.352 1 93.62 130 VAL B N 1
ATOM 2767 C CA . VAL B 1 130 ? -13.539 1.953 -11.438 1 93.62 130 VAL B CA 1
ATOM 2768 C C . VAL B 1 130 ? -13.859 1.571 -9.992 1 93.62 130 VAL B C 1
ATOM 2770 O O . VAL B 1 130 ? -15.023 1.388 -9.641 1 93.62 130 VAL B O 1
ATOM 2773 N N . ALA B 1 131 ? -12.828 1.39 -9.273 1 92.94 131 ALA B N 1
ATOM 2774 C CA . ALA B 1 131 ? -12.992 1.157 -7.84 1 92.94 131 ALA B CA 1
ATOM 2775 C C . ALA B 1 131 ? -12.703 2.428 -7.043 1 92.94 131 ALA B C 1
ATOM 2777 O O . ALA B 1 131 ? -11.711 3.115 -7.297 1 92.94 131 ALA B O 1
ATOM 2778 N N . ILE B 1 132 ? -13.586 2.779 -6.121 1 95.62 132 ILE B N 1
ATOM 2779 C CA . ILE B 1 132 ? -13.391 3.885 -5.188 1 95.62 132 ILE B CA 1
ATOM 2780 C C . ILE B 1 132 ? -13.43 3.361 -3.756 1 95.62 132 ILE B C 1
ATOM 2782 O O . ILE B 1 132 ? -14.375 2.668 -3.365 1 95.62 132 ILE B O 1
ATOM 2786 N N . SER B 1 133 ? -12.422 3.662 -2.998 1 93.94 133 SER B N 1
ATOM 2787 C CA . SER B 1 133 ? -12.359 3.232 -1.605 1 93.94 133 SER B CA 1
ATOM 2788 C C . SER B 1 133 ? -12.133 4.418 -0.671 1 93.94 133 SER B C 1
ATOM 2790 O O . SER B 1 133 ? -11.234 5.23 -0.896 1 93.94 133 SER B O 1
ATOM 2792 N N . GLU B 1 134 ? -12.992 4.5 0.31 1 93.19 134 GLU B N 1
ATOM 2793 C CA . GLU B 1 134 ? -12.766 5.457 1.388 1 93.19 134 GLU B CA 1
ATOM 2794 C C . GLU B 1 134 ? -11.789 4.902 2.426 1 93.19 134 GLU B C 1
ATOM 2796 O O . GLU B 1 134 ? -12.047 3.857 3.027 1 93.19 134 GLU B O 1
ATOM 2801 N N . VAL B 1 135 ? -10.656 5.637 2.652 1 93.88 135 VAL B N 1
ATOM 2802 C CA . VAL B 1 135 ? -9.609 5.043 3.477 1 93.88 135 VAL B CA 1
ATOM 2803 C C . VAL B 1 135 ? -9.242 5.992 4.613 1 93.88 135 VAL B C 1
ATOM 2805 O O . VAL B 1 135 ? -8.203 5.832 5.262 1 93.88 135 VAL B O 1
ATOM 2808 N N . SER B 1 136 ? -10.047 6.887 4.949 1 93.31 136 SER B N 1
ATOM 2809 C CA . SER B 1 136 ? -9.789 7.906 5.957 1 93.31 136 SER B CA 1
ATOM 2810 C C . SER B 1 136 ? -9.453 7.281 7.305 1 93.31 136 SER B C 1
ATOM 2812 O O . SER B 1 136 ? -8.578 7.773 8.023 1 93.31 136 SER B O 1
ATOM 2814 N N . GLY B 1 137 ? -10.164 6.316 7.645 1 89.12 137 GLY B N 1
ATOM 2815 C CA . GLY B 1 137 ? -9.969 5.691 8.945 1 89.12 137 GLY B CA 1
ATOM 2816 C C . GLY B 1 137 ? -8.633 4.984 9.062 1 89.12 137 GLY B C 1
ATOM 2817 O O . GLY B 1 137 ? -8.164 4.711 10.172 1 89.12 137 GLY B O 1
ATOM 2818 N N . GLY B 1 138 ? -8 4.691 7.906 1 91.31 138 GLY B N 1
ATOM 2819 C CA . GLY B 1 138 ? -6.777 3.906 7.918 1 91.31 138 GLY B CA 1
ATOM 2820 C C . GLY B 1 138 ? -5.523 4.754 7.801 1 91.31 138 GLY B C 1
ATOM 2821 O O . GLY B 1 138 ? -4.41 4.234 7.887 1 91.31 138 GLY B O 1
ATOM 2822 N N . GLN B 1 139 ? -5.711 6.027 7.641 1 94.12 139 GLN B N 1
ATOM 2823 C CA . GLN B 1 139 ? -4.559 6.898 7.441 1 94.12 139 GLN B CA 1
ATOM 2824 C C . GLN B 1 139 ? -4.766 8.25 8.117 1 94.12 139 GLN B C 1
ATOM 2826 O O . GLN B 1 139 ? -5.891 8.602 8.477 1 94.12 139 GLN B O 1
ATOM 2831 N N . THR B 1 140 ? -3.684 8.953 8.359 1 94.81 140 THR B N 1
ATOM 2832 C CA . THR B 1 140 ? -3.703 10.336 8.828 1 94.81 140 THR B CA 1
ATOM 2833 C C . THR B 1 140 ? -2.684 11.18 8.062 1 94.81 140 THR B C 1
ATOM 2835 O O . THR B 1 140 ? -1.862 10.641 7.316 1 94.81 140 THR B O 1
ATOM 2838 N N . LEU B 1 141 ? -2.832 12.477 8.172 1 97.5 141 LEU B N 1
ATOM 2839 C CA . LEU B 1 141 ? -1.986 13.438 7.469 1 97.5 141 LEU B CA 1
ATOM 2840 C C . LEU B 1 141 ? -1.206 14.297 8.461 1 97.5 141 LEU B C 1
ATOM 2842 O O . LEU B 1 141 ? -1.795 14.922 9.344 1 97.5 141 LEU B O 1
ATOM 2846 N N . LEU B 1 142 ? 0.107 14.273 8.359 1 97.75 142 LEU B N 1
ATOM 2847 C CA . LEU B 1 142 ? 0.986 15.148 9.125 1 97.75 142 LEU B CA 1
ATOM 2848 C C . LEU B 1 142 ? 1.575 16.234 8.242 1 97.75 142 LEU B C 1
ATOM 2850 O O . LEU B 1 142 ? 2.062 15.961 7.141 1 97.75 142 LEU B O 1
ATOM 2854 N N . GLU B 1 143 ? 1.531 17.391 8.695 1 98 143 GLU B N 1
ATOM 2855 C CA . GLU B 1 143 ? 2.072 18.547 7.977 1 98 143 GLU B CA 1
ATOM 2856 C C . GLU B 1 143 ? 3.287 19.125 8.695 1 98 143 GLU B C 1
ATOM 2858 O O . GLU B 1 143 ? 3.281 19.266 9.922 1 98 143 GLU B O 1
ATOM 2863 N N . LEU B 1 144 ? 4.297 19.391 7.973 1 98.25 144 LEU B N 1
ATOM 2864 C CA . LEU B 1 144 ? 5.504 20.062 8.445 1 98.25 144 LEU B CA 1
ATOM 2865 C C . LEU B 1 144 ? 5.676 21.422 7.773 1 98.25 144 LEU B C 1
ATOM 2867 O O . LEU B 1 144 ? 5.508 21.547 6.559 1 98.25 144 LEU B O 1
ATOM 2871 N N . GLU B 1 145 ? 5.984 22.375 8.555 1 97.69 145 GLU B N 1
ATOM 2872 C CA . GLU B 1 145 ? 6.281 23.719 8.07 1 97.69 145 GLU B CA 1
ATOM 2873 C C . GLU B 1 145 ? 7.441 24.328 8.844 1 97.69 145 GLU B C 1
ATOM 2875 O O . GLU B 1 145 ? 7.766 23.891 9.945 1 97.69 145 GLU B O 1
ATOM 2880 N N . GLY B 1 146 ? 8.07 25.359 8.25 1 97.31 146 GLY B N 1
ATOM 2881 C CA . GLY B 1 146 ? 9.117 26.109 8.945 1 97.31 146 GLY B CA 1
ATOM 2882 C C . GLY B 1 146 ? 10.289 26.453 8.039 1 97.31 146 GLY B C 1
ATOM 2883 O O . GLY B 1 146 ? 10.102 26.766 6.863 1 97.31 146 GLY B O 1
ATOM 2884 N N . ASN B 1 147 ? 11.453 26.484 8.695 1 97.06 147 ASN B N 1
ATOM 2885 C CA . ASN B 1 147 ? 12.68 26.828 7.984 1 97.06 147 ASN B CA 1
ATOM 2886 C C . ASN B 1 147 ? 13.016 25.812 6.906 1 97.06 147 ASN B C 1
ATOM 2888 O O . ASN B 1 147 ? 13.078 24.609 7.184 1 97.06 147 ASN B O 1
ATOM 2892 N N . ALA B 1 148 ? 13.305 26.328 5.73 1 95.81 148 ALA B N 1
ATOM 2893 C CA . ALA B 1 148 ? 13.508 25.453 4.574 1 95.81 148 ALA B CA 1
ATOM 2894 C C . ALA B 1 148 ? 14.695 24.531 4.785 1 95.81 148 ALA B C 1
ATOM 2896 O O . ALA B 1 148 ? 14.633 23.344 4.469 1 95.81 148 ALA B O 1
ATOM 2897 N N . GLN B 1 149 ? 15.703 25.062 5.289 1 96.19 149 GLN B N 1
ATOM 2898 C CA . GLN B 1 149 ? 16.906 24.266 5.508 1 96.19 149 GLN B CA 1
ATOM 2899 C C . GLN B 1 149 ? 16.688 23.203 6.586 1 96.19 149 GLN B C 1
ATOM 2901 O O . GLN B 1 149 ? 17.141 22.078 6.449 1 96.19 149 GLN B O 1
ATOM 2906 N N . ALA B 1 150 ? 16.047 23.578 7.625 1 97.69 150 ALA B N 1
ATOM 2907 C CA . ALA B 1 150 ? 15.758 22.656 8.711 1 97.69 150 ALA B CA 1
ATOM 2908 C C . ALA B 1 150 ? 14.867 21.516 8.234 1 97.69 150 ALA B C 1
ATOM 2910 O O . ALA B 1 150 ? 15.094 20.344 8.578 1 97.69 150 ALA B O 1
ATOM 2911 N N . LEU B 1 151 ? 13.867 21.891 7.473 1 97.75 151 LEU B N 1
ATOM 2912 C CA . LEU B 1 151 ? 12.953 20.891 6.93 1 97.75 151 LEU B CA 1
ATOM 2913 C C . LEU B 1 151 ? 13.703 19.922 6.027 1 97.75 151 LEU B C 1
ATOM 2915 O O . LEU B 1 151 ? 13.492 18.703 6.113 1 97.75 151 LEU B O 1
ATOM 2919 N N . GLN B 1 152 ? 14.523 20.438 5.203 1 96.62 152 GLN B N 1
ATOM 2920 C CA . GLN B 1 152 ? 15.305 19.578 4.316 1 96.62 152 GLN B CA 1
ATOM 2921 C C . GLN B 1 152 ? 16.188 18.625 5.109 1 96.62 152 GLN B C 1
ATOM 2923 O O . GLN B 1 152 ? 16.25 17.422 4.809 1 96.62 152 GLN B O 1
ATOM 2928 N N . GLU B 1 153 ? 16.859 19.125 6.094 1 97.25 153 GLU B N 1
ATOM 2929 C CA . GLU B 1 153 ? 17.75 18.297 6.91 1 97.25 153 GLU B CA 1
ATOM 2930 C C . GLU B 1 153 ? 16.953 17.219 7.66 1 97.25 153 GLU B C 1
ATOM 2932 O O . GLU B 1 153 ? 17.391 16.062 7.734 1 97.25 153 GLU B O 1
ATOM 2937 N N . LEU B 1 154 ? 15.812 17.641 8.211 1 98.12 154 LEU B N 1
ATOM 2938 C CA . LEU B 1 154 ? 14.953 16.688 8.906 1 98.12 154 LEU B CA 1
ATOM 2939 C C . LEU B 1 154 ? 14.539 15.547 7.977 1 98.12 154 LEU B C 1
ATOM 2941 O O . LEU B 1 154 ? 14.633 14.375 8.352 1 98.12 154 LEU B O 1
ATOM 2945 N N . LEU B 1 155 ? 14.172 15.852 6.773 1 98.06 155 LEU B N 1
ATOM 2946 C CA . LEU B 1 155 ? 13.688 14.859 5.816 1 98.06 155 LEU B CA 1
ATOM 2947 C C . LEU B 1 155 ? 14.836 14.008 5.289 1 98.06 155 LEU B C 1
ATOM 2949 O O . LEU B 1 155 ? 14.664 12.805 5.059 1 98.06 155 LEU B O 1
ATOM 2953 N N . MET B 1 156 ? 16 14.547 5.141 1 96.81 156 MET B N 1
ATOM 2954 C CA . MET B 1 156 ? 17.156 13.812 4.641 1 96.81 156 MET B CA 1
ATOM 2955 C C . MET B 1 156 ? 17.547 12.695 5.598 1 96.81 156 MET B C 1
ATOM 2957 O O . MET B 1 156 ? 18.016 11.633 5.164 1 96.81 156 MET B O 1
ATOM 2961 N N . LYS B 1 157 ? 17.344 12.859 6.758 1 95.69 157 LYS B N 1
ATOM 2962 C CA . LYS B 1 157 ? 17.703 11.812 7.711 1 95.69 157 LYS B CA 1
ATOM 2963 C C . LYS B 1 157 ? 16.562 10.812 7.883 1 95.69 157 LYS B C 1
ATOM 2965 O O . LYS B 1 157 ? 16.719 9.773 8.531 1 95.69 157 LYS B O 1
ATOM 2970 N N . SER B 1 158 ? 15.453 11.18 7.328 1 97.62 158 SER B N 1
ATOM 2971 C CA . SER B 1 158 ? 14.258 10.398 7.613 1 97.62 158 SER B CA 1
ATOM 2972 C C . SER B 1 158 ? 13.859 9.531 6.422 1 97.62 158 SER B C 1
ATOM 2974 O O . SER B 1 158 ? 13.164 8.523 6.578 1 97.62 158 SER B O 1
ATOM 2976 N N . VAL B 1 159 ? 14.234 9.992 5.188 1 96.44 159 VAL B N 1
ATOM 2977 C CA . VAL B 1 159 ? 13.789 9.281 3.992 1 96.44 159 VAL B CA 1
ATOM 2978 C C . VAL B 1 159 ? 14.984 9 3.086 1 96.44 159 VAL B C 1
ATOM 2980 O O . VAL B 1 159 ? 15.977 9.727 3.115 1 96.44 159 VAL B O 1
ATOM 2983 N N . ILE B 1 160 ? 14.867 7.934 2.291 1 89.75 160 ILE B N 1
ATOM 2984 C CA . ILE B 1 160 ? 15.914 7.562 1.35 1 89.75 160 ILE B CA 1
ATOM 2985 C C . ILE B 1 160 ? 15.734 8.336 0.045 1 89.75 160 ILE B C 1
ATOM 2987 O O . ILE B 1 160 ? 16.688 8.523 -0.71 1 89.75 160 ILE B O 1
ATOM 2991 N N . TYR B 1 161 ? 14.57 8.75 -0.215 1 93.69 161 TYR B N 1
ATOM 2992 C CA . TYR B 1 161 ? 14.266 9.492 -1.434 1 93.69 161 TYR B CA 1
ATOM 2993 C C . TYR B 1 161 ? 14.93 10.859 -1.421 1 93.69 161 TYR B C 1
ATOM 2995 O O . TYR B 1 161 ? 15.055 11.484 -0.367 1 93.69 161 TYR B O 1
ATOM 3003 N N . ASP B 1 162 ? 15.305 11.359 -2.553 1 95.81 162 ASP B N 1
ATOM 3004 C CA . ASP B 1 162 ? 15.953 12.656 -2.682 1 95.81 162 ASP B CA 1
ATOM 3005 C C . ASP B 1 162 ? 14.977 13.797 -2.418 1 95.81 162 ASP B C 1
ATOM 3007 O O . ASP B 1 162 ? 14.078 14.055 -3.23 1 95.81 162 ASP B O 1
ATOM 3011 N N . VAL B 1 163 ? 15.227 14.633 -1.354 1 96.62 163 VAL B N 1
ATOM 3012 C CA . VAL B 1 163 ? 14.273 15.672 -0.959 1 96.62 163 VAL B CA 1
ATOM 3013 C C . VAL B 1 163 ? 14.867 17.047 -1.226 1 96.62 163 VAL B C 1
ATOM 3015 O O . VAL B 1 163 ? 14.375 18.062 -0.711 1 96.62 163 VAL B O 1
ATOM 3018 N N . HIS B 1 164 ? 15.914 17.016 -1.938 1 95.31 164 HIS B N 1
ATOM 3019 C CA . HIS B 1 164 ? 16.438 18.328 -2.34 1 95.31 164 HIS B CA 1
ATOM 3020 C C . HIS B 1 164 ? 15.383 19.125 -3.1 1 95.31 164 HIS B C 1
ATOM 3022 O O . HIS B 1 164 ? 14.688 18.578 -3.965 1 95.31 164 HIS B O 1
ATOM 3028 N N . PRO B 1 165 ? 15.266 20.406 -2.832 1 91.38 165 PRO B N 1
ATOM 3029 C CA . PRO B 1 165 ? 14.203 21.219 -3.426 1 91.38 165 PRO B CA 1
ATOM 3030 C C . PRO B 1 165 ? 14.234 21.203 -4.953 1 91.38 165 PRO B C 1
ATOM 3032 O O . PRO B 1 165 ? 13.195 21.375 -5.594 1 91.38 165 PRO B O 1
ATOM 3035 N N . GLN B 1 166 ? 15.344 20.984 -5.531 1 93.25 166 GLN B N 1
ATOM 3036 C CA .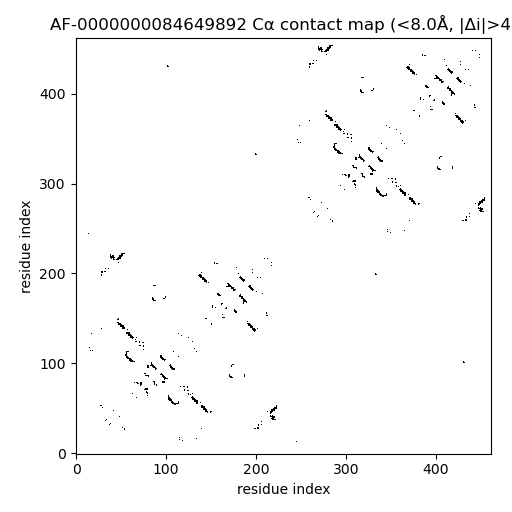 GLN B 1 166 ? 15.461 20.938 -6.984 1 93.25 166 GLN B CA 1
ATOM 3037 C C . GLN B 1 166 ? 14.836 19.656 -7.543 1 93.25 166 GLN B C 1
ATOM 3039 O O . GLN B 1 166 ? 14.398 19.625 -8.695 1 93.25 166 GLN B O 1
ATOM 3044 N N . HIS B 1 167 ? 14.805 18.656 -6.777 1 94.88 167 HIS B N 1
ATOM 3045 C CA . H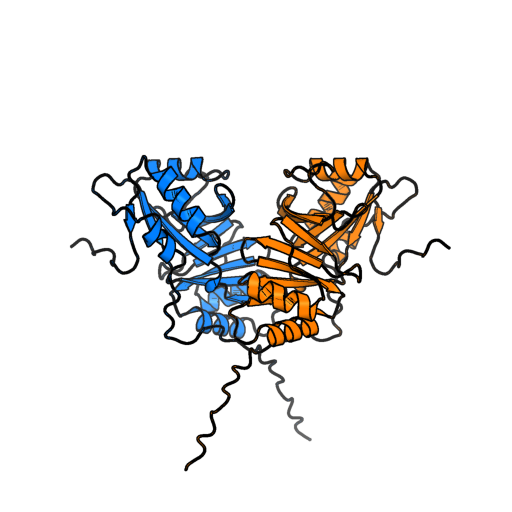IS B 1 167 ? 14.312 17.359 -7.238 1 94.88 167 HIS B CA 1
ATOM 3046 C C . HIS B 1 167 ? 12.93 17.062 -6.672 1 94.88 167 HIS B C 1
ATOM 3048 O O . HIS B 1 167 ? 12.164 16.297 -7.266 1 94.88 167 HIS B O 1
ATOM 3054 N N . PHE B 1 168 ? 12.695 17.672 -5.547 1 97.5 168 PHE B N 1
ATOM 3055 C CA . PHE B 1 168 ? 11.391 17.5 -4.922 1 97.5 168 PHE B CA 1
ATOM 3056 C C . PHE B 1 168 ? 10.641 18.828 -4.879 1 97.5 168 PHE B C 1
ATOM 3058 O O . PHE B 1 168 ? 10.516 19.453 -3.816 1 97.5 168 PHE B O 1
ATOM 3065 N N . THR B 1 169 ? 10.07 19.172 -5.996 1 96.62 169 THR B N 1
ATOM 3066 C CA . THR B 1 169 ? 9.461 20.484 -6.188 1 96.62 169 THR B CA 1
ATOM 3067 C C . THR B 1 169 ? 8.023 20.5 -5.68 1 96.62 169 THR B C 1
ATOM 3069 O O . THR B 1 169 ? 7.418 19.438 -5.488 1 96.62 169 THR B O 1
ATOM 3072 N N . PRO B 1 170 ? 7.48 21.75 -5.355 1 96.62 170 PRO B N 1
ATOM 3073 C CA . PRO B 1 170 ? 6.051 21.812 -5.043 1 96.62 170 PRO B CA 1
ATOM 3074 C C . PRO B 1 170 ? 5.188 21.094 -6.078 1 96.62 170 PRO B C 1
ATOM 3076 O O . PRO B 1 170 ? 5.426 21.219 -7.281 1 96.62 170 PRO B O 1
ATOM 3079 N N . GLY B 1 171 ? 4.277 20.297 -5.625 1 96.88 171 GLY B N 1
ATOM 3080 C CA . GLY B 1 171 ? 3.439 19.516 -6.516 1 96.88 171 GLY B CA 1
ATOM 3081 C C . GLY B 1 171 ? 3.91 18.078 -6.672 1 96.88 171 GLY B C 1
ATOM 3082 O O . GLY B 1 171 ? 3.266 17.281 -7.352 1 96.88 171 GLY B O 1
ATOM 3083 N N . LYS B 1 172 ? 4.93 17.75 -6.039 1 97.94 172 LYS B N 1
ATOM 3084 C CA . LYS B 1 172 ? 5.441 16.391 -6.086 1 97.94 172 LYS B CA 1
ATOM 3085 C C . LYS B 1 172 ? 4.941 15.57 -4.895 1 97.94 172 LYS B C 1
ATOM 3087 O O . LYS B 1 172 ? 4.719 16.125 -3.812 1 97.94 172 LYS B O 1
ATOM 3092 N N . GLY B 1 173 ? 4.688 14.305 -5.078 1 97.94 173 GLY B N 1
ATOM 3093 C CA . GLY B 1 173 ? 4.352 13.328 -4.055 1 97.94 173 GLY B CA 1
ATOM 3094 C C . GLY B 1 173 ? 4.812 11.922 -4.391 1 97.94 173 GLY B C 1
ATOM 3095 O O . GLY B 1 173 ? 4.629 11.461 -5.52 1 97.94 173 GLY B O 1
ATOM 3096 N N . VAL B 1 174 ? 5.438 11.281 -3.445 1 96.44 174 VAL B N 1
ATOM 3097 C CA . VAL B 1 174 ? 5.988 9.961 -3.709 1 96.44 174 VAL B CA 1
ATOM 3098 C C . VAL B 1 174 ? 5.703 9.031 -2.527 1 96.44 174 VAL B C 1
ATOM 3100 O O . VAL B 1 174 ? 5.664 9.484 -1.379 1 96.44 174 VAL B O 1
ATOM 3103 N N . THR B 1 175 ? 5.438 7.82 -2.887 1 94.62 175 THR B N 1
ATOM 3104 C CA . THR B 1 175 ? 5.492 6.793 -1.852 1 94.62 175 THR B CA 1
ATOM 3105 C C . THR B 1 175 ? 6.934 6.375 -1.579 1 94.62 175 THR B C 1
ATOM 3107 O O . THR B 1 175 ? 7.676 6.051 -2.508 1 94.62 175 THR B O 1
ATOM 3110 N N . THR B 1 176 ? 7.383 6.395 -0.303 1 93.62 176 THR B N 1
ATOM 3111 C CA . THR B 1 176 ? 8.773 6.094 0.033 1 93.62 176 THR B CA 1
ATOM 3112 C C . THR B 1 176 ? 8.875 5.523 1.444 1 93.62 176 THR B C 1
ATOM 3114 O O . THR B 1 176 ? 7.875 5.453 2.166 1 93.62 176 THR B O 1
ATOM 3117 N N . VAL B 1 177 ? 10.023 5.062 1.694 1 91.56 177 VAL B N 1
ATOM 3118 C CA . VAL B 1 177 ? 10.297 4.57 3.039 1 91.56 177 VAL B CA 1
ATOM 3119 C C . VAL B 1 177 ? 10.719 5.73 3.939 1 91.56 177 VAL B C 1
ATOM 3121 O O . VAL B 1 177 ? 11.594 6.516 3.578 1 91.56 177 VAL B O 1
ATOM 3124 N N . PHE B 1 178 ? 10.039 5.906 5.008 1 95.94 178 PHE B N 1
ATOM 3125 C CA . PHE B 1 178 ? 10.336 6.848 6.082 1 95.94 178 PHE B CA 1
ATOM 3126 C C . PHE B 1 178 ? 10.727 6.109 7.355 1 95.94 178 PHE B C 1
ATOM 3128 O O . PHE B 1 178 ? 9.898 5.453 7.984 1 95.94 178 PHE B O 1
ATOM 3135 N N . ALA B 1 179 ? 12 6.246 7.719 1 93.31 179 ALA B N 1
ATOM 3136 C CA . ALA B 1 179 ? 12.539 5.438 8.805 1 93.31 179 ALA B CA 1
ATOM 3137 C C . ALA B 1 179 ? 12.281 3.953 8.57 1 93.31 179 ALA B C 1
ATOM 3139 O O . ALA B 1 179 ? 12.875 3.348 7.672 1 93.31 179 ALA B O 1
ATOM 3140 N N . LYS B 1 180 ? 11.328 3.354 9.195 1 87.5 180 LYS B N 1
ATOM 3141 C CA . LYS B 1 180 ? 11.125 1.916 9.039 1 87.5 180 LYS B CA 1
ATOM 3142 C C . LYS B 1 180 ? 9.727 1.61 8.508 1 87.5 180 LYS B C 1
ATOM 3144 O O . LYS B 1 180 ? 9.266 0.473 8.594 1 87.5 180 LYS B O 1
ATOM 3149 N N . THR B 1 181 ? 9.117 2.664 8.039 1 91.12 181 THR B N 1
ATOM 3150 C CA . THR B 1 181 ? 7.773 2.449 7.504 1 91.12 181 THR B CA 1
ATOM 3151 C C . THR B 1 181 ? 7.59 3.191 6.184 1 91.12 181 THR B C 1
ATOM 3153 O O . THR B 1 181 ? 8.414 4.035 5.82 1 91.12 181 THR B O 1
ATOM 3156 N N . ASN B 1 182 ? 6.555 2.791 5.457 1 92.25 182 ASN B N 1
ATOM 3157 C CA . ASN B 1 182 ? 6.215 3.49 4.223 1 92.25 182 ASN B CA 1
ATOM 3158 C C . ASN B 1 182 ? 5.301 4.684 4.492 1 92.25 182 ASN B C 1
ATOM 3160 O O . ASN B 1 182 ? 4.41 4.613 5.336 1 92.25 182 ASN B O 1
ATOM 3164 N N . VAL B 1 183 ? 5.5 5.781 3.818 1 97.19 183 VAL B N 1
ATOM 3165 C CA . VAL B 1 183 ? 4.613 6.938 3.822 1 97.19 183 VAL B CA 1
ATOM 3166 C C . VAL B 1 183 ? 4.457 7.473 2.402 1 97.19 183 VAL B C 1
ATOM 3168 O O . VAL B 1 183 ? 5.211 7.098 1.503 1 97.19 183 VAL B O 1
ATOM 3171 N N . ILE B 1 184 ? 3.414 8.25 2.188 1 98.06 184 ILE B N 1
ATOM 3172 C CA . ILE B 1 184 ? 3.377 9.133 1.029 1 98.06 184 ILE B CA 1
ATOM 3173 C C . ILE B 1 184 ? 3.902 10.516 1.419 1 98.06 184 ILE B C 1
ATOM 3175 O O . ILE B 1 184 ? 3.287 11.219 2.225 1 98.06 184 ILE B O 1
ATOM 3179 N N . LEU B 1 185 ? 5.066 10.844 0.942 1 98.44 185 LEU B N 1
ATOM 3180 C CA . LEU B 1 185 ? 5.66 12.156 1.145 1 98.44 185 LEU B CA 1
ATOM 3181 C C . LEU B 1 185 ? 5.246 13.117 0.036 1 98.44 185 LEU B C 1
ATOM 3183 O O . LEU B 1 185 ? 5.391 12.805 -1.148 1 98.44 185 LEU B O 1
ATOM 3187 N N . ARG B 1 186 ? 4.691 14.25 0.44 1 98.31 186 ARG B N 1
ATOM 3188 C CA . ARG B 1 186 ? 4.195 15.164 -0.583 1 98.31 186 ARG B CA 1
ATOM 3189 C C . ARG B 1 186 ? 4.543 16.609 -0.24 1 98.31 186 ARG B C 1
ATOM 3191 O O . ARG B 1 186 ? 4.734 16.953 0.93 1 98.31 186 ARG B O 1
ATOM 3198 N N . ARG B 1 187 ? 4.676 17.391 -1.247 1 97.88 187 ARG B N 1
ATOM 3199 C CA . ARG B 1 187 ? 4.938 18.828 -1.139 1 97.88 187 ARG B CA 1
ATOM 3200 C C . ARG B 1 187 ? 3.891 19.641 -1.895 1 97.88 187 ARG B C 1
ATOM 3202 O O . ARG B 1 187 ? 4.137 20.094 -3.016 1 97.88 187 ARG B O 1
ATOM 3209 N N . PRO B 1 188 ? 2.75 19.938 -1.237 1 96.31 188 PRO B N 1
ATOM 3210 C CA . PRO B 1 188 ? 1.647 20.594 -1.943 1 96.31 188 PRO B CA 1
ATOM 3211 C C . PRO B 1 188 ? 2.01 22 -2.424 1 96.31 188 PRO B C 1
ATOM 3213 O O . PRO B 1 188 ? 1.494 22.453 -3.445 1 96.31 188 PRO B O 1
ATOM 3216 N N . ASP B 1 189 ? 2.812 22.656 -1.683 1 94.44 189 ASP B N 1
ATOM 3217 C CA . ASP B 1 189 ? 3.244 23.984 -2.08 1 94.44 189 ASP B CA 1
ATOM 3218 C C . ASP B 1 189 ? 4.633 24.312 -1.527 1 94.44 189 ASP B C 1
ATOM 3220 O O . ASP B 1 189 ? 5.332 23.422 -1.045 1 94.44 189 ASP B O 1
ATOM 3224 N N . GLU B 1 190 ? 5.098 25.547 -1.659 1 93.38 190 GLU B N 1
ATOM 3225 C CA . GLU B 1 190 ? 6.465 25.938 -1.343 1 93.38 190 GLU B CA 1
ATOM 3226 C C . GLU B 1 190 ? 6.738 25.844 0.155 1 93.38 190 GLU B C 1
ATOM 3228 O O . GLU B 1 190 ? 7.867 25.547 0.567 1 93.38 190 GLU B O 1
ATOM 3233 N N . ALA B 1 191 ? 5.738 25.953 0.929 1 90.69 191 ALA B N 1
ATOM 3234 C CA . ALA B 1 191 ? 5.93 26.109 2.369 1 90.69 191 ALA B CA 1
ATOM 3235 C C . ALA B 1 191 ? 5.703 24.797 3.098 1 90.69 191 ALA B C 1
ATOM 3237 O O . ALA B 1 191 ? 6.258 24.562 4.176 1 90.69 191 ALA B O 1
ATOM 3238 N N . ARG B 1 192 ? 5 23.875 2.541 1 93.69 192 ARG B N 1
ATOM 3239 C CA . ARG B 1 192 ? 4.484 22.75 3.32 1 93.69 192 ARG B CA 1
ATOM 3240 C C . ARG B 1 192 ? 5.039 21.422 2.805 1 93.69 192 ARG B C 1
ATOM 3242 O O . ARG B 1 192 ? 5.184 21.234 1.595 1 93.69 192 ARG B O 1
ATOM 3249 N N . TRP B 1 193 ? 5.375 20.609 3.748 1 98 193 TRP B N 1
ATOM 3250 C CA . TRP B 1 193 ? 5.574 19.188 3.527 1 98 193 TRP B CA 1
ATOM 3251 C C . TRP B 1 193 ? 4.504 18.375 4.242 1 98 193 TRP B C 1
ATOM 3253 O O . TRP B 1 193 ? 4.055 18.734 5.328 1 98 193 TRP B O 1
ATOM 3263 N N . GLU B 1 194 ? 4.141 17.297 3.586 1 98.38 194 GLU B N 1
ATOM 3264 C CA . GLU B 1 194 ? 3.125 16.453 4.195 1 98.38 194 GLU B CA 1
ATOM 3265 C C . GLU B 1 194 ? 3.529 14.977 4.145 1 98.38 194 GLU B C 1
ATOM 3267 O O . GLU B 1 194 ? 4.191 14.539 3.197 1 98.38 194 GLU B O 1
ATOM 3272 N N . LEU B 1 195 ? 3.139 14.273 5.164 1 98.69 195 LEU B N 1
ATOM 3273 C CA . LEU B 1 195 ? 3.244 12.82 5.23 1 98.69 195 LEU B CA 1
ATOM 3274 C C . LEU B 1 195 ? 1.868 12.18 5.391 1 98.69 195 LEU B C 1
ATOM 3276 O O . LEU B 1 195 ? 1.174 12.43 6.379 1 98.69 195 LEU B O 1
ATOM 3280 N N . VAL B 1 196 ? 1.456 11.422 4.391 1 98.44 196 VAL B N 1
ATOM 3281 C CA . VAL B 1 196 ? 0.326 10.523 4.613 1 98.44 196 VAL B CA 1
ATOM 3282 C C . VAL B 1 196 ? 0.812 9.234 5.266 1 98.44 196 VAL B C 1
ATOM 3284 O O . VAL B 1 196 ? 1.642 8.516 4.703 1 98.44 196 VAL B O 1
ATOM 3287 N N . VAL B 1 197 ? 0.271 8.977 6.438 1 97.12 197 VAL B N 1
ATOM 3288 C CA . VAL B 1 197 ? 0.771 7.891 7.27 1 97.12 197 VAL B CA 1
ATOM 3289 C C . VAL B 1 197 ? -0.371 6.938 7.621 1 97.12 197 VAL B C 1
ATOM 3291 O O . VAL B 1 197 ? -1.471 7.379 7.965 1 97.12 197 VAL B O 1
ATOM 3294 N N . ARG B 1 198 ? -0.064 5.637 7.473 1 95.44 198 ARG B N 1
ATOM 3295 C CA . ARG B 1 198 ? -1.024 4.684 8.016 1 95.44 198 ARG B CA 1
ATOM 3296 C C . ARG B 1 198 ? -1.256 4.93 9.5 1 95.44 198 ARG B C 1
ATOM 3298 O O . ARG B 1 198 ? -0.308 5.176 10.25 1 95.44 198 ARG B O 1
ATOM 3305 N N . ARG B 1 199 ? -2.506 4.824 9.891 1 92.62 199 ARG B N 1
ATOM 3306 C CA . ARG B 1 199 ? -2.912 5.102 11.266 1 92.62 199 ARG B CA 1
ATOM 3307 C C . ARG B 1 199 ? -2.129 4.242 12.25 1 92.62 199 ARG B C 1
ATOM 3309 O O . ARG B 1 199 ? -1.729 4.719 13.312 1 92.62 199 ARG B O 1
ATOM 3316 N N . SER B 1 200 ? -1.886 3.012 11.969 1 90.88 200 SER B N 1
ATOM 3317 C CA . SER B 1 200 ? -1.226 2.045 12.836 1 90.88 200 SER B CA 1
ATOM 3318 C C . SER B 1 200 ? 0.236 2.414 13.062 1 90.88 200 SER B C 1
ATOM 3320 O O . SER B 1 200 ? 0.869 1.917 14 1 90.88 200 SER B O 1
ATOM 3322 N N . PHE B 1 201 ? 0.742 3.316 12.242 1 93.62 201 PHE B N 1
ATOM 3323 C CA . PHE B 1 201 ? 2.143 3.709 12.359 1 93.62 201 PHE B CA 1
ATOM 3324 C C . PHE B 1 201 ? 2.264 5.168 12.781 1 93.62 201 PHE B C 1
ATOM 3326 O O . PHE B 1 201 ? 3.371 5.691 12.906 1 93.62 201 PHE B O 1
ATOM 3333 N N . ALA B 1 202 ? 1.122 5.789 13 1 95.06 202 ALA B N 1
ATOM 3334 C CA . ALA B 1 202 ? 1.116 7.219 13.297 1 95.06 202 ALA B CA 1
ATOM 3335 C C . ALA B 1 202 ? 1.947 7.527 14.539 1 95.06 202 ALA B C 1
ATOM 3337 O O . ALA B 1 202 ? 2.732 8.477 14.547 1 95.06 202 ALA B O 1
ATOM 3338 N N . ASP B 1 203 ? 1.801 6.77 15.578 1 94.06 203 ASP B N 1
ATOM 3339 C CA . ASP B 1 203 ? 2.566 6.977 16.812 1 94.06 203 ASP B CA 1
ATOM 3340 C C . ASP B 1 203 ? 4.066 6.84 16.547 1 94.06 203 ASP B C 1
ATOM 3342 O O . ASP B 1 203 ? 4.859 7.652 17.031 1 94.06 203 ASP B O 1
ATOM 3346 N N . TYR B 1 204 ? 4.406 5.852 15.797 1 95.06 204 TYR B N 1
ATOM 3347 C CA . TYR B 1 204 ? 5.812 5.625 15.477 1 95.06 204 TYR B CA 1
ATOM 3348 C C . TYR B 1 204 ? 6.398 6.812 14.719 1 95.06 204 TYR B C 1
ATOM 3350 O O . TYR B 1 204 ? 7.469 7.312 15.078 1 95.06 204 TYR B O 1
ATOM 3358 N N . VAL B 1 205 ? 5.727 7.266 13.672 1 97.12 205 VAL B N 1
ATOM 3359 C CA . VAL B 1 205 ? 6.199 8.367 12.844 1 97.12 205 VAL B CA 1
ATOM 3360 C C . VAL B 1 205 ? 6.273 9.648 13.672 1 97.12 205 VAL B C 1
ATOM 3362 O O . VAL B 1 205 ? 7.227 10.422 13.555 1 97.12 205 VAL B O 1
ATOM 3365 N N . TYR B 1 206 ? 5.297 9.828 14.531 1 97.25 206 TYR B N 1
ATOM 3366 C CA . TYR B 1 206 ? 5.266 10.992 15.406 1 97.25 206 TYR B CA 1
ATOM 3367 C C . TYR B 1 206 ? 6.488 11.031 16.312 1 97.25 206 TYR B C 1
ATOM 3369 O O . TYR B 1 206 ? 7.188 12.039 16.391 1 97.25 206 TYR B O 1
ATOM 3377 N N . ARG B 1 207 ? 6.773 9.945 16.953 1 96.81 207 ARG B N 1
ATOM 3378 C CA . ARG B 1 207 ? 7.914 9.859 17.859 1 96.81 207 ARG B CA 1
ATOM 3379 C C . ARG B 1 207 ? 9.227 10.055 17.109 1 96.81 207 ARG B C 1
ATOM 3381 O O . ARG B 1 207 ? 10.133 10.727 17.609 1 96.81 207 ARG B O 1
ATOM 3388 N N . TRP B 1 208 ? 9.289 9.492 15.938 1 97.69 208 TRP B N 1
ATOM 3389 C CA . TRP B 1 208 ? 10.477 9.648 15.109 1 97.69 208 TRP B CA 1
ATOM 3390 C C . TRP B 1 208 ? 10.719 11.117 14.781 1 97.69 208 TRP B C 1
ATOM 3392 O O . TRP B 1 208 ? 11.836 11.617 14.922 1 97.69 208 TRP B O 1
ATOM 3402 N N . LEU B 1 209 ? 9.695 11.812 14.375 1 98.06 209 LEU B N 1
ATOM 3403 C CA . LEU B 1 209 ? 9.805 13.219 13.977 1 98.06 209 LEU B CA 1
ATOM 3404 C C . LEU B 1 209 ? 10.227 14.086 15.156 1 98.06 209 LEU B C 1
ATOM 3406 O O . LEU B 1 209 ? 11.039 15 15 1 98.06 209 LEU B O 1
ATOM 3410 N N . LEU B 1 210 ? 9.625 13.797 16.312 1 97.44 210 LEU B N 1
ATOM 3411 C CA . LEU B 1 210 ? 10.008 14.57 17.5 1 97.44 210 LEU B CA 1
ATOM 3412 C C . LEU B 1 210 ? 11.477 14.359 17.828 1 97.44 210 LEU B C 1
ATOM 3414 O O . LEU B 1 210 ? 12.195 15.312 18.125 1 97.44 210 LEU B O 1
ATOM 3418 N N . ASP B 1 211 ? 11.883 13.133 17.75 1 97.25 211 ASP B N 1
ATOM 3419 C CA . ASP B 1 211 ? 13.281 12.82 18.047 1 97.25 211 ASP B CA 1
ATOM 3420 C C . ASP B 1 211 ? 14.211 13.445 17 1 97.25 211 ASP B C 1
ATOM 3422 O O . ASP B 1 211 ? 15.148 14.156 17.359 1 97.25 211 ASP B O 1
ATOM 3426 N N . ALA B 1 212 ? 13.969 13.227 15.75 1 97.62 212 ALA B N 1
ATOM 3427 C CA . ALA B 1 212 ? 14.805 13.711 14.656 1 97.62 212 ALA B CA 1
ATOM 3428 C C . ALA B 1 212 ? 14.734 15.234 14.547 1 97.62 212 ALA B C 1
ATOM 3430 O O . ALA B 1 212 ? 15.672 15.867 14.047 1 97.62 212 ALA B O 1
ATOM 3431 N N . GLY B 1 213 ? 13.641 15.836 14.984 1 97.75 213 GLY B N 1
ATOM 3432 C CA . GLY B 1 213 ? 13.422 17.266 14.859 1 97.75 213 GLY B CA 1
ATOM 3433 C C . GLY B 1 213 ? 13.844 18.047 16.094 1 97.75 213 GLY B C 1
ATOM 3434 O O . GLY B 1 213 ? 13.742 19.281 16.125 1 97.75 213 GLY B O 1
ATOM 3435 N N . ASP B 1 214 ? 14.328 17.297 17.094 1 97.38 214 ASP B N 1
ATOM 3436 C CA . ASP B 1 214 ? 14.68 17.938 18.359 1 97.38 214 ASP B CA 1
ATOM 3437 C C . ASP B 1 214 ? 15.695 19.062 18.141 1 97.38 214 ASP B C 1
ATOM 3439 O O . ASP B 1 214 ? 15.555 20.141 18.719 1 97.38 214 ASP B O 1
ATOM 3443 N N . GLU B 1 215 ? 16.688 18.844 17.359 1 97.56 215 GLU B N 1
ATOM 3444 C CA . GLU B 1 215 ? 17.75 19.828 17.125 1 97.56 215 GLU B CA 1
ATOM 3445 C C . GLU B 1 215 ? 17.203 21.094 16.469 1 97.56 215 GLU B C 1
ATOM 3447 O O . GLU B 1 215 ? 17.859 22.125 16.453 1 97.56 215 GLU B O 1
ATOM 3452 N N . PHE B 1 216 ? 15.992 21.047 15.93 1 98.31 216 PHE B N 1
ATOM 3453 C CA . PHE B 1 216 ? 15.367 22.188 15.281 1 98.31 216 PHE B CA 1
ATOM 3454 C C . PHE B 1 216 ? 14.266 22.781 16.156 1 98.31 216 PHE B C 1
ATOM 3456 O O . PHE B 1 216 ? 13.43 23.547 15.688 1 98.31 216 PHE B O 1
ATOM 3463 N N . ALA B 1 217 ? 14.25 22.281 17.391 1 98.06 217 ALA B N 1
ATOM 3464 C CA . ALA B 1 217 ? 13.219 22.734 18.312 1 98.06 217 ALA B CA 1
ATOM 3465 C C . ALA B 1 217 ? 11.82 22.531 17.719 1 98.06 217 ALA B C 1
ATOM 3467 O O . ALA B 1 217 ? 11.016 23.469 17.703 1 98.06 217 ALA B O 1
ATOM 3468 N N . ILE B 1 218 ? 11.547 21.328 17.266 1 98.06 218 ILE B N 1
ATOM 3469 C CA . ILE B 1 218 ? 10.273 21.031 16.609 1 98.06 218 ILE B CA 1
ATOM 3470 C C . ILE B 1 218 ? 9.125 21.281 17.578 1 98.06 218 ILE B C 1
ATOM 3472 O O . ILE B 1 218 ? 9.188 20.891 18.75 1 98.06 218 ILE B O 1
ATOM 3476 N N . GLY B 1 219 ? 8.18 22.062 17.094 1 97.88 219 GLY B N 1
ATOM 3477 C CA . GLY B 1 219 ? 6.969 22.328 17.859 1 97.88 219 GLY B CA 1
ATOM 3478 C C . GLY B 1 219 ? 5.738 21.656 17.281 1 97.88 219 GLY B C 1
ATOM 3479 O O . GLY B 1 219 ? 5.586 21.578 16.062 1 97.88 219 GLY B O 1
ATOM 3480 N N . VAL B 1 220 ? 4.852 21.172 18.156 1 96.88 220 VAL B N 1
ATOM 3481 C CA . VAL B 1 220 ? 3.629 20.5 17.734 1 96.88 220 VAL B CA 1
ATOM 3482 C C . VAL B 1 220 ? 2.441 21.453 17.875 1 96.88 220 VAL B C 1
ATOM 3484 O O . VAL B 1 220 ? 2.211 22 18.938 1 96.88 220 VAL B O 1
ATOM 3487 N N . VAL B 1 221 ? 1.76 21.641 16.719 1 93.62 221 VAL B N 1
ATOM 3488 C CA . VAL B 1 221 ? 0.547 22.453 16.703 1 93.62 221 VAL B CA 1
ATOM 3489 C C . VAL B 1 221 ? -0.679 21.547 16.812 1 93.62 221 VAL B C 1
ATOM 3491 O O . VAL B 1 221 ? -0.956 20.75 15.914 1 93.62 221 VAL B O 1
ATOM 3494 N N . LYS B 1 222 ? -1.337 21.406 17.891 1 78.81 222 LYS B N 1
ATOM 3495 C CA . LYS B 1 222 ? -2.484 20.531 18.094 1 78.81 2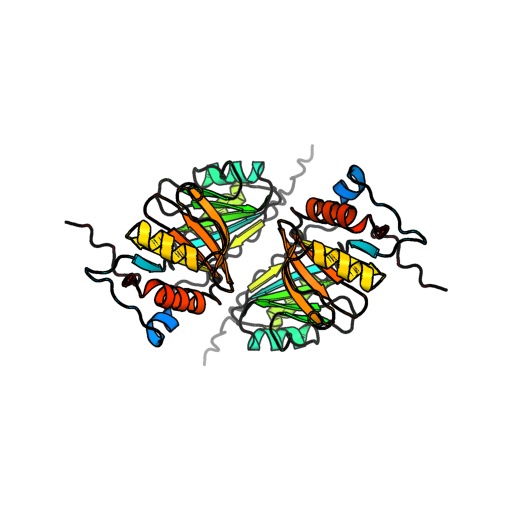22 LYS B CA 1
ATOM 3496 C C . LYS B 1 222 ? -3.742 21.109 17.453 1 78.81 222 LYS B C 1
ATOM 3498 O O . LYS B 1 222 ? -3.922 22.328 17.422 1 78.81 222 LYS B O 1
ATOM 3503 N N . GLY B 1 223 ? -4.41 20.438 16.656 1 60.69 223 GLY B N 1
ATOM 3504 C CA . GLY B 1 223 ? -5.664 20.734 15.969 1 60.69 223 GLY B CA 1
ATOM 3505 C C . GLY B 1 223 ? -6.742 21.25 16.906 1 60.69 223 GLY B C 1
ATOM 3506 O O . GLY B 1 223 ? -6.711 20.984 18.109 1 60.69 223 GLY B O 1
ATOM 3507 N N . GLY B 1 224 ? -7.422 22.312 16.781 1 51.31 224 GLY B N 1
ATOM 3508 C CA . GLY B 1 224 ? -8.344 23.281 17.359 1 51.31 224 GLY B CA 1
ATOM 3509 C C . GLY B 1 224 ? -7.746 24.672 17.484 1 51.31 224 GLY B C 1
ATOM 3510 O O . GLY B 1 224 ? -8.461 25.625 17.766 1 51.31 224 GLY B O 1
ATOM 3511 N N . GLU B 1 225 ? -6.488 24.734 17.719 1 40.53 225 GLU B N 1
ATOM 3512 C CA . GLU B 1 225 ? -5.945 26.094 17.797 1 40.53 225 GLU B CA 1
ATOM 3513 C C . GLU B 1 225 ? -5.77 26.703 16.406 1 40.53 225 GLU B C 1
ATOM 3515 O O . GLU B 1 225 ? -5.117 26.109 15.547 1 40.53 225 GLU B O 1
ATOM 3520 N N . GLN B 1 226 ? -6.816 27.141 15.75 1 37.56 226 GLN B N 1
ATOM 3521 C CA . GLN B 1 226 ? -6.863 27.875 14.492 1 37.56 226 GLN B CA 1
ATOM 3522 C C . GLN B 1 226 ? -5.609 28.719 14.305 1 37.56 226 GLN B C 1
ATOM 3524 O O . GLN B 1 226 ? -5.02 29.188 15.289 1 37.56 226 GLN B O 1
ATOM 3529 N N . ARG B 1 227 ? -4.793 28.656 13.219 1 39.59 227 ARG B N 1
ATOM 3530 C CA . ARG B 1 227 ? -3.812 29.688 12.875 1 39.59 227 ARG B CA 1
ATOM 3531 C C . ARG B 1 227 ? -4.305 31.062 13.289 1 39.59 227 ARG B C 1
ATOM 3533 O O . ARG B 1 227 ? -5.395 31.484 12.891 1 39.59 227 ARG B O 1
ATOM 3540 N N . GLY B 1 228 ? -4.168 31.562 14.438 1 29.92 228 GLY B N 1
ATOM 3541 C CA . GLY B 1 228 ? -4.398 33 14.602 1 29.92 228 GLY B CA 1
ATOM 3542 C C . GLY B 1 228 ? -3.971 33.812 13.398 1 29.92 228 GLY B C 1
ATOM 3543 O O . GLY B 1 228 ? -2.891 33.594 12.844 1 29.92 228 GLY B O 1
ATOM 3544 N N . ALA B 1 229 ? -4.98 34.188 12.438 1 33.5 229 ALA B N 1
ATOM 3545 C CA . ALA B 1 229 ? -4.734 35.281 11.492 1 33.5 229 ALA B CA 1
ATOM 3546 C C . ALA B 1 229 ? -3.766 36.281 12.086 1 33.5 229 ALA B C 1
ATOM 3548 O O . ALA B 1 229 ? -4 36.812 13.172 1 33.5 229 ALA B O 1
ATOM 3549 N N . ALA B 1 230 ? -2.488 36.312 11.828 1 31.77 230 ALA B N 1
ATOM 3550 C CA . ALA B 1 230 ? -1.757 37.531 12.047 1 31.77 230 ALA B CA 1
ATOM 3551 C C . ALA B 1 230 ? -2.662 38.75 11.828 1 31.77 230 ALA B C 1
ATOM 3553 O O . ALA B 1 230 ? -3.221 38.938 10.742 1 31.77 230 ALA B O 1
ATOM 3554 N N . ALA B 1 231 ? -3.262 39.375 12.914 1 26.34 231 ALA B N 1
ATOM 3555 C CA . ALA B 1 231 ? -3.695 40.781 12.875 1 26.34 231 ALA B CA 1
ATOM 3556 C C . ALA B 1 231 ? -2.59 41.656 12.336 1 26.34 231 ALA B C 1
ATOM 3558 O O . ALA B 1 231 ? -1.415 41.5 12.672 1 26.34 231 ALA B O 1
#